Protein AF-A0A2R5GPE1-F1 (afdb_monomer_lite)

Foldseek 3Di:
DVVVVVVVVVVVVVVVVVVVVVVVVVVVVVVVVVVVVVVVVVVVVVVVVVVVVVVVVVVVVVVVVVVVVVVVVVVVVVVVVVVVVVVVVVVVVVVVVVVVVVVVVVVVVVVVVVVVVVVVVVVVVVVVVVVVVVVVVVVVVVVVVVVVVVVVVVVVVVVVVVVVVVVVVVVVVVVVVVVVVVVVVVVVVVVVVVVVVVVVVVVVVVVVVVVVVVVVVVVVVVVVVVVVVVVVVVVVVVVVVVVVVVVPDDPVVVVVVVVVVVVVVVVVVVVVVVVVVVVVVVVVVVVVVVVVVVVVVVVVVVVVVVVVVVVVVVVVVVVVVVVVVVVLVVVLVVLVVVLVVLVVVLVVLVVVLVVLVVVLVVLVVVDVVPPDPCVVVSVVVNVVSVVVNVVSVVVNVVSVVVSVVSVVVSVVSVVVVVVVVVVVVVVVVVVVVVVVVVVVVVVVVVVVVVVVVVVPPDDDDDDDDDDDDDPDPPVVVVVVVVVVVVVVVVVVVVVVVVVVVVVVVVVVVVVVVVVVVVVVVVVVVVVVVVVVVVVVVVVVVVVVVVVVVVVVVVVVVVVVVVVVVVVVVVVVVVVVVVVVVVVVVVVVVVVVVVVVVVVVVVVVVVVVVPPPPPDDPPPPVVVVVVVVVVVVVVVVVVVVVVVVVVVVVVVVVVVVVVVVVVVVVVVVVVVVVVVVVVVVVVVVVVVVVVVVVVVVVVVVVVVVVVVPPDDDDDDDDDDDDDDDDDDDD

Organism: NCBI:txid2315210

Structure (mmCIF, N/CA/C/O backbone):
data_AF-A0A2R5GPE1-F1
#
_entry.id   AF-A0A2R5GPE1-F1
#
loop_
_atom_site.group_PDB
_atom_site.id
_atom_site.type_symbol
_atom_site.label_atom_id
_atom_site.label_alt_id
_atom_site.label_comp_id
_atom_site.label_asym_id
_atom_site.label_entity_id
_atom_site.label_seq_id
_atom_site.pdbx_PDB_ins_code
_atom_site.Cartn_x
_atom_site.Cartn_y
_atom_site.Cartn_z
_atom_site.occupancy
_atom_site.B_iso_or_equiv
_atom_site.auth_seq_id
_atom_site.auth_comp_id
_atom_site.auth_asym_id
_atom_site.auth_atom_id
_atom_site.pdbx_PDB_model_num
ATOM 1 N N . MET A 1 1 ? 130.017 19.251 -173.851 1.00 53.69 1 MET A N 1
ATOM 2 C CA . MET A 1 1 ? 128.898 19.754 -173.020 1.00 53.69 1 MET A CA 1
ATOM 3 C C . MET A 1 1 ? 128.298 18.685 -172.096 1.00 53.69 1 MET A C 1
ATOM 5 O O . MET A 1 1 ? 127.721 19.077 -171.095 1.00 53.69 1 MET A O 1
ATOM 9 N N . GLU A 1 2 ? 128.480 17.377 -172.325 1.00 57.09 2 GLU A N 1
ATOM 10 C CA . GLU A 1 2 ? 127.893 16.317 -171.469 1.00 57.09 2 GLU A CA 1
ATOM 11 C C . GLU A 1 2 ? 128.505 16.193 -170.057 1.00 57.09 2 GLU A C 1
ATOM 13 O O . GLU A 1 2 ? 127.782 15.939 -169.098 1.00 57.09 2 GLU A O 1
ATOM 18 N N . ALA A 1 3 ? 129.798 16.481 -169.872 1.00 58.62 3 ALA A N 1
ATOM 19 C CA . ALA A 1 3 ? 130.460 16.330 -168.566 1.00 58.62 3 ALA A CA 1
ATOM 20 C C . ALA A 1 3 ? 129.953 17.291 -167.464 1.00 58.62 3 ALA A C 1
ATOM 22 O O . ALA A 1 3 ? 130.133 17.026 -166.280 1.00 58.62 3 ALA A O 1
ATOM 23 N N . ARG A 1 4 ? 129.291 18.400 -167.824 1.00 56.88 4 ARG A N 1
ATOM 24 C CA . ARG A 1 4 ? 128.842 19.421 -166.856 1.00 56.88 4 ARG A CA 1
ATOM 25 C C . ARG A 1 4 ? 127.438 19.152 -166.293 1.00 56.88 4 ARG A C 1
ATOM 27 O O . ARG A 1 4 ? 127.072 19.732 -165.277 1.00 56.88 4 ARG A O 1
ATOM 34 N N . VAL A 1 5 ? 126.670 18.256 -166.920 1.00 59.31 5 VAL A N 1
ATOM 35 C CA . VAL A 1 5 ? 125.329 17.856 -166.454 1.00 59.31 5 VAL A CA 1
ATOM 36 C C . VAL A 1 5 ? 125.414 16.740 -165.403 1.00 59.31 5 VAL A C 1
ATOM 38 O O . VAL A 1 5 ? 124.638 16.742 -164.450 1.00 59.31 5 VAL A O 1
ATOM 41 N N . GLN A 1 6 ? 126.401 15.840 -165.497 1.00 60.03 6 GLN A N 1
ATOM 42 C CA . GLN A 1 6 ? 126.576 14.760 -164.514 1.00 60.03 6 GLN A CA 1
ATOM 43 C C . GLN A 1 6 ? 127.031 15.249 -163.127 1.00 60.03 6 GLN A C 1
ATOM 45 O O . GLN A 1 6 ? 126.619 14.675 -162.121 1.00 60.03 6 GLN A O 1
ATOM 50 N N . GLU A 1 7 ? 127.797 16.340 -163.028 1.00 60.00 7 GLU A N 1
ATOM 51 C CA . GLU A 1 7 ? 128.238 16.861 -161.722 1.00 60.00 7 GLU A CA 1
ATOM 52 C C . GLU A 1 7 ? 127.094 17.517 -160.919 1.00 60.00 7 GLU A C 1
ATOM 54 O O . GLU A 1 7 ? 127.060 17.445 -159.688 1.00 60.00 7 GLU A O 1
ATOM 59 N N . LEU A 1 8 ? 126.119 18.127 -161.604 1.00 58.78 8 LEU A N 1
ATOM 60 C CA . LEU A 1 8 ? 124.981 18.783 -160.950 1.00 58.78 8 LEU A CA 1
ATOM 61 C C . LEU A 1 8 ? 123.961 17.778 -160.390 1.00 58.78 8 LEU A C 1
ATOM 63 O O . LEU A 1 8 ? 123.361 18.042 -159.349 1.00 58.78 8 LEU A O 1
ATOM 67 N N . LEU A 1 9 ? 123.820 16.600 -161.007 1.00 60.22 9 LEU A N 1
ATOM 68 C CA . LEU A 1 9 ? 122.935 15.538 -160.509 1.00 60.22 9 LEU A CA 1
ATOM 69 C C . LEU A 1 9 ? 123.482 14.847 -159.246 1.00 60.22 9 LEU A C 1
ATOM 71 O O . LEU A 1 9 ? 122.712 14.541 -158.336 1.00 60.22 9 LEU A O 1
ATOM 75 N N . GLY A 1 10 ? 124.804 14.676 -159.126 1.00 61.84 10 GLY A N 1
ATOM 76 C CA . GLY A 1 10 ? 125.419 14.071 -157.936 1.00 61.84 10 GLY A CA 1
ATOM 77 C C . GLY A 1 10 ? 125.237 14.904 -156.659 1.00 61.84 10 GLY A C 1
ATOM 78 O O . GLY A 1 10 ? 124.945 14.361 -155.595 1.00 61.84 10 GLY A O 1
ATOM 79 N N . LYS A 1 11 ? 125.332 16.237 -156.764 1.00 61.62 11 LYS A N 1
ATOM 80 C CA . LYS A 1 11 ? 125.175 17.147 -155.612 1.00 61.62 11 LYS A CA 1
ATOM 81 C C . LYS A 1 11 ? 123.715 17.317 -155.172 1.00 61.62 11 LYS A C 1
ATOM 83 O O . LYS A 1 11 ? 123.471 17.618 -154.007 1.00 61.62 11 LYS A O 1
ATOM 88 N N . SER A 1 12 ? 122.751 17.097 -156.071 1.00 58.97 12 SER A N 1
ATOM 89 C CA . SER A 1 12 ? 121.320 17.140 -155.740 1.00 58.97 12 SER A CA 1
ATOM 90 C C . SER A 1 12 ? 120.880 15.910 -154.943 1.00 58.97 12 SER A C 1
ATOM 92 O O . SER A 1 12 ? 120.156 16.047 -153.961 1.00 58.97 12 SER A O 1
ATOM 94 N N . ASN A 1 13 ? 121.345 14.714 -155.315 1.00 63.06 13 ASN A N 1
ATOM 95 C CA . ASN A 1 13 ? 120.911 13.482 -154.650 1.00 63.06 13 ASN A CA 1
ATOM 96 C C . ASN A 1 13 ? 121.451 13.342 -153.220 1.00 63.06 13 ASN A C 1
ATOM 98 O O . ASN A 1 13 ? 120.724 12.865 -152.354 1.00 63.06 13 ASN A O 1
ATOM 102 N N . ALA A 1 14 ? 122.673 13.807 -152.938 1.00 62.84 14 ALA A N 1
ATOM 103 C CA . ALA A 1 14 ? 123.227 13.767 -151.581 1.00 62.84 14 ALA A CA 1
ATOM 104 C C . ALA A 1 14 ? 122.411 14.614 -150.582 1.00 62.84 14 ALA A C 1
ATOM 106 O O . ALA A 1 14 ? 122.116 14.149 -149.486 1.00 62.84 14 ALA A O 1
ATOM 107 N N . ARG A 1 15 ? 121.954 15.810 -150.989 1.00 63.25 15 ARG A N 1
ATOM 108 C CA . ARG A 1 15 ? 121.121 16.682 -150.136 1.00 63.25 15 ARG A CA 1
ATOM 109 C C . ARG A 1 15 ? 119.735 16.103 -149.849 1.00 63.25 15 ARG A C 1
ATOM 111 O O . ARG A 1 15 ? 119.179 16.359 -148.787 1.00 63.25 15 ARG A O 1
ATOM 118 N N . ILE A 1 16 ? 119.166 15.342 -150.787 1.00 68.56 16 ILE A N 1
ATOM 119 C CA . ILE A 1 16 ? 117.850 14.712 -150.599 1.00 68.56 16 ILE A CA 1
ATOM 120 C C . ILE A 1 16 ? 117.939 13.582 -149.568 1.00 68.56 16 ILE A C 1
ATOM 122 O O . ILE A 1 16 ? 117.052 13.459 -148.731 1.00 68.56 16 ILE A O 1
ATOM 126 N N . VAL A 1 17 ? 119.010 12.782 -149.591 1.00 70.56 17 VAL A N 1
ATOM 127 C CA . VAL A 1 17 ? 119.199 11.690 -148.620 1.00 70.56 17 VAL A CA 1
ATOM 128 C C . VAL A 1 17 ? 119.425 12.233 -147.209 1.00 70.56 17 VAL A C 1
ATOM 130 O O . VAL A 1 17 ? 118.802 11.738 -146.276 1.00 70.56 17 VAL A O 1
ATOM 133 N N . GLU A 1 18 ? 120.243 13.276 -147.064 1.00 70.88 18 GLU A N 1
ATOM 134 C CA . GLU A 1 18 ? 120.507 13.923 -145.771 1.00 70.88 18 GLU A CA 1
ATOM 135 C C . GLU A 1 18 ? 119.214 14.523 -145.181 1.00 70.88 18 GLU A C 1
ATOM 137 O O . GLU A 1 18 ? 118.851 14.232 -144.046 1.00 70.88 18 GLU A O 1
ATOM 142 N N . SER A 1 19 ? 118.409 15.211 -146.004 1.00 72.19 19 SER A N 1
ATOM 143 C CA . SER A 1 19 ? 117.093 15.721 -145.589 1.00 72.19 19 SER A CA 1
ATOM 144 C C . SER A 1 19 ? 116.094 14.624 -145.205 1.00 72.19 19 SER A C 1
ATOM 146 O O . SER A 1 19 ? 115.220 14.875 -144.375 1.00 72.19 19 SER A O 1
ATOM 148 N N . LEU A 1 20 ? 116.153 13.445 -145.830 1.00 74.44 20 LEU A N 1
ATOM 149 C CA . LEU A 1 20 ? 115.268 12.327 -145.490 1.00 74.44 20 LEU A CA 1
ATOM 150 C C . LEU A 1 20 ? 115.712 11.621 -144.204 1.00 74.44 20 LEU A C 1
ATOM 152 O O . LEU A 1 20 ? 114.857 11.151 -143.459 1.00 74.44 20 LEU A O 1
ATOM 156 N N . GLN A 1 21 ? 117.016 11.566 -143.923 1.00 72.88 21 GLN A N 1
ATOM 157 C CA . GLN A 1 21 ? 117.537 11.041 -142.659 1.00 72.88 21 GLN A CA 1
ATOM 158 C C . GLN A 1 21 ? 117.172 11.948 -141.481 1.00 72.88 21 GLN A C 1
ATOM 160 O O . GLN A 1 21 ? 116.688 11.438 -140.472 1.00 72.88 21 GLN A O 1
ATOM 165 N N . ASP A 1 22 ? 117.290 13.268 -141.642 1.00 73.94 22 ASP A N 1
ATOM 166 C CA . ASP A 1 22 ? 116.854 14.226 -140.619 1.00 73.94 22 ASP A CA 1
ATOM 167 C C . ASP A 1 22 ? 115.342 14.115 -140.355 1.00 73.94 22 ASP A C 1
ATOM 169 O O . ASP A 1 22 ? 114.906 14.078 -139.206 1.00 73.94 22 ASP A O 1
ATOM 173 N N . GLN A 1 23 ? 114.526 13.965 -141.408 1.00 75.25 23 GLN A N 1
ATOM 174 C CA . GLN A 1 23 ? 113.079 13.757 -141.256 1.00 75.25 23 GLN A CA 1
ATOM 175 C C . GLN A 1 23 ? 112.724 12.429 -140.577 1.00 75.25 23 GLN A C 1
ATOM 177 O O . GLN A 1 23 ? 111.735 12.375 -139.843 1.00 75.25 23 GLN A O 1
ATOM 182 N N . LEU A 1 24 ? 113.496 11.364 -140.817 1.00 76.44 24 LEU A N 1
ATOM 183 C CA . LEU A 1 24 ? 113.293 10.077 -140.155 1.00 76.44 24 LEU A CA 1
ATOM 184 C C . LEU A 1 24 ? 113.609 10.187 -138.660 1.00 76.44 24 LEU A C 1
ATOM 186 O O . LEU A 1 24 ? 112.814 9.743 -137.836 1.00 76.44 24 LEU A O 1
ATOM 190 N N . HIS A 1 25 ? 114.718 10.841 -138.314 1.00 75.56 25 HIS A N 1
ATOM 191 C CA . HIS A 1 25 ? 115.135 11.009 -136.926 1.00 75.56 25 HIS A CA 1
ATOM 192 C C . HIS A 1 25 ? 114.155 11.890 -136.131 1.00 75.56 25 HIS A C 1
ATOM 194 O O . HIS A 1 25 ? 113.766 11.545 -135.015 1.00 75.56 25 HIS A O 1
ATOM 200 N N . ASP A 1 26 ? 113.648 12.966 -136.742 1.00 76.31 26 ASP A N 1
ATOM 201 C CA . ASP A 1 26 ? 112.580 13.799 -136.169 1.00 76.31 26 ASP A CA 1
ATOM 202 C C . ASP A 1 26 ? 111.243 13.051 -136.014 1.00 76.31 26 ASP A C 1
ATOM 204 O O . ASP A 1 26 ? 110.424 13.397 -135.155 1.00 76.31 26 ASP A O 1
ATOM 208 N N . ALA A 1 27 ? 110.962 12.064 -136.871 1.00 77.06 27 ALA A N 1
ATOM 209 C CA . ALA A 1 27 ? 109.768 11.231 -136.755 1.00 77.06 27 ALA A CA 1
ATOM 210 C C . ALA A 1 27 ? 109.919 10.189 -135.636 1.00 77.06 27 ALA A C 1
ATOM 212 O O . ALA A 1 27 ? 108.978 9.991 -134.870 1.00 77.06 27 ALA A O 1
ATOM 213 N N . GLU A 1 28 ? 111.097 9.576 -135.499 1.00 78.25 28 GLU A N 1
ATOM 214 C CA . GLU A 1 28 ? 111.427 8.653 -134.406 1.00 78.25 28 GLU A CA 1
ATOM 215 C C . GLU A 1 28 ? 111.360 9.356 -133.042 1.00 78.25 28 GLU A C 1
ATOM 217 O O . GLU A 1 28 ? 110.677 8.867 -132.142 1.00 78.25 28 GLU A O 1
ATOM 222 N N . GLY A 1 29 ? 111.936 10.558 -132.914 1.00 79.62 29 GLY A N 1
ATOM 223 C CA . GLY A 1 29 ? 111.845 11.359 -131.686 1.00 79.62 29 GLY A CA 1
ATOM 224 C C . GLY A 1 29 ? 110.401 11.702 -131.293 1.00 79.62 29 GLY A C 1
ATOM 225 O O . GLY A 1 29 ? 110.031 11.605 -130.122 1.00 79.62 29 GLY A O 1
ATOM 226 N N . ARG A 1 30 ? 109.544 12.014 -132.276 1.00 79.94 30 ARG A N 1
ATOM 227 C CA . ARG A 1 30 ? 108.107 12.254 -132.045 1.00 79.94 30 ARG A CA 1
ATOM 228 C C . ARG A 1 30 ? 107.343 10.991 -131.646 1.00 79.94 30 ARG A C 1
ATOM 230 O O . ARG A 1 30 ? 106.389 11.080 -130.872 1.00 79.94 30 ARG A O 1
ATOM 237 N N . ILE A 1 31 ? 107.730 9.826 -132.163 1.00 78.44 31 ILE A N 1
ATOM 238 C CA . ILE A 1 31 ? 107.133 8.541 -131.774 1.00 78.44 31 ILE A CA 1
ATOM 239 C C . ILE A 1 31 ? 107.522 8.189 -130.334 1.00 78.44 31 ILE A C 1
ATOM 241 O O . ILE A 1 31 ? 106.651 7.779 -129.566 1.00 78.44 31 ILE A O 1
ATOM 245 N N . ASP A 1 32 ? 108.774 8.414 -129.941 1.00 80.31 32 ASP A N 1
ATOM 246 C CA . ASP A 1 32 ? 109.239 8.167 -128.573 1.00 80.31 32 ASP A CA 1
ATOM 247 C C . ASP A 1 32 ? 108.570 9.104 -127.555 1.00 80.31 32 ASP A C 1
ATOM 249 O O . ASP A 1 32 ? 108.162 8.660 -126.478 1.00 80.31 32 ASP A O 1
ATOM 253 N N . GLU A 1 33 ? 108.373 10.383 -127.893 1.00 79.50 33 GLU A N 1
ATOM 254 C CA . GLU A 1 33 ? 107.589 11.312 -127.066 1.00 79.50 33 GLU A CA 1
ATOM 255 C C . GLU A 1 33 ? 106.118 10.896 -126.958 1.00 79.50 33 GLU A C 1
ATOM 257 O O . GLU A 1 33 ? 105.548 10.914 -125.864 1.00 79.50 33 GLU A O 1
ATOM 262 N N . ALA A 1 34 ? 105.499 10.456 -128.058 1.00 80.88 34 ALA A N 1
ATOM 263 C CA . ALA A 1 34 ? 104.129 9.949 -128.035 1.00 80.88 34 ALA A CA 1
ATOM 264 C C . ALA A 1 34 ? 104.003 8.657 -127.204 1.00 80.88 34 ALA A C 1
ATOM 266 O O . ALA A 1 34 ? 103.009 8.471 -126.496 1.00 80.88 34 ALA A O 1
ATOM 267 N N . ALA A 1 35 ? 105.008 7.777 -127.246 1.00 80.69 35 ALA A N 1
ATOM 268 C CA . ALA A 1 35 ? 105.058 6.561 -126.441 1.00 80.69 35 ALA A CA 1
ATOM 269 C C . ALA A 1 35 ? 105.200 6.878 -124.945 1.00 80.69 35 ALA A C 1
ATOM 271 O O . ALA A 1 35 ? 104.415 6.362 -124.147 1.00 80.69 35 ALA A O 1
ATOM 272 N N . ARG A 1 36 ? 106.112 7.789 -124.570 1.00 82.38 36 ARG A N 1
ATOM 273 C CA . ARG A 1 36 ? 106.251 8.262 -123.180 1.00 82.38 36 ARG A CA 1
ATOM 274 C C . ARG A 1 36 ? 104.976 8.933 -122.679 1.00 82.38 36 ARG A C 1
ATOM 276 O O . ARG A 1 36 ? 104.504 8.606 -121.596 1.00 82.38 36 ARG A O 1
ATOM 283 N N . SER A 1 37 ? 104.356 9.792 -123.490 1.00 82.38 37 SER A N 1
ATOM 284 C CA . SER A 1 37 ? 103.089 10.447 -123.140 1.00 82.38 37 SER A CA 1
ATOM 285 C C . SER A 1 37 ? 101.953 9.437 -122.920 1.00 82.38 37 SER A C 1
ATOM 287 O O . SER A 1 37 ? 101.161 9.571 -121.984 1.00 82.38 37 SER A O 1
ATOM 289 N N . LYS A 1 38 ? 101.888 8.374 -123.732 1.00 85.50 38 LYS A N 1
ATOM 290 C CA . LYS A 1 38 ? 100.919 7.284 -123.552 1.00 85.50 38 LYS A CA 1
ATOM 291 C C . LYS A 1 38 ? 101.166 6.503 -122.259 1.00 85.50 38 LYS A C 1
ATOM 293 O O . LYS A 1 38 ? 100.205 6.113 -121.597 1.00 85.50 38 LYS A O 1
ATOM 298 N N . GLU A 1 39 ? 102.424 6.266 -121.907 1.00 84.25 39 GLU A N 1
ATOM 299 C CA . GLU A 1 39 ? 102.803 5.553 -120.687 1.00 84.25 39 GLU A CA 1
ATOM 300 C C . GLU A 1 39 ? 102.489 6.383 -119.430 1.00 84.25 39 GLU A C 1
ATOM 302 O O . GLU A 1 39 ? 101.836 5.885 -118.511 1.00 84.25 39 GLU A O 1
ATOM 307 N N . GLU A 1 40 ? 102.807 7.681 -119.434 1.00 85.25 40 GLU A N 1
ATOM 308 C CA . GLU A 1 40 ? 102.404 8.631 -118.385 1.00 85.25 40 GLU A CA 1
ATOM 309 C C . GLU A 1 40 ? 100.877 8.702 -118.231 1.00 85.25 40 GLU A C 1
ATOM 311 O O . GLU A 1 40 ? 100.345 8.672 -117.114 1.00 85.25 40 GLU A O 1
ATOM 316 N N . MET A 1 41 ? 100.145 8.726 -119.350 1.00 84.81 41 MET A N 1
ATOM 317 C CA . MET A 1 41 ? 98.683 8.709 -119.340 1.00 84.81 41 MET A CA 1
ATOM 318 C C . MET A 1 41 ? 98.131 7.395 -118.771 1.00 84.81 41 MET A C 1
ATOM 320 O O . MET A 1 41 ? 97.171 7.428 -118.002 1.00 84.81 41 MET A O 1
ATOM 324 N N . ALA A 1 42 ? 98.736 6.247 -119.086 1.00 84.56 42 ALA A N 1
ATOM 325 C CA . ALA A 1 42 ? 98.330 4.952 -118.540 1.00 84.56 42 ALA A CA 1
ATOM 326 C C . ALA A 1 42 ? 98.548 4.872 -117.018 1.00 84.56 42 ALA A C 1
ATOM 328 O O . ALA A 1 42 ? 97.665 4.397 -116.300 1.00 84.56 42 ALA A O 1
ATOM 329 N N . VAL A 1 43 ? 99.671 5.395 -116.511 1.00 87.50 43 VAL A N 1
ATOM 330 C CA . VAL A 1 43 ? 99.949 5.479 -115.066 1.00 87.50 43 VAL A CA 1
ATOM 331 C C . VAL A 1 43 ? 98.935 6.387 -114.362 1.00 87.50 43 VAL A C 1
ATOM 333 O O . VAL A 1 43 ? 98.371 6.001 -113.335 1.00 87.50 43 VAL A O 1
ATOM 336 N N . SER A 1 44 ? 98.638 7.557 -114.936 1.00 85.75 44 SER A N 1
ATOM 337 C CA . SER A 1 44 ? 97.625 8.481 -114.406 1.00 85.75 44 SER A CA 1
ATOM 338 C C . SER A 1 44 ? 96.218 7.865 -114.411 1.00 85.75 44 SER A C 1
ATOM 340 O O . SER A 1 44 ? 95.501 7.916 -113.408 1.00 85.75 44 SER A O 1
ATOM 342 N N . MET A 1 45 ? 95.840 7.185 -115.497 1.00 86.25 45 MET A N 1
ATOM 343 C CA . MET A 1 45 ? 94.564 6.471 -115.600 1.00 86.25 45 MET A CA 1
ATOM 344 C C . MET A 1 45 ? 94.447 5.335 -114.582 1.00 86.25 45 MET A C 1
ATOM 346 O O . MET A 1 45 ? 93.388 5.166 -113.979 1.00 86.25 45 MET A O 1
ATOM 350 N N . HIS A 1 46 ? 95.525 4.588 -114.335 1.00 86.19 46 HIS A N 1
ATOM 351 C CA . HIS A 1 46 ? 95.545 3.552 -113.306 1.00 86.19 46 HIS A CA 1
ATOM 352 C C . HIS A 1 46 ? 95.396 4.148 -111.894 1.00 86.19 46 HIS A C 1
ATOM 354 O O . HIS A 1 46 ? 94.633 3.624 -111.080 1.00 86.19 46 HIS A O 1
ATOM 360 N N . ALA A 1 47 ? 96.046 5.281 -111.605 1.00 88.44 47 ALA A N 1
ATOM 361 C CA . ALA A 1 47 ? 95.873 5.996 -110.337 1.00 88.44 47 ALA A CA 1
ATOM 362 C C . ALA A 1 47 ? 94.428 6.498 -110.143 1.00 88.44 47 ALA A C 1
ATOM 364 O O . ALA A 1 47 ? 93.857 6.347 -109.060 1.00 88.44 47 ALA A O 1
ATOM 365 N N . LEU A 1 48 ? 93.796 7.023 -111.199 1.00 85.56 48 LEU A N 1
ATOM 366 C CA . LEU A 1 48 ? 92.383 7.414 -111.178 1.00 85.56 48 LEU A CA 1
ATOM 367 C C . LEU A 1 48 ? 91.450 6.215 -110.970 1.00 85.56 48 LEU A C 1
ATOM 369 O O . LEU A 1 48 ? 90.501 6.318 -110.195 1.00 85.56 48 LEU A O 1
ATOM 373 N N . GLN A 1 49 ? 91.727 5.067 -111.595 1.00 86.12 49 GLN A N 1
ATOM 374 C CA . GLN A 1 49 ? 90.962 3.835 -111.374 1.00 86.12 49 GLN A CA 1
ATOM 375 C C . GLN A 1 49 ? 91.086 3.333 -109.931 1.00 86.12 49 GLN A C 1
ATOM 377 O O . GLN A 1 49 ? 90.078 2.955 -109.332 1.00 86.12 49 GLN A O 1
ATOM 382 N N . GLN A 1 50 ? 92.280 3.381 -109.334 1.00 89.38 50 GLN A N 1
ATOM 383 C CA . GLN A 1 50 ? 92.448 3.030 -107.921 1.00 89.38 50 GLN A CA 1
ATOM 384 C C . GLN A 1 50 ? 91.719 4.000 -106.986 1.00 89.38 50 GLN A C 1
ATOM 386 O O . GLN A 1 50 ? 91.085 3.557 -106.028 1.00 89.38 50 GLN A O 1
ATOM 391 N N . ASN A 1 51 ? 91.743 5.304 -107.274 1.00 89.19 51 ASN A N 1
ATOM 392 C CA . ASN A 1 51 ? 90.979 6.289 -106.506 1.00 89.19 51 ASN A CA 1
ATOM 393 C C . ASN A 1 51 ? 89.466 6.079 -106.646 1.00 89.19 51 ASN A C 1
ATOM 395 O O . ASN A 1 51 ? 88.750 6.149 -105.651 1.00 89.19 51 ASN A O 1
ATOM 399 N N . ALA A 1 52 ? 88.976 5.755 -107.845 1.00 86.88 52 ALA A N 1
ATOM 400 C CA . ALA A 1 52 ? 87.570 5.429 -108.067 1.00 86.88 52 ALA A CA 1
ATOM 401 C C . ALA A 1 52 ? 87.140 4.171 -107.294 1.00 86.88 52 ALA A C 1
ATOM 403 O O . ALA A 1 52 ? 86.047 4.142 -106.730 1.00 86.88 52 ALA A O 1
ATOM 404 N N . LEU A 1 53 ? 88.001 3.148 -107.219 1.00 88.19 53 LEU A N 1
ATOM 405 C CA . LEU A 1 53 ? 87.751 1.958 -106.403 1.00 88.19 53 LEU A CA 1
ATOM 406 C C . LEU A 1 53 ? 87.731 2.284 -104.906 1.00 88.19 53 LEU A C 1
ATOM 408 O O . LEU A 1 53 ? 86.803 1.855 -104.229 1.00 88.19 53 LEU A O 1
ATOM 412 N N . ARG A 1 54 ? 88.685 3.081 -104.401 1.00 90.88 54 ARG A N 1
ATOM 413 C CA . ARG A 1 54 ? 88.699 3.525 -102.993 1.00 90.88 54 ARG A CA 1
ATOM 414 C C . ARG A 1 54 ? 87.436 4.297 -102.626 1.00 90.88 54 ARG A C 1
ATOM 416 O O . ARG A 1 54 ? 86.753 3.910 -101.690 1.00 90.88 54 ARG A O 1
ATOM 423 N N . LEU A 1 55 ? 87.068 5.301 -103.423 1.00 90.19 55 LEU A N 1
ATOM 424 C CA . LEU A 1 55 ? 85.844 6.079 -103.205 1.00 90.19 55 LEU A CA 1
ATOM 425 C C . LEU A 1 55 ? 84.586 5.208 -103.243 1.00 90.19 55 LEU A C 1
ATOM 427 O O . LEU A 1 55 ? 83.631 5.469 -102.517 1.00 90.19 55 LEU A O 1
ATOM 431 N N . ARG A 1 56 ? 84.569 4.165 -104.079 1.00 89.38 56 ARG A N 1
ATOM 432 C CA . ARG A 1 56 ? 83.456 3.215 -104.119 1.00 89.38 56 ARG A CA 1
ATOM 433 C C . ARG A 1 56 ? 83.389 2.379 -102.843 1.00 89.38 56 ARG A C 1
ATOM 435 O O . ARG A 1 56 ? 82.291 2.210 -102.322 1.00 89.38 56 ARG A O 1
ATOM 442 N N . THR A 1 57 ? 84.523 1.900 -102.335 1.00 89.81 57 THR A N 1
ATOM 443 C CA . THR A 1 57 ? 84.592 1.202 -101.044 1.00 89.81 57 THR A CA 1
ATOM 444 C C . THR A 1 57 ? 84.115 2.111 -99.911 1.00 89.81 57 THR A C 1
ATOM 446 O O . THR A 1 57 ? 83.182 1.741 -99.198 1.00 89.81 57 THR A O 1
ATOM 449 N N . ASP A 1 58 ? 84.638 3.337 -99.827 1.00 89.94 58 ASP A N 1
ATOM 450 C CA . ASP A 1 58 ? 84.251 4.326 -98.812 1.00 89.94 58 ASP A CA 1
ATOM 451 C C . ASP A 1 58 ? 82.749 4.651 -98.881 1.00 89.94 58 ASP A C 1
ATOM 453 O O . ASP A 1 58 ? 82.070 4.738 -97.856 1.00 89.94 58 ASP A O 1
ATOM 457 N N . LEU A 1 59 ? 82.187 4.769 -100.092 1.00 90.94 59 LEU A N 1
ATOM 458 C CA . LEU A 1 59 ? 80.753 4.982 -100.290 1.00 90.94 59 LEU A CA 1
ATOM 459 C C . LEU A 1 59 ? 79.928 3.789 -99.793 1.00 90.94 59 LEU A C 1
ATOM 461 O O . LEU A 1 59 ? 78.908 3.991 -99.134 1.00 90.94 59 LEU A O 1
ATOM 465 N N . THR A 1 60 ? 80.350 2.554 -100.083 1.00 90.56 60 THR A N 1
ATOM 466 C CA . THR A 1 60 ? 79.645 1.364 -99.584 1.00 90.56 60 THR A CA 1
ATOM 467 C C . THR A 1 60 ? 79.722 1.236 -98.064 1.00 90.56 60 THR A C 1
ATOM 469 O O . THR A 1 60 ? 78.726 0.885 -97.431 1.00 90.56 60 THR A O 1
ATOM 472 N N . GLU A 1 61 ? 80.855 1.591 -97.453 1.00 90.69 61 GLU A N 1
ATOM 473 C CA . GLU A 1 61 ? 81.000 1.629 -95.996 1.00 90.69 61 GLU A CA 1
ATOM 474 C C . GLU A 1 61 ? 80.122 2.718 -95.371 1.00 90.69 61 GLU A C 1
ATOM 476 O O . GLU A 1 61 ? 79.443 2.472 -94.371 1.00 90.69 61 GLU A O 1
ATOM 481 N N . ALA A 1 62 ? 80.063 3.905 -95.980 1.00 88.44 62 ALA A N 1
ATOM 482 C CA . ALA A 1 62 ? 79.179 4.981 -95.548 1.00 88.44 62 ALA A CA 1
ATOM 483 C C . ALA A 1 62 ? 77.700 4.568 -95.633 1.00 88.44 62 ALA A C 1
ATOM 485 O O . ALA A 1 62 ? 76.958 4.766 -94.672 1.00 88.44 62 ALA A O 1
ATOM 486 N N . GLN A 1 63 ? 77.278 3.924 -96.725 1.00 90.62 63 GLN A N 1
ATOM 487 C CA . GLN A 1 63 ? 75.917 3.395 -96.877 1.00 90.62 63 GLN A CA 1
ATOM 488 C C . GLN A 1 63 ? 75.592 2.329 -95.823 1.00 90.62 63 GLN A C 1
ATOM 490 O O . GLN A 1 63 ? 74.517 2.363 -95.223 1.00 90.62 63 GLN A O 1
ATOM 495 N N . HIS A 1 64 ? 76.527 1.419 -95.540 1.00 90.00 64 HIS A N 1
ATOM 496 C CA . HIS A 1 64 ? 76.352 0.420 -94.486 1.00 90.00 64 HIS A CA 1
ATOM 497 C C . HIS A 1 64 ? 76.254 1.068 -93.094 1.00 90.00 64 HIS A C 1
ATOM 499 O O . HIS A 1 64 ? 75.442 0.657 -92.263 1.00 90.00 64 HIS A O 1
ATOM 505 N N . ASN A 1 65 ? 77.046 2.110 -92.827 1.00 90.69 65 ASN A N 1
ATOM 506 C CA . ASN A 1 65 ? 76.977 2.865 -91.578 1.00 90.69 65 ASN A CA 1
ATOM 507 C C . ASN A 1 65 ? 75.654 3.624 -91.426 1.00 90.69 65 ASN A C 1
ATOM 509 O O . ASN A 1 65 ? 75.088 3.603 -90.333 1.00 90.69 65 ASN A O 1
ATOM 513 N N . VAL A 1 66 ? 75.134 4.227 -92.500 1.00 90.06 66 VAL A N 1
ATOM 514 C CA . VAL A 1 66 ? 73.807 4.863 -92.511 1.00 90.06 66 VAL A CA 1
ATOM 515 C C . VAL A 1 66 ? 72.724 3.833 -92.200 1.00 90.06 66 VAL A C 1
ATOM 517 O O . VAL A 1 66 ? 71.986 4.020 -91.238 1.00 90.06 66 VAL A O 1
ATOM 520 N N . ALA A 1 67 ? 72.698 2.697 -92.902 1.00 87.19 67 ALA A N 1
ATOM 521 C CA . ALA A 1 67 ? 71.717 1.639 -92.652 1.00 87.19 67 ALA A CA 1
ATOM 522 C C . ALA A 1 67 ? 71.792 1.094 -91.210 1.00 87.19 67 ALA A C 1
ATOM 524 O O . ALA A 1 67 ? 70.771 0.804 -90.581 1.00 87.19 67 ALA A O 1
ATOM 525 N N . ARG A 1 68 ? 73.002 0.982 -90.643 1.00 91.75 68 ARG A N 1
ATOM 526 C CA . ARG A 1 68 ? 73.194 0.587 -89.240 1.00 91.75 68 ARG A CA 1
ATOM 527 C C . ARG A 1 68 ? 72.635 1.630 -88.270 1.00 91.75 68 ARG A C 1
ATOM 529 O O . ARG A 1 68 ? 71.996 1.246 -87.293 1.00 91.75 68 ARG A O 1
ATOM 536 N N . LEU A 1 69 ? 72.880 2.917 -88.516 1.00 87.81 69 LEU A N 1
ATOM 537 C CA . LEU A 1 69 ? 72.382 4.010 -87.677 1.00 87.81 69 LEU A CA 1
ATOM 538 C C . LEU A 1 69 ? 70.861 4.155 -87.774 1.00 87.81 69 LEU A C 1
ATOM 540 O O . LEU A 1 69 ? 70.217 4.353 -86.751 1.00 87.81 69 LEU A O 1
ATOM 544 N N . GLU A 1 70 ? 70.275 3.985 -88.958 1.00 88.50 70 GLU A N 1
ATOM 545 C CA . GLU A 1 70 ? 68.820 3.958 -89.142 1.00 88.50 70 GLU A CA 1
ATOM 546 C C . GLU A 1 70 ? 68.187 2.801 -88.370 1.00 88.50 70 GLU A C 1
ATOM 548 O O . GLU A 1 70 ? 67.217 3.002 -87.639 1.00 88.50 70 GLU A O 1
ATOM 553 N N . LYS A 1 71 ? 68.779 1.601 -88.449 1.00 89.44 71 LYS A N 1
ATOM 554 C CA . LYS A 1 71 ? 68.331 0.448 -87.662 1.00 89.44 71 LYS A CA 1
ATOM 555 C C . LYS A 1 71 ? 68.413 0.724 -86.157 1.00 89.44 71 LYS A C 1
ATOM 557 O O . LYS A 1 71 ? 67.451 0.458 -85.442 1.00 89.44 71 LYS A O 1
ATOM 562 N N . GLN A 1 72 ? 69.525 1.283 -85.677 1.00 87.19 72 GLN A N 1
ATOM 563 C CA . GLN A 1 72 ? 69.671 1.665 -84.268 1.00 87.19 72 GLN A CA 1
ATOM 564 C C . GLN A 1 72 ? 68.648 2.731 -83.859 1.00 87.19 72 GLN A C 1
ATOM 566 O O . GLN A 1 72 ? 68.036 2.594 -82.805 1.00 87.19 72 GLN A O 1
ATOM 571 N N . GLY A 1 73 ? 68.410 3.735 -84.708 1.00 86.94 73 GLY A N 1
ATOM 572 C CA . GLY A 1 73 ? 67.413 4.783 -84.494 1.00 86.94 73 GLY A CA 1
ATOM 573 C C . GLY A 1 73 ? 65.984 4.239 -84.413 1.00 86.94 73 GLY A C 1
ATOM 574 O O . GLY A 1 73 ? 65.218 4.634 -83.533 1.00 86.94 73 GLY A O 1
ATOM 575 N N . MET A 1 74 ? 65.629 3.279 -85.273 1.00 86.94 74 MET A N 1
ATOM 576 C CA . MET A 1 74 ? 64.332 2.596 -85.220 1.00 86.94 74 MET A CA 1
ATOM 577 C C . MET A 1 74 ? 64.187 1.727 -83.964 1.00 86.94 74 MET A C 1
ATOM 579 O O . MET A 1 74 ? 63.135 1.742 -83.326 1.00 86.94 74 MET A O 1
ATOM 583 N N . GLU A 1 75 ? 65.235 1.001 -83.566 1.00 87.81 75 GLU A N 1
ATOM 584 C CA . GLU A 1 75 ? 65.230 0.208 -82.330 1.00 87.81 75 GLU A CA 1
ATOM 585 C C . GLU A 1 75 ? 65.095 1.093 -81.081 1.00 87.81 75 GLU A C 1
ATOM 587 O O . GLU A 1 75 ? 64.359 0.740 -80.157 1.00 87.81 75 GLU A O 1
ATOM 592 N N . THR A 1 76 ? 65.753 2.258 -81.040 1.00 87.88 76 THR A N 1
ATOM 593 C CA . THR A 1 76 ? 65.590 3.222 -79.942 1.00 87.88 76 THR A CA 1
ATOM 594 C C . THR A 1 76 ? 64.200 3.843 -79.932 1.00 87.88 76 THR A C 1
ATOM 596 O O . THR A 1 76 ? 63.588 3.890 -78.870 1.00 87.88 76 THR A O 1
ATOM 599 N N . ALA A 1 77 ? 63.657 4.224 -81.093 1.00 83.25 77 ALA A N 1
ATOM 600 C CA . ALA A 1 77 ? 62.304 4.771 -81.194 1.00 83.25 77 ALA A CA 1
ATOM 601 C C . ALA A 1 77 ? 61.244 3.755 -80.736 1.00 83.25 77 ALA A C 1
ATOM 603 O O . ALA A 1 77 ? 60.353 4.090 -79.959 1.00 83.25 77 ALA A O 1
ATOM 604 N N . SER A 1 78 ? 61.384 2.484 -81.129 1.00 85.69 78 SER A N 1
ATOM 605 C CA . SER A 1 78 ? 60.498 1.404 -80.678 1.00 85.69 78 SER A CA 1
ATOM 606 C C . SER A 1 78 ? 60.592 1.163 -79.164 1.00 85.69 78 SER A C 1
ATOM 608 O O . SER A 1 78 ? 59.575 0.954 -78.496 1.00 85.69 78 SER A O 1
ATOM 610 N N . ARG A 1 79 ? 61.800 1.239 -78.583 1.00 87.94 79 ARG A N 1
ATOM 611 C CA . ARG A 1 79 ? 61.991 1.153 -77.125 1.00 87.94 79 ARG A CA 1
ATOM 612 C C . ARG A 1 79 ? 61.373 2.342 -76.397 1.00 87.94 79 ARG A C 1
ATOM 614 O O . ARG A 1 79 ? 60.731 2.131 -75.374 1.00 87.94 79 ARG A O 1
ATOM 621 N N . GLU A 1 80 ? 61.538 3.559 -76.908 1.00 87.81 80 GLU A N 1
ATOM 622 C CA . GLU A 1 80 ? 60.927 4.766 -76.341 1.00 87.81 80 GLU A CA 1
ATOM 623 C C . GLU A 1 80 ? 59.399 4.724 -76.404 1.00 87.81 80 GLU A C 1
ATOM 625 O O . GLU A 1 80 ? 58.728 5.065 -75.432 1.00 87.81 80 GLU A O 1
ATOM 630 N N . GLU A 1 81 ? 58.823 4.239 -77.502 1.00 87.38 81 GLU A N 1
ATOM 631 C CA . GLU A 1 81 ? 57.376 4.059 -77.606 1.00 87.38 81 GLU A CA 1
ATOM 632 C C . GLU A 1 81 ? 56.870 3.021 -76.589 1.00 87.38 81 GLU A C 1
ATOM 634 O O . GLU A 1 81 ? 55.884 3.257 -75.883 1.00 87.38 81 GLU A O 1
ATOM 639 N N . SER A 1 82 ? 57.585 1.901 -76.433 1.00 88.56 82 SER A N 1
ATOM 640 C CA . SER A 1 82 ? 57.258 0.890 -75.423 1.00 88.56 82 SER A CA 1
ATOM 641 C C . SER A 1 82 ? 57.380 1.427 -73.994 1.00 88.56 82 SER A C 1
ATOM 643 O O . SER A 1 82 ? 56.528 1.109 -73.161 1.00 88.56 82 SER A O 1
ATOM 645 N N . THR A 1 83 ? 58.403 2.224 -73.674 1.00 87.88 83 THR A N 1
ATOM 646 C CA . THR A 1 83 ? 58.552 2.809 -72.332 1.00 87.88 83 THR A CA 1
ATOM 647 C C . THR A 1 83 ? 57.506 3.886 -72.073 1.00 87.88 83 THR A C 1
ATOM 649 O O . THR A 1 83 ? 56.945 3.915 -70.978 1.00 87.88 83 THR A O 1
ATOM 652 N N . GLN A 1 84 ? 57.154 4.707 -73.068 1.00 87.88 84 GLN A N 1
ATOM 653 C CA . GLN A 1 84 ? 56.051 5.664 -72.959 1.00 87.88 84 GLN A CA 1
ATOM 654 C C . GLN A 1 84 ? 54.709 4.965 -72.739 1.00 87.88 84 GLN A C 1
ATOM 656 O O . GLN A 1 84 ? 53.916 5.411 -71.906 1.00 87.88 84 GLN A O 1
ATOM 661 N N . LYS A 1 85 ? 54.450 3.856 -73.441 1.00 90.25 85 LYS A N 1
ATOM 662 C CA . LYS A 1 85 ? 53.249 3.044 -73.223 1.00 90.25 85 LYS A CA 1
ATOM 663 C C . LYS A 1 85 ? 53.210 2.496 -71.795 1.00 90.25 85 LYS A C 1
ATOM 665 O O . LYS A 1 85 ? 52.222 2.712 -71.096 1.00 90.25 85 LYS A O 1
ATOM 670 N N . ASN A 1 86 ? 54.302 1.888 -71.333 1.00 89.12 86 ASN A N 1
ATOM 671 C CA . ASN A 1 86 ? 54.409 1.365 -69.969 1.00 89.12 86 ASN A CA 1
ATOM 672 C C . ASN A 1 86 ? 54.245 2.469 -68.914 1.00 89.12 86 ASN A C 1
ATOM 674 O O . ASN A 1 86 ? 53.609 2.247 -67.887 1.00 89.12 86 ASN A O 1
ATOM 678 N N . LEU A 1 87 ? 54.767 3.672 -69.170 1.00 89.69 87 LEU A N 1
ATOM 679 C CA . LEU A 1 87 ? 54.600 4.823 -68.286 1.00 89.69 87 LEU A CA 1
ATOM 680 C C . LEU A 1 87 ? 53.136 5.277 -68.218 1.00 89.69 87 LEU A C 1
ATOM 682 O O . LEU A 1 87 ? 52.636 5.537 -67.127 1.00 89.69 87 LEU A O 1
ATOM 686 N N . ARG A 1 88 ? 52.424 5.342 -69.352 1.00 90.38 88 ARG A N 1
ATOM 687 C CA . ARG A 1 88 ? 50.986 5.673 -69.371 1.00 90.38 88 ARG A CA 1
ATOM 688 C C . ARG A 1 88 ? 50.159 4.630 -68.621 1.00 90.38 88 ARG A C 1
ATOM 690 O O . ARG A 1 88 ? 49.293 5.004 -67.834 1.00 90.38 88 ARG A O 1
ATOM 697 N N . GLU A 1 89 ? 50.448 3.344 -68.817 1.00 90.94 89 GLU A N 1
ATOM 698 C CA . GLU A 1 89 ? 49.788 2.253 -68.089 1.00 90.94 89 GLU A CA 1
ATOM 699 C C . GLU A 1 89 ? 50.079 2.317 -66.584 1.00 90.94 89 GLU A C 1
ATOM 701 O O . GLU A 1 89 ? 49.159 2.188 -65.775 1.00 90.94 89 GLU A O 1
ATOM 706 N N . ALA A 1 90 ? 51.330 2.581 -66.196 1.00 88.19 90 ALA A N 1
ATOM 707 C CA . ALA A 1 90 ? 51.711 2.765 -64.800 1.00 88.19 90 ALA A CA 1
ATOM 708 C C . ALA A 1 90 ? 50.979 3.960 -64.174 1.00 88.19 90 ALA A C 1
ATOM 710 O O . ALA A 1 90 ? 50.384 3.806 -63.116 1.00 88.19 90 ALA A O 1
ATOM 711 N N . LEU A 1 91 ? 50.935 5.115 -64.849 1.00 89.75 91 LEU A N 1
ATOM 712 C CA . LEU A 1 91 ? 50.209 6.297 -64.373 1.00 89.75 91 LEU A CA 1
ATOM 713 C C . LEU A 1 91 ? 48.701 6.045 -64.234 1.00 89.75 91 LEU A C 1
ATOM 715 O O . LEU A 1 91 ? 48.096 6.522 -63.275 1.00 89.75 91 LEU A O 1
ATOM 719 N N . SER A 1 92 ? 48.093 5.292 -65.158 1.00 90.31 92 SER A N 1
ATOM 720 C CA . SER A 1 92 ? 46.683 4.892 -65.046 1.00 90.31 92 SER A CA 1
ATOM 721 C C . SER A 1 92 ? 46.453 4.024 -63.810 1.00 90.31 92 SER A C 1
ATOM 723 O O . SER A 1 92 ? 45.568 4.317 -63.010 1.00 90.31 92 SER A O 1
ATOM 725 N N . ARG A 1 93 ? 47.303 3.011 -63.597 1.00 89.69 93 ARG A N 1
ATOM 726 C CA . ARG A 1 93 ? 47.230 2.140 -62.414 1.00 89.69 93 ARG A CA 1
ATOM 727 C C . ARG A 1 93 ? 47.451 2.911 -61.117 1.00 89.69 93 ARG A C 1
ATOM 729 O O . ARG A 1 93 ? 46.754 2.649 -60.145 1.00 89.69 93 ARG A O 1
ATOM 736 N N . THR A 1 94 ? 48.372 3.873 -61.084 1.00 91.56 94 THR A N 1
ATOM 737 C CA . THR A 1 94 ? 48.588 4.706 -59.893 1.00 91.56 94 THR A CA 1
ATOM 738 C C . THR A 1 94 ? 47.341 5.521 -59.563 1.00 91.56 94 THR A C 1
ATOM 740 O O . THR A 1 94 ? 46.922 5.527 -58.412 1.00 91.56 94 THR A O 1
ATOM 743 N N . LYS A 1 95 ? 46.683 6.122 -60.564 1.00 90.81 95 LYS A N 1
ATOM 744 C CA . LYS A 1 95 ? 45.417 6.848 -60.360 1.00 90.81 95 LYS A CA 1
ATOM 745 C C . LYS A 1 95 ? 44.289 5.938 -59.867 1.00 90.81 95 LYS A C 1
ATOM 747 O O . LYS A 1 95 ? 43.532 6.325 -58.980 1.00 90.81 95 LYS A O 1
ATOM 752 N N . GLU A 1 96 ? 44.179 4.727 -60.411 1.00 91.38 96 GLU A N 1
ATOM 753 C CA . GLU A 1 96 ? 43.214 3.727 -59.936 1.00 91.38 96 GLU A CA 1
ATOM 754 C C . GLU A 1 96 ? 43.491 3.320 -58.483 1.00 91.38 96 GLU A C 1
ATOM 756 O O . GLU A 1 96 ? 42.570 3.257 -57.670 1.00 91.38 96 GLU A O 1
ATOM 761 N N . LEU A 1 97 ? 44.758 3.093 -58.124 1.00 89.69 97 LEU A N 1
ATOM 762 C CA . LEU A 1 97 ? 45.160 2.767 -56.756 1.00 89.69 97 LEU A CA 1
ATOM 763 C C . LEU A 1 97 ? 44.911 3.926 -55.786 1.00 89.69 97 LEU A C 1
ATOM 765 O O . LEU A 1 97 ? 44.427 3.684 -54.684 1.00 89.69 97 LEU A O 1
ATOM 769 N N . GLU A 1 98 ? 45.180 5.169 -56.188 1.00 90.31 98 GLU A N 1
ATOM 770 C CA . GLU A 1 98 ? 44.860 6.364 -55.399 1.00 90.31 98 GLU A CA 1
ATOM 771 C C . GLU A 1 98 ? 43.351 6.486 -55.158 1.00 90.31 98 GLU A C 1
ATOM 773 O O . GLU A 1 98 ? 42.928 6.704 -54.021 1.00 90.31 98 GLU A O 1
ATOM 778 N N . SER A 1 99 ? 42.532 6.267 -56.191 1.00 90.12 99 SER A N 1
ATOM 779 C CA . SER A 1 99 ? 41.070 6.247 -56.066 1.00 90.12 99 SER A CA 1
ATOM 780 C C . SER A 1 99 ? 40.596 5.141 -55.118 1.00 90.12 99 SER A C 1
ATOM 782 O O . SER A 1 99 ? 39.798 5.396 -54.215 1.00 90.12 99 SER A O 1
ATOM 784 N N . ASN A 1 100 ? 41.120 3.922 -55.272 1.00 90.75 100 ASN A N 1
ATOM 785 C CA . ASN A 1 100 ? 40.784 2.786 -54.412 1.00 90.75 100 ASN A CA 1
ATOM 786 C C . ASN A 1 100 ? 41.208 3.025 -52.955 1.00 90.75 100 ASN A C 1
ATOM 788 O O . ASN A 1 100 ? 40.485 2.652 -52.032 1.00 90.75 100 ASN A O 1
ATOM 792 N N . LEU A 1 101 ? 42.358 3.668 -52.729 1.00 90.38 101 LEU A N 1
ATOM 793 C CA . LEU A 1 101 ? 42.833 4.032 -51.395 1.00 90.38 101 LEU A CA 1
ATOM 794 C C . LEU A 1 101 ? 41.927 5.089 -50.757 1.00 90.38 101 LEU A C 1
ATOM 796 O O . LEU A 1 101 ? 41.603 4.978 -49.574 1.00 90.38 101 LEU A O 1
ATOM 800 N N . LEU A 1 102 ? 41.475 6.078 -51.531 1.00 91.69 102 LEU A N 1
ATOM 801 C CA . LEU A 1 102 ? 40.543 7.101 -51.059 1.00 91.69 102 LEU A CA 1
ATOM 802 C C . LEU A 1 102 ? 39.184 6.490 -50.681 1.00 91.69 102 LEU A C 1
ATOM 804 O O . LEU A 1 102 ? 38.632 6.806 -49.626 1.00 91.69 102 LEU A O 1
ATOM 808 N N . GLU A 1 103 ? 38.676 5.561 -51.495 1.00 90.06 103 GLU A N 1
ATOM 809 C CA . GLU A 1 103 ? 37.442 4.825 -51.208 1.00 90.06 103 GLU A CA 1
ATOM 810 C C . GLU A 1 103 ? 37.588 3.931 -49.966 1.00 90.06 103 GLU A C 1
ATOM 812 O O . GLU A 1 103 ? 36.713 3.915 -49.097 1.00 90.06 103 GLU A O 1
ATOM 817 N N . ALA A 1 104 ? 38.707 3.211 -49.842 1.00 90.31 104 ALA A N 1
ATOM 818 C CA . ALA A 1 104 ? 39.000 2.385 -48.674 1.00 90.31 104 ALA A CA 1
ATOM 819 C C . ALA A 1 104 ? 39.100 3.226 -47.394 1.00 90.31 104 ALA A C 1
ATOM 821 O O . ALA A 1 104 ? 38.560 2.829 -46.361 1.00 90.31 104 ALA A O 1
ATOM 822 N N . LYS A 1 105 ? 39.728 4.406 -47.470 1.00 90.31 105 LYS A N 1
ATOM 823 C CA . LYS A 1 105 ? 39.818 5.351 -46.353 1.00 90.31 105 LYS A CA 1
ATOM 824 C C . LYS A 1 105 ? 38.439 5.877 -45.953 1.00 90.31 105 LYS A C 1
ATOM 826 O O . LYS A 1 105 ? 38.080 5.777 -44.789 1.00 90.31 105 LYS A O 1
ATOM 831 N N . SER A 1 106 ? 37.619 6.301 -46.917 1.00 89.44 106 SER A N 1
ATOM 832 C CA . SER A 1 106 ? 36.237 6.727 -46.652 1.00 89.44 106 SER A CA 1
ATOM 833 C C . SER A 1 106 ? 35.396 5.619 -46.000 1.00 89.44 106 SER A C 1
ATOM 835 O O . SER A 1 106 ? 34.652 5.878 -45.055 1.00 89.44 106 SER A O 1
ATOM 837 N N . LYS A 1 107 ? 35.548 4.364 -46.444 1.00 91.12 107 LYS A N 1
ATOM 838 C CA . LYS A 1 107 ?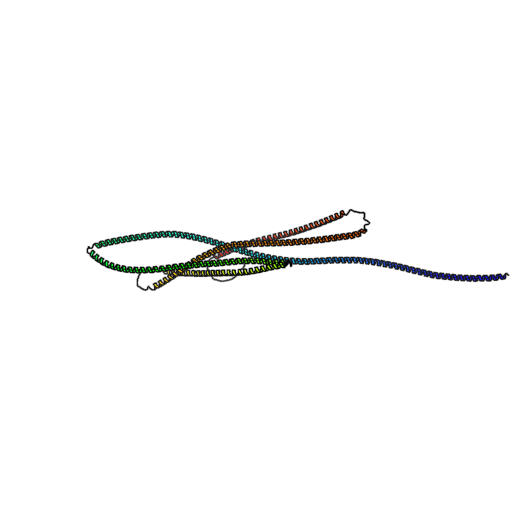 34.894 3.202 -45.818 1.00 91.12 107 LYS A CA 1
ATOM 839 C C . LYS A 1 107 ? 35.393 2.945 -44.393 1.00 91.12 107 LYS A C 1
ATOM 841 O O . LYS A 1 107 ? 34.597 2.538 -43.548 1.00 91.12 107 LYS A O 1
ATOM 846 N N . ALA A 1 108 ? 36.684 3.140 -44.126 1.00 89.12 108 ALA A N 1
ATOM 847 C CA . ALA A 1 108 ? 37.254 2.997 -42.789 1.00 89.12 108 ALA A CA 1
ATOM 848 C C . ALA A 1 108 ? 36.733 4.086 -41.840 1.00 89.12 108 ALA A C 1
ATOM 850 O O . ALA A 1 108 ? 36.299 3.757 -40.737 1.00 89.12 108 ALA A O 1
ATOM 851 N N . ASP A 1 109 ? 36.687 5.338 -42.299 1.00 89.31 109 ASP A N 1
ATOM 852 C CA . ASP A 1 109 ? 36.159 6.472 -41.536 1.00 89.31 109 ASP A CA 1
ATOM 853 C C . ASP A 1 109 ? 34.667 6.265 -41.214 1.00 89.31 109 ASP A C 1
ATOM 855 O O . ASP A 1 109 ? 34.265 6.358 -40.055 1.00 89.31 109 ASP A O 1
ATOM 859 N N . ALA A 1 110 ? 33.858 5.838 -42.193 1.00 89.38 110 ALA A N 1
ATOM 860 C CA . ALA A 1 110 ? 32.441 5.527 -41.977 1.00 89.38 110 ALA A CA 1
ATOM 861 C C . ALA A 1 110 ? 32.224 4.391 -40.957 1.00 89.38 110 ALA A C 1
ATOM 863 O O . ALA A 1 110 ? 31.334 4.470 -40.110 1.00 89.38 110 ALA A O 1
ATOM 864 N N . LYS A 1 111 ? 33.053 3.337 -40.995 1.00 90.19 111 LYS A N 1
ATOM 865 C CA . LYS A 1 111 ? 33.007 2.257 -39.994 1.00 90.19 111 LYS A CA 1
ATOM 866 C C . LYS A 1 111 ? 33.463 2.720 -38.613 1.00 90.19 111 LYS A C 1
ATOM 868 O O . LYS A 1 111 ? 32.974 2.206 -37.609 1.00 90.19 111 LYS A O 1
ATOM 873 N N . HIS A 1 112 ? 34.411 3.650 -38.547 1.00 89.94 112 HIS A N 1
ATOM 874 C CA . HIS A 1 112 ? 34.855 4.227 -37.286 1.00 89.94 112 HIS A CA 1
ATOM 875 C C . HIS A 1 112 ? 33.741 5.060 -36.641 1.00 89.94 112 HIS A C 1
ATOM 877 O O . HIS A 1 112 ? 33.453 4.867 -35.461 1.00 89.94 112 HIS A O 1
ATOM 883 N N . GLU A 1 113 ? 33.047 5.895 -37.419 1.00 90.38 113 GLU A N 1
ATOM 884 C CA . GLU A 1 113 ? 31.868 6.639 -36.958 1.00 90.38 113 GLU A CA 1
ATOM 885 C C . GLU A 1 113 ? 30.742 5.703 -36.493 1.00 90.38 113 GLU A C 1
ATOM 887 O O . GLU A 1 113 ? 30.178 5.900 -35.416 1.00 90.38 113 GLU A O 1
ATOM 892 N N . GLU A 1 114 ? 30.455 4.638 -37.249 1.00 90.50 114 GLU A N 1
ATOM 893 C CA . GLU A 1 114 ? 29.490 3.608 -36.842 1.00 90.50 114 GLU A CA 1
ATOM 894 C C . GLU A 1 114 ? 29.892 2.948 -35.513 1.00 90.50 114 GLU A C 1
ATOM 896 O O . GLU A 1 114 ? 29.049 2.741 -34.639 1.00 90.50 114 GLU A O 1
ATOM 901 N N . ASN A 1 115 ? 31.184 2.666 -35.318 1.00 90.25 115 ASN A N 1
ATOM 902 C CA . ASN A 1 115 ? 31.687 2.096 -34.072 1.00 90.25 115 ASN A CA 1
ATOM 903 C C . ASN A 1 115 ? 31.521 3.061 -32.889 1.00 90.25 115 ASN A C 1
ATOM 905 O O . ASN A 1 115 ? 31.069 2.637 -31.828 1.00 90.25 115 ASN A O 1
ATOM 909 N N . ILE A 1 116 ? 31.821 4.351 -33.072 1.00 91.12 116 ILE A N 1
ATOM 910 C CA . ILE A 1 116 ? 31.611 5.383 -32.044 1.00 91.12 116 ILE A CA 1
ATOM 911 C C . ILE A 1 116 ? 30.128 5.453 -31.657 1.00 91.12 116 ILE A C 1
ATOM 913 O O . ILE A 1 116 ? 29.798 5.435 -30.469 1.00 91.12 116 ILE A O 1
ATOM 917 N N . LEU A 1 117 ? 29.225 5.458 -32.643 1.00 89.19 117 LEU A N 1
ATOM 918 C CA . LEU A 1 117 ? 27.782 5.452 -32.398 1.00 89.19 117 LEU A CA 1
ATOM 919 C C . LEU A 1 117 ? 27.341 4.194 -31.636 1.00 89.19 117 LEU A C 1
ATOM 921 O O . LEU A 1 117 ? 26.578 4.294 -30.676 1.00 89.19 117 LEU A O 1
ATOM 925 N N . LEU A 1 118 ? 27.850 3.016 -32.005 1.00 90.19 118 LEU A N 1
ATOM 926 C CA . LEU A 1 118 ? 27.571 1.764 -31.293 1.00 90.19 118 LEU A CA 1
ATOM 927 C C . LEU A 1 118 ? 28.092 1.785 -29.852 1.00 90.19 118 LEU A C 1
ATOM 929 O O . LEU A 1 118 ? 27.398 1.318 -28.948 1.00 90.19 118 LEU A O 1
ATOM 933 N N . GLN A 1 119 ? 29.280 2.341 -29.606 1.00 89.62 119 GLN A N 1
ATOM 934 C CA . GLN A 1 119 ? 29.814 2.499 -28.251 1.00 89.62 119 GLN A CA 1
ATOM 935 C C . GLN A 1 119 ? 28.935 3.424 -27.406 1.00 89.62 119 GLN A C 1
ATOM 937 O O . GLN A 1 119 ? 28.664 3.110 -26.244 1.00 89.62 119 GLN A O 1
ATOM 942 N N . GLN A 1 120 ? 28.440 4.517 -27.990 1.00 90.19 120 GLN A N 1
ATOM 943 C CA . GLN A 1 120 ? 27.534 5.441 -27.313 1.00 90.19 120 GLN A CA 1
ATOM 944 C C . GLN A 1 120 ? 26.190 4.777 -26.982 1.00 90.19 120 GLN A C 1
ATOM 946 O O . GLN A 1 120 ? 25.757 4.823 -25.832 1.00 90.19 120 GLN A O 1
ATOM 951 N N . VAL A 1 121 ? 25.588 4.056 -27.936 1.00 90.25 121 VAL A N 1
ATOM 952 C CA . VAL A 1 121 ? 24.357 3.280 -27.703 1.00 90.25 121 VAL A CA 1
ATOM 953 C C . VAL A 1 121 ? 24.565 2.229 -26.608 1.00 90.25 121 VAL A C 1
ATOM 955 O O . VAL A 1 121 ? 23.733 2.100 -25.714 1.00 90.25 121 VAL A O 1
ATOM 958 N N . CYS A 1 122 ? 25.689 1.509 -26.615 1.00 90.62 122 CYS A N 1
ATOM 959 C CA . CYS A 1 122 ? 26.025 0.553 -25.558 1.00 90.62 122 CYS A CA 1
ATOM 960 C C . CYS A 1 122 ? 26.177 1.223 -24.181 1.00 90.62 122 CYS A C 1
ATOM 962 O O . CYS A 1 122 ? 25.770 0.645 -23.172 1.00 90.62 122 CYS A O 1
ATOM 964 N N . ALA A 1 123 ? 26.759 2.424 -24.114 1.00 89.50 123 ALA A N 1
ATOM 965 C CA . ALA A 1 123 ? 26.894 3.175 -22.868 1.00 89.50 123 ALA A CA 1
ATOM 966 C C . ALA A 1 123 ? 25.531 3.635 -22.330 1.00 89.50 123 ALA A C 1
ATOM 968 O O . ALA A 1 123 ? 25.270 3.503 -21.131 1.00 89.50 123 ALA A O 1
ATOM 969 N N . ASP A 1 124 ? 24.647 4.110 -23.205 1.00 89.75 124 ASP A N 1
ATOM 970 C CA . ASP A 1 124 ? 23.298 4.535 -22.833 1.00 89.75 124 ASP A CA 1
ATOM 971 C C . ASP A 1 124 ? 22.427 3.345 -22.412 1.00 89.75 124 ASP A C 1
ATOM 973 O O . ASP A 1 124 ? 21.743 3.418 -21.392 1.00 89.75 124 ASP A O 1
ATOM 977 N N . LEU A 1 125 ? 22.534 2.201 -23.099 1.00 87.25 125 LEU A N 1
ATOM 978 C CA . LEU A 1 125 ? 21.874 0.956 -22.691 1.00 87.25 125 LEU A CA 1
ATOM 979 C C . LEU A 1 125 ? 22.369 0.460 -21.327 1.00 87.25 125 LEU A C 1
ATOM 981 O O . LEU A 1 125 ? 21.558 0.050 -20.502 1.00 87.25 125 LEU A O 1
ATOM 985 N N . LYS A 1 126 ? 23.677 0.539 -21.043 1.00 90.88 126 LYS A N 1
ATOM 986 C CA . LYS A 1 126 ? 24.217 0.202 -19.712 1.00 90.88 126 LYS A CA 1
ATOM 987 C C . LYS A 1 126 ? 23.675 1.124 -18.620 1.00 90.88 126 LYS A C 1
ATOM 989 O O . LYS A 1 126 ? 23.376 0.653 -17.525 1.00 90.88 126 LYS A O 1
ATOM 994 N N . LYS A 1 127 ? 23.534 2.425 -18.898 1.00 89.50 127 LYS A N 1
ATOM 995 C CA . LYS A 1 127 ? 22.908 3.371 -17.960 1.00 89.50 127 LYS A CA 1
ATOM 996 C C . LYS A 1 127 ? 21.436 3.028 -17.731 1.00 89.50 127 LYS A C 1
ATOM 998 O O . LYS A 1 127 ? 21.027 2.964 -16.577 1.00 89.50 127 LYS A O 1
ATOM 1003 N N . ALA A 1 128 ? 20.685 2.753 -18.799 1.00 87.88 128 ALA A N 1
ATOM 1004 C CA . ALA A 1 128 ? 19.275 2.371 -18.728 1.00 87.88 128 ALA A CA 1
ATOM 1005 C C . ALA A 1 128 ? 19.063 1.068 -17.936 1.00 87.88 128 ALA A C 1
ATOM 1007 O O . ALA A 1 128 ? 18.171 0.991 -17.091 1.00 87.88 128 ALA A O 1
ATOM 1008 N N . LEU A 1 129 ? 19.926 0.068 -18.145 1.00 90.94 129 LEU A N 1
ATOM 1009 C CA . LEU A 1 129 ? 19.910 -1.180 -17.382 1.00 90.94 129 LEU A CA 1
ATOM 1010 C C . LEU A 1 129 ? 20.126 -0.910 -15.887 1.00 90.94 129 LEU A C 1
ATOM 1012 O O . LEU A 1 129 ? 19.350 -1.371 -15.061 1.00 90.94 129 LEU A O 1
ATOM 1016 N N . LYS A 1 130 ? 21.121 -0.086 -15.538 1.00 92.69 130 LYS A N 1
ATOM 1017 C CA . LYS A 1 130 ? 21.399 0.268 -14.140 1.00 92.69 130 LYS A CA 1
ATOM 1018 C C . LYS A 1 130 ? 20.242 1.032 -13.490 1.00 92.69 130 LYS A C 1
ATOM 1020 O O . LYS A 1 130 ? 19.947 0.819 -12.318 1.00 92.69 130 LYS A O 1
ATOM 1025 N N . THR A 1 131 ? 19.576 1.924 -14.226 1.00 87.38 131 THR A N 1
ATOM 1026 C CA . THR A 1 131 ? 18.375 2.604 -13.715 1.00 87.38 131 THR A CA 1
ATOM 1027 C C . THR A 1 131 ? 17.212 1.636 -13.509 1.00 87.38 131 THR A C 1
ATOM 1029 O O . THR A 1 131 ? 16.507 1.767 -12.512 1.00 87.38 131 THR A O 1
ATOM 1032 N N . GLN A 1 132 ? 17.052 0.638 -14.386 1.00 87.88 132 GLN A N 1
ATOM 1033 C CA . GLN A 1 132 ? 16.046 -0.411 -14.225 1.00 87.88 132 GLN A CA 1
ATOM 1034 C C . GLN A 1 132 ? 16.337 -1.277 -12.994 1.00 87.88 132 GLN A C 1
ATOM 1036 O O . GLN A 1 132 ? 15.448 -1.477 -12.178 1.00 87.88 132 GLN A O 1
ATOM 1041 N N . GLU A 1 133 ? 17.584 -1.713 -12.796 1.00 90.56 133 GLU A N 1
ATOM 1042 C CA . GLU A 1 133 ? 17.992 -2.493 -11.617 1.00 90.56 133 GLU A CA 1
ATOM 1043 C C . GLU A 1 133 ? 17.713 -1.744 -10.302 1.00 90.56 133 GLU A C 1
ATOM 1045 O O . GLU A 1 133 ? 17.263 -2.337 -9.319 1.00 90.56 133 GLU A O 1
ATOM 1050 N N . LEU A 1 134 ? 17.941 -0.425 -10.274 1.00 86.94 134 LEU A N 1
ATOM 1051 C CA . LEU A 1 134 ? 17.617 0.411 -9.116 1.00 86.94 134 LEU A CA 1
ATOM 1052 C C . LEU A 1 134 ? 16.103 0.523 -8.886 1.00 86.94 134 LEU A C 1
ATOM 1054 O O . LEU A 1 134 ? 15.661 0.450 -7.737 1.00 86.94 134 LEU A O 1
ATOM 1058 N N . ALA A 1 135 ? 15.309 0.666 -9.950 1.00 86.12 135 ALA A N 1
ATOM 1059 C CA . ALA A 1 135 ? 13.849 0.678 -9.862 1.00 86.12 135 ALA A CA 1
ATOM 1060 C C . ALA A 1 135 ? 13.296 -0.678 -9.382 1.00 86.12 135 ALA A C 1
ATOM 1062 O O . ALA A 1 135 ? 12.448 -0.722 -8.489 1.00 86.12 135 ALA A O 1
ATOM 1063 N N . ASP A 1 136 ? 13.831 -1.787 -9.890 1.00 86.06 136 ASP A N 1
ATOM 1064 C CA . ASP A 1 136 ? 13.474 -3.144 -9.468 1.00 86.06 136 ASP A CA 1
ATOM 1065 C C . ASP A 1 136 ? 13.853 -3.382 -7.993 1.00 86.06 136 ASP A C 1
ATOM 1067 O O . ASP A 1 136 ? 13.080 -3.948 -7.221 1.00 86.06 136 ASP A O 1
ATOM 1071 N N . SER A 1 137 ? 15.005 -2.876 -7.542 1.00 89.44 137 SER A N 1
ATOM 1072 C CA . SER A 1 137 ? 15.381 -2.919 -6.123 1.00 89.44 137 SER A CA 1
ATOM 1073 C C . SER A 1 137 ? 14.427 -2.098 -5.245 1.00 89.44 137 SER A C 1
ATOM 1075 O O . SER A 1 137 ? 14.040 -2.550 -4.165 1.00 89.44 137 SER A O 1
ATOM 1077 N N . ALA A 1 138 ? 14.034 -0.898 -5.681 1.00 87.19 138 ALA A N 1
ATOM 1078 C CA . ALA A 1 138 ? 13.108 -0.044 -4.936 1.00 87.19 138 ALA A CA 1
ATOM 1079 C C . ALA A 1 138 ? 11.708 -0.673 -4.835 1.00 87.19 138 ALA A C 1
ATOM 1081 O O . ALA A 1 138 ? 11.111 -0.695 -3.756 1.00 87.19 138 ALA A O 1
ATOM 1082 N N . THR A 1 139 ? 11.207 -1.258 -5.927 1.00 88.25 139 THR A N 1
ATOM 1083 C CA . THR A 1 139 ? 9.923 -1.976 -5.928 1.00 88.25 139 THR A CA 1
ATOM 1084 C C . THR A 1 139 ? 9.968 -3.212 -5.032 1.00 88.25 139 THR A C 1
ATOM 1086 O O . THR A 1 139 ? 9.046 -3.415 -4.245 1.00 88.25 139 THR A O 1
ATOM 1089 N N . GLN A 1 140 ? 11.058 -3.988 -5.037 1.00 89.44 140 GLN A N 1
ATOM 1090 C CA . GLN A 1 140 ? 11.224 -5.117 -4.113 1.00 89.44 140 GLN A CA 1
ATOM 1091 C C . GLN A 1 140 ? 11.239 -4.686 -2.640 1.00 89.44 140 GLN A C 1
ATOM 1093 O O . GLN A 1 140 ? 10.647 -5.363 -1.798 1.00 89.44 140 GLN A O 1
ATOM 1098 N N . GLN A 1 141 ? 11.889 -3.568 -2.304 1.00 90.00 141 GLN A N 1
ATOM 1099 C CA . GLN A 1 141 ? 11.851 -3.023 -0.943 1.00 90.00 141 GLN A CA 1
ATOM 1100 C C . GLN A 1 141 ? 10.436 -2.588 -0.547 1.00 90.00 141 GLN A C 1
ATOM 1102 O O . GLN A 1 141 ? 9.997 -2.885 0.565 1.00 90.00 141 GLN A O 1
ATOM 1107 N N . HIS A 1 142 ? 9.701 -1.952 -1.462 1.00 87.50 142 HIS A N 1
ATOM 1108 C CA . HIS A 1 142 ? 8.316 -1.556 -1.223 1.00 87.50 142 HIS A CA 1
ATOM 1109 C C . HIS A 1 142 ? 7.387 -2.767 -1.034 1.00 87.50 142 HIS A C 1
ATOM 1111 O O . HIS A 1 142 ? 6.584 -2.779 -0.105 1.00 87.50 142 HIS A O 1
ATOM 1117 N N . ILE A 1 143 ? 7.556 -3.830 -1.829 1.00 91.62 143 ILE A N 1
ATOM 1118 C CA . ILE A 1 143 ? 6.819 -5.093 -1.660 1.00 91.62 143 ILE A CA 1
ATOM 1119 C C . ILE A 1 143 ? 7.085 -5.692 -0.274 1.00 91.62 143 ILE A C 1
ATOM 1121 O O . ILE A 1 143 ? 6.140 -6.017 0.440 1.00 91.62 143 ILE A O 1
ATOM 1125 N N . ARG A 1 144 ? 8.351 -5.774 0.159 1.00 91.06 144 ARG A N 1
ATOM 1126 C CA . ARG A 1 144 ? 8.698 -6.287 1.499 1.00 91.06 144 ARG A CA 1
ATOM 1127 C C . ARG A 1 144 ? 8.078 -5.452 2.621 1.00 91.06 144 ARG A C 1
ATOM 1129 O O . ARG A 1 144 ? 7.658 -6.003 3.638 1.00 91.06 144 ARG A O 1
ATOM 1136 N N . PHE A 1 145 ? 8.015 -4.132 2.444 1.00 92.00 145 PHE A N 1
ATOM 1137 C CA . PHE A 1 145 ? 7.347 -3.237 3.386 1.00 92.00 145 PHE A CA 1
ATOM 1138 C C . PHE A 1 145 ? 5.841 -3.531 3.470 1.00 92.00 145 PHE A C 1
ATOM 1140 O O . PHE A 1 145 ? 5.330 -3.741 4.571 1.00 92.00 145 PHE A O 1
ATOM 1147 N N . LEU A 1 146 ? 5.153 -3.639 2.328 1.00 88.62 146 LEU A N 1
ATOM 1148 C CA . LEU A 1 146 ? 3.725 -3.975 2.274 1.00 88.62 146 LEU A CA 1
ATOM 1149 C C . LEU A 1 146 ? 3.432 -5.362 2.866 1.00 88.62 146 LEU A C 1
ATOM 1151 O O . LEU A 1 146 ? 2.470 -5.527 3.613 1.00 88.62 146 LEU A O 1
ATOM 1155 N N . GLU A 1 147 ? 4.280 -6.360 2.608 1.00 90.81 147 GLU A N 1
ATOM 1156 C CA . GLU A 1 147 ? 4.153 -7.692 3.212 1.00 90.81 147 GLU A CA 1
ATOM 1157 C C . GLU A 1 147 ? 4.292 -7.658 4.742 1.00 90.81 147 GLU A C 1
ATOM 1159 O O . GLU A 1 147 ? 3.582 -8.381 5.448 1.00 90.81 147 GLU A O 1
ATOM 1164 N N . SER A 1 148 ? 5.196 -6.825 5.267 1.00 91.12 148 SER A N 1
ATOM 1165 C CA . SER A 1 148 ? 5.356 -6.609 6.709 1.00 91.12 148 SER A CA 1
ATOM 1166 C C . SER A 1 148 ? 4.115 -5.948 7.315 1.00 91.12 148 SER A C 1
ATOM 1168 O O . SER A 1 148 ? 3.583 -6.434 8.316 1.00 91.12 148 SER A O 1
ATOM 1170 N N . GLN A 1 149 ? 3.600 -4.899 6.667 1.00 89.62 149 GLN A N 1
ATOM 1171 C CA . GLN A 1 149 ? 2.388 -4.203 7.094 1.00 89.62 149 GLN A CA 1
ATOM 1172 C C . GLN A 1 149 ? 1.174 -5.143 7.100 1.00 89.62 149 GLN A C 1
ATOM 1174 O O . GLN A 1 149 ? 0.471 -5.238 8.103 1.00 89.62 149 GLN A O 1
ATOM 1179 N N . MET A 1 150 ? 0.993 -5.944 6.046 1.00 89.94 150 MET A N 1
ATOM 1180 C CA . MET A 1 150 ? -0.083 -6.936 5.964 1.00 89.94 150 MET A CA 1
ATOM 1181 C C . MET A 1 150 ? 0.013 -7.990 7.083 1.00 89.94 150 MET A C 1
ATOM 1183 O O . MET A 1 150 ? -1.003 -8.420 7.635 1.00 89.94 150 MET A O 1
ATOM 1187 N N . LYS A 1 151 ? 1.227 -8.423 7.457 1.00 91.44 151 LYS A N 1
ATOM 1188 C CA . LYS A 1 151 ? 1.421 -9.335 8.600 1.00 91.44 151 LYS A CA 1
ATOM 1189 C C . LYS A 1 151 ? 1.014 -8.680 9.922 1.00 91.44 151 LYS A C 1
ATOM 1191 O O . LYS A 1 151 ? 0.368 -9.348 10.731 1.00 91.44 151 LYS A O 1
ATOM 1196 N N . GLN A 1 152 ? 1.352 -7.408 10.130 1.00 88.25 152 GLN A N 1
ATOM 1197 C CA . GLN A 1 152 ? 0.952 -6.656 11.324 1.00 88.25 152 GLN A CA 1
ATOM 1198 C C . GLN A 1 152 ? -0.565 -6.460 11.393 1.00 88.25 152 GLN A C 1
ATOM 1200 O O . GLN A 1 152 ? -1.168 -6.744 12.425 1.00 88.25 152 GLN A O 1
ATOM 1205 N N . GLU A 1 153 ? -1.208 -6.081 10.289 1.00 87.44 153 GLU A N 1
ATOM 1206 C CA . GLU A 1 153 ? -2.668 -5.946 10.219 1.00 87.44 153 GLU A CA 1
ATOM 1207 C C . GLU A 1 153 ? -3.375 -7.277 10.497 1.00 87.44 153 GLU A C 1
ATOM 1209 O O . GLU A 1 153 ? -4.350 -7.332 11.245 1.00 87.44 153 GLU A O 1
ATOM 1214 N N . LYS A 1 154 ? -2.840 -8.390 9.983 1.00 88.88 154 LYS A N 1
ATOM 1215 C CA . LYS A 1 154 ? -3.375 -9.727 10.270 1.00 88.88 154 LYS A CA 1
ATOM 1216 C C . LYS A 1 154 ? -3.262 -10.098 11.752 1.00 88.88 154 LYS A C 1
ATOM 1218 O O . LYS A 1 154 ? -4.158 -10.767 12.269 1.00 88.88 154 LYS A O 1
ATOM 1223 N N . LEU A 1 155 ? -2.184 -9.699 12.432 1.00 90.00 155 LEU A N 1
ATOM 1224 C CA . LEU A 1 155 ? -2.045 -9.874 13.882 1.00 90.00 155 LEU A CA 1
ATOM 1225 C C . LEU A 1 155 ? -3.055 -9.002 14.636 1.00 90.00 155 LEU A C 1
ATOM 1227 O O . LEU A 1 155 ? -3.788 -9.529 15.470 1.00 90.00 155 LEU A O 1
ATOM 1231 N N . ALA A 1 156 ? -3.191 -7.729 14.262 1.00 88.44 156 ALA A N 1
ATOM 1232 C CA . ALA A 1 156 ? -4.176 -6.823 14.850 1.00 88.44 156 ALA A CA 1
ATOM 1233 C C . ALA A 1 156 ? -5.618 -7.343 14.684 1.00 88.44 156 ALA A C 1
ATOM 1235 O O . ALA A 1 156 ? -6.398 -7.328 15.636 1.00 88.44 156 ALA A O 1
ATOM 1236 N N . CYS A 1 157 ? -5.973 -7.897 13.518 1.00 90.12 157 CYS A N 1
ATOM 1237 C CA . CYS A 1 157 ? -7.272 -8.540 13.305 1.00 90.12 157 CYS A CA 1
ATOM 1238 C C . CYS A 1 157 ? -7.480 -9.765 14.206 1.00 90.12 157 CYS A C 1
ATOM 1240 O O . CYS A 1 157 ? -8.580 -9.957 14.731 1.00 90.12 157 CYS A O 1
ATOM 1242 N N . LYS A 1 158 ? -6.450 -10.600 14.408 1.00 88.88 158 LYS A N 1
ATOM 1243 C CA . LYS A 1 158 ? -6.534 -11.751 15.324 1.00 88.88 158 LYS A CA 1
ATOM 1244 C C . LYS A 1 158 ? -6.748 -11.299 16.767 1.00 88.88 158 LYS A C 1
ATOM 1246 O O . LYS A 1 158 ? -7.620 -11.845 17.438 1.00 88.88 158 LYS A O 1
ATOM 1251 N N . GLU A 1 159 ? -6.016 -10.285 17.221 1.00 89.19 159 GLU A N 1
ATOM 1252 C CA . GLU A 1 159 ? -6.181 -9.709 18.559 1.00 89.19 159 GLU A CA 1
ATOM 1253 C C . GLU A 1 159 ? -7.571 -9.097 18.752 1.00 89.19 159 GLU A C 1
ATOM 1255 O O . GLU A 1 159 ? -8.229 -9.365 19.757 1.00 89.19 159 GLU A O 1
ATOM 1260 N N . ALA A 1 160 ? -8.061 -8.327 17.776 1.00 87.38 160 ALA A N 1
ATOM 1261 C CA . ALA A 1 160 ? -9.405 -7.756 17.812 1.00 87.38 160 ALA A CA 1
ATOM 1262 C C . ALA A 1 160 ? -10.485 -8.850 17.869 1.00 87.38 160 ALA A C 1
ATOM 1264 O O . ALA A 1 160 ? -11.436 -8.745 18.644 1.00 87.38 160 ALA A O 1
ATOM 1265 N N . THR A 1 161 ? -10.308 -9.934 17.108 1.00 90.31 161 THR A N 1
ATOM 1266 C CA . THR A 1 161 ? -11.219 -11.089 17.126 1.00 90.31 161 THR A CA 1
ATOM 1267 C C . THR A 1 161 ? -11.205 -11.790 18.486 1.00 90.31 161 THR A C 1
ATOM 1269 O O . THR A 1 161 ? -12.269 -12.103 19.019 1.00 90.31 161 THR A O 1
ATOM 1272 N N . ALA A 1 162 ? -10.026 -11.988 19.084 1.00 89.75 162 ALA A N 1
ATOM 1273 C CA . ALA A 1 162 ? -9.895 -12.576 20.416 1.00 89.75 162 ALA A CA 1
ATOM 1274 C C . ALA A 1 162 ? -10.555 -11.700 21.495 1.00 89.75 162 ALA A C 1
ATOM 1276 O O . ALA A 1 162 ? -11.326 -12.201 22.312 1.00 89.75 162 ALA A O 1
ATOM 1277 N N . ARG A 1 163 ? -10.340 -10.376 21.455 1.00 90.25 163 ARG A N 1
ATOM 1278 C CA . ARG A 1 163 ? -10.996 -9.418 22.365 1.00 90.25 163 ARG A CA 1
ATOM 1279 C C . ARG A 1 163 ? -12.517 -9.443 22.221 1.00 90.25 163 ARG A C 1
ATOM 1281 O O . ARG A 1 163 ? -13.222 -9.459 23.227 1.00 90.25 163 ARG A O 1
ATOM 1288 N N . LEU A 1 164 ? -13.027 -9.491 20.989 1.00 88.94 164 LEU A N 1
ATOM 1289 C CA . LEU A 1 164 ? -14.463 -9.597 20.731 1.00 88.94 164 LEU A CA 1
ATOM 1290 C C . LEU A 1 164 ? -15.041 -10.903 21.288 1.00 88.94 164 LEU A C 1
ATOM 1292 O O . LEU A 1 164 ? -16.112 -10.886 21.892 1.00 88.94 164 LEU A O 1
ATOM 1296 N N . GLN A 1 165 ? -14.341 -12.025 21.111 1.00 91.44 165 GLN A N 1
ATOM 1297 C CA . GLN A 1 165 ? -14.788 -13.317 21.627 1.00 91.44 165 GLN A CA 1
ATOM 1298 C C . GLN A 1 165 ? -14.803 -13.340 23.161 1.00 91.44 165 GLN A C 1
ATOM 1300 O O . GLN A 1 165 ? -15.782 -13.794 23.754 1.00 91.44 165 GLN A O 1
ATOM 1305 N N . ASN A 1 166 ? -13.779 -12.778 23.806 1.00 92.31 166 ASN A N 1
ATOM 1306 C CA . ASN A 1 166 ? -13.739 -12.638 25.262 1.00 92.31 166 ASN A CA 1
ATOM 1307 C C . ASN A 1 166 ? -14.884 -11.756 25.773 1.00 92.31 166 ASN A C 1
ATOM 1309 O O . ASN A 1 166 ? -15.593 -12.153 26.693 1.00 92.31 166 ASN A O 1
ATOM 1313 N N . SER A 1 167 ? -15.142 -10.622 25.115 1.00 88.69 167 SER A N 1
ATOM 1314 C CA . SER A 1 167 ? -16.261 -9.739 25.462 1.00 88.69 167 SER A CA 1
ATOM 1315 C C . SER A 1 167 ? -17.623 -10.425 25.291 1.00 88.69 167 SER A C 1
ATOM 1317 O O . SER A 1 167 ? -18.501 -10.275 26.143 1.00 88.69 167 SER A O 1
ATOM 1319 N N . LYS A 1 168 ? -17.810 -11.239 24.240 1.00 89.19 168 LYS A N 1
ATOM 1320 C CA . LYS A 1 168 ? -19.025 -12.057 24.064 1.00 89.19 168 LYS A CA 1
ATOM 1321 C C . LYS A 1 168 ? -19.196 -13.079 25.188 1.00 89.19 168 LYS A C 1
ATOM 1323 O O . LYS A 1 168 ? -20.300 -13.221 25.709 1.00 89.19 168 LYS A O 1
ATOM 1328 N N . ASN A 1 169 ? -18.118 -13.757 25.581 1.00 91.62 169 ASN A N 1
ATOM 1329 C CA . ASN A 1 169 ? -18.142 -14.725 26.676 1.00 91.62 169 ASN A CA 1
ATOM 1330 C C . ASN A 1 169 ? -18.459 -14.056 28.024 1.00 91.62 169 ASN A C 1
ATOM 1332 O O . ASN A 1 169 ? -19.268 -14.580 28.786 1.00 91.62 169 ASN A O 1
ATOM 1336 N N . GLU A 1 170 ? -17.877 -12.889 28.312 1.00 89.12 170 GLU A N 1
ATOM 1337 C CA . GLU A 1 170 ? -18.209 -12.105 29.511 1.00 89.12 170 GLU A CA 1
ATOM 1338 C C . GLU A 1 170 ? -19.664 -11.641 29.508 1.00 89.12 170 GLU A C 1
ATOM 1340 O O . GLU A 1 170 ? -20.354 -11.793 30.512 1.00 89.12 170 GLU A O 1
ATOM 1345 N N . THR A 1 171 ? -20.153 -11.133 28.374 1.00 88.19 171 THR A N 1
ATOM 1346 C CA . THR A 1 171 ? -21.549 -10.694 28.240 1.00 88.19 171 THR A CA 1
ATOM 1347 C C . THR A 1 171 ? -22.507 -11.853 28.505 1.00 88.19 171 THR A C 1
ATOM 1349 O O . THR A 1 171 ? -23.477 -11.691 29.239 1.00 88.19 171 THR A O 1
ATOM 1352 N N . ARG A 1 172 ? -22.196 -13.048 27.986 1.00 91.31 172 ARG A N 1
ATOM 1353 C CA . ARG A 1 172 ? -22.970 -14.261 28.262 1.00 91.31 172 ARG A CA 1
ATOM 1354 C C . ARG A 1 172 ? -22.957 -14.628 29.750 1.00 91.31 172 ARG A C 1
ATOM 1356 O O . ARG A 1 172 ? -24.021 -14.853 30.310 1.00 91.31 172 ARG A O 1
ATOM 1363 N N . LYS A 1 173 ? -21.791 -14.623 30.408 1.00 91.88 173 LYS A N 1
ATOM 1364 C CA . LYS A 1 173 ? -21.685 -14.890 31.857 1.00 91.88 173 LYS A CA 1
ATOM 1365 C C . LYS A 1 173 ? -22.473 -13.878 32.693 1.00 91.88 173 LYS A C 1
ATOM 1367 O O . LYS A 1 173 ? -23.086 -14.243 33.691 1.00 91.88 173 LYS A O 1
ATOM 1372 N N . LEU A 1 174 ? -22.450 -12.601 32.308 1.00 88.88 174 LEU A N 1
ATOM 1373 C CA . LEU A 1 174 ? -23.234 -11.555 32.968 1.00 88.88 174 LEU A CA 1
ATOM 1374 C C . LEU A 1 174 ? -24.736 -11.768 32.771 1.00 88.88 174 LEU A C 1
ATOM 1376 O O . LEU A 1 174 ? -25.497 -11.550 33.708 1.00 88.88 174 LEU A O 1
ATOM 1380 N N . GLN A 1 175 ? -25.152 -12.224 31.591 1.00 87.31 175 GLN A N 1
ATOM 1381 C CA . GLN A 1 175 ? -26.547 -12.539 31.316 1.00 87.31 175 GLN A CA 1
ATOM 1382 C C . GLN A 1 175 ? -27.029 -13.759 32.114 1.00 87.31 175 GLN A C 1
ATOM 1384 O O . GLN A 1 175 ? -28.076 -13.684 32.744 1.00 87.31 175 GLN A O 1
ATOM 1389 N N . GLU A 1 176 ? -26.226 -14.822 32.196 1.00 91.06 176 GLU A N 1
ATOM 1390 C CA . GLU A 1 176 ? -26.518 -15.992 33.041 1.00 91.06 176 GLU A CA 1
ATOM 1391 C C . GLU A 1 176 ? -26.637 -15.599 34.531 1.00 91.06 176 GLU A C 1
ATOM 1393 O O . GLU A 1 176 ? -27.544 -16.053 35.227 1.00 91.06 176 GLU A O 1
ATOM 1398 N N . ARG A 1 177 ? -25.779 -14.688 35.025 1.00 90.12 177 ARG A N 1
ATOM 1399 C CA . ARG A 1 177 ? -25.884 -14.137 36.393 1.00 90.12 177 ARG A CA 1
ATOM 1400 C C . ARG A 1 177 ? -27.138 -13.292 36.603 1.00 90.12 177 ARG A C 1
ATOM 1402 O O . ARG A 1 177 ? -27.752 -13.385 37.661 1.00 90.12 177 ARG A O 1
ATOM 1409 N N . LEU A 1 178 ? -27.506 -12.471 35.620 1.00 90.50 178 LEU A N 1
ATOM 1410 C CA . LEU A 1 178 ? -28.716 -11.654 35.682 1.00 90.50 178 LEU A CA 1
ATOM 1411 C C . LEU A 1 178 ? -29.962 -12.542 35.758 1.00 90.50 178 LEU A C 1
ATOM 1413 O O . LEU A 1 178 ? -30.799 -12.336 36.629 1.00 90.50 178 LEU A O 1
ATOM 1417 N N . GLU A 1 179 ? -30.051 -13.559 34.900 1.00 91.31 179 GLU A N 1
ATOM 1418 C CA . GLU A 1 179 ? -31.168 -14.511 34.885 1.00 91.31 179 GLU A CA 1
ATOM 1419 C C . GLU A 1 179 ? -31.278 -15.279 36.214 1.00 91.31 179 GLU A C 1
ATOM 1421 O O . GLU A 1 179 ? -32.379 -15.437 36.749 1.00 91.31 179 GLU A O 1
ATOM 1426 N N . ALA A 1 180 ? -30.146 -15.688 36.800 1.00 92.25 180 ALA A N 1
ATOM 1427 C CA . ALA A 1 180 ? -30.117 -16.310 38.124 1.00 92.25 180 ALA A CA 1
ATOM 1428 C C . ALA A 1 180 ? -30.631 -15.360 39.221 1.00 92.25 180 ALA A C 1
ATOM 1430 O O . ALA A 1 180 ? -31.495 -15.740 40.014 1.00 92.25 180 ALA A O 1
ATOM 1431 N N . GLN A 1 181 ? -30.173 -14.106 39.231 1.00 90.81 181 GLN A N 1
ATOM 1432 C CA . GLN A 1 181 ? -30.588 -13.114 40.224 1.00 90.81 181 GLN A CA 1
ATOM 1433 C C . GLN A 1 181 ? -32.067 -12.721 40.072 1.00 90.81 181 GLN A C 1
ATOM 1435 O O . GLN A 1 181 ? -32.773 -12.540 41.067 1.00 90.81 181 GLN A O 1
ATOM 1440 N N . GLU A 1 182 ? -32.579 -12.632 38.842 1.00 91.44 182 GLU A N 1
ATOM 1441 C CA . GLU A 1 182 ? -34.009 -12.439 38.584 1.00 91.44 182 GLU A CA 1
ATOM 1442 C C . GLU A 1 182 ? -34.843 -13.605 39.127 1.00 91.44 182 GLU A C 1
ATOM 1444 O O . GLU A 1 182 ? -35.905 -13.386 39.718 1.00 91.44 182 GLU A O 1
ATOM 1449 N N . HIS A 1 183 ? -34.373 -14.842 38.954 1.00 92.38 183 HIS A N 1
ATOM 1450 C CA . HIS A 1 183 ? -35.042 -16.026 39.484 1.00 92.38 183 HIS A CA 1
ATOM 1451 C C . HIS A 1 183 ? -35.040 -16.050 41.021 1.00 92.38 183 HIS A C 1
ATOM 1453 O O . HIS A 1 183 ? -36.093 -16.250 41.630 1.00 92.38 183 HIS A O 1
ATOM 1459 N N . GLU A 1 184 ? -33.900 -15.777 41.660 1.00 90.06 184 GLU A N 1
ATOM 1460 C CA . GLU A 1 184 ? -33.797 -15.657 43.122 1.00 90.06 184 GLU A CA 1
ATOM 1461 C C . GLU A 1 184 ? -34.721 -14.566 43.674 1.00 90.06 184 GLU A C 1
ATOM 1463 O O . GLU A 1 184 ? -35.424 -14.781 44.663 1.00 90.06 184 GLU A O 1
ATOM 1468 N N . THR A 1 185 ? -34.791 -13.417 42.997 1.00 89.81 185 THR A N 1
ATOM 1469 C CA . THR A 1 185 ? -35.663 -12.305 43.400 1.00 89.81 185 THR A CA 1
ATOM 1470 C C . THR A 1 185 ? -37.137 -12.689 43.289 1.00 89.81 185 THR A C 1
ATOM 1472 O O . THR A 1 185 ? -37.916 -12.404 44.199 1.00 89.81 185 THR A O 1
ATOM 1475 N N . LYS A 1 186 ? -37.529 -13.399 42.220 1.00 92.38 186 LYS A N 1
ATOM 1476 C CA . LYS A 1 186 ? -38.890 -13.939 42.080 1.00 92.38 186 LYS A CA 1
ATOM 1477 C C . LYS A 1 186 ? -39.221 -14.909 43.214 1.00 92.38 186 LYS A C 1
ATOM 1479 O O . LYS A 1 186 ? -40.290 -14.793 43.809 1.00 92.38 186 LYS A O 1
ATOM 1484 N N . LEU A 1 187 ? -38.310 -15.820 43.565 1.00 93.44 187 LEU A N 1
ATOM 1485 C CA . LEU A 1 187 ? -38.505 -16.730 44.698 1.00 93.44 187 LEU A CA 1
ATOM 1486 C C . LEU A 1 187 ? -38.661 -15.966 46.019 1.00 93.44 187 LEU A C 1
ATOM 1488 O O . LEU A 1 187 ? -39.623 -16.209 46.750 1.00 93.44 187 LEU A O 1
ATOM 1492 N N . ALA A 1 188 ? -37.784 -14.999 46.298 1.00 90.00 188 ALA A N 1
ATOM 1493 C CA . ALA A 1 188 ? -37.876 -14.160 47.491 1.00 90.00 188 ALA A CA 1
ATOM 1494 C C . ALA A 1 188 ? -39.212 -13.401 47.553 1.00 90.00 188 ALA A C 1
ATOM 1496 O O . ALA A 1 188 ? -39.857 -13.375 48.600 1.00 90.00 188 ALA A O 1
ATOM 1497 N N . GLN A 1 189 ? -39.678 -12.860 46.425 1.00 90.19 189 GLN A N 1
ATOM 1498 C CA . GLN A 1 189 ? -40.965 -12.175 46.338 1.00 90.19 189 GLN A CA 1
ATOM 1499 C C . GLN A 1 189 ? -42.138 -13.118 46.636 1.00 90.19 189 GLN A C 1
ATOM 1501 O O . GLN A 1 189 ? -42.989 -12.780 47.457 1.00 90.19 189 GLN A O 1
ATOM 1506 N N . THR A 1 190 ? -42.144 -14.335 46.078 1.00 93.75 190 THR A N 1
ATOM 1507 C CA . THR A 1 190 ? -43.179 -15.330 46.419 1.00 93.75 190 THR A CA 1
ATOM 1508 C C . THR A 1 190 ? -43.153 -15.718 47.900 1.00 93.75 190 THR A C 1
ATOM 1510 O O . THR A 1 190 ? -44.201 -15.981 48.491 1.00 93.75 190 THR A O 1
ATOM 1513 N N . HIS A 1 191 ? -41.975 -15.738 48.533 1.00 92.19 191 HIS A N 1
ATOM 1514 C CA . HIS A 1 191 ? -41.858 -16.020 49.961 1.00 92.19 191 HIS A CA 1
ATOM 1515 C C . HIS A 1 191 ? -42.390 -14.862 50.814 1.00 92.19 191 HIS A C 1
ATOM 1517 O O . HIS A 1 191 ? -43.160 -15.097 51.743 1.00 92.19 191 HIS A O 1
ATOM 1523 N N . ILE A 1 192 ? -42.069 -13.615 50.454 1.00 91.81 192 ILE A N 1
ATOM 1524 C CA . ILE A 1 192 ? -42.613 -12.413 51.101 1.00 91.81 192 ILE A CA 1
ATOM 1525 C C . ILE A 1 192 ? -44.142 -12.390 51.000 1.00 91.81 192 ILE A C 1
ATOM 1527 O O . ILE A 1 192 ? -44.815 -12.112 51.990 1.00 91.81 192 ILE A O 1
ATOM 1531 N N . GLU A 1 193 ? -44.706 -12.723 49.838 1.00 92.06 193 GLU A N 1
ATOM 1532 C CA . GLU A 1 193 ? -46.158 -12.792 49.646 1.00 92.06 193 GLU A CA 1
ATOM 1533 C C . GLU A 1 193 ? -46.813 -13.855 50.542 1.00 92.06 193 GLU A C 1
ATOM 1535 O O . GLU A 1 193 ? -47.855 -13.586 51.144 1.00 92.06 193 GLU A O 1
ATOM 1540 N N . LYS A 1 194 ? -46.186 -15.029 50.705 1.00 92.94 194 LYS A N 1
ATOM 1541 C CA . LYS A 1 194 ? -46.648 -16.062 51.651 1.00 92.94 194 LYS A CA 1
ATOM 1542 C C . LYS A 1 194 ? -46.603 -15.573 53.099 1.00 92.94 194 LYS A C 1
ATOM 1544 O O . LYS A 1 194 ? -47.609 -15.666 53.798 1.00 92.94 194 LYS A O 1
ATOM 1549 N N . VAL A 1 195 ? -45.488 -14.982 53.530 1.00 92.50 195 VAL A N 1
ATOM 1550 C CA . VAL A 1 195 ? -45.342 -14.431 54.891 1.00 92.50 195 VAL A CA 1
ATOM 1551 C C . VAL A 1 195 ? -46.359 -13.314 55.146 1.00 92.50 195 VAL A C 1
ATOM 1553 O O . VAL A 1 195 ? -46.946 -13.234 56.224 1.00 92.50 195 VAL A O 1
ATOM 1556 N N . ALA A 1 196 ? -46.638 -12.473 54.148 1.00 91.75 196 ALA A N 1
ATOM 1557 C CA . ALA A 1 196 ? -47.668 -11.444 54.247 1.00 91.75 196 ALA A CA 1
ATOM 1558 C C . ALA A 1 196 ? -49.077 -12.045 54.427 1.00 91.75 196 ALA A C 1
ATOM 1560 O O . ALA A 1 196 ? -49.873 -11.529 55.218 1.00 91.75 196 ALA A O 1
ATOM 1561 N N . GLN A 1 197 ? -49.390 -13.151 53.741 1.00 91.19 197 GLN A N 1
ATOM 1562 C CA . GLN A 1 197 ? -50.645 -13.883 53.942 1.00 91.19 197 GLN A CA 1
ATOM 1563 C C . GLN A 1 197 ? -50.725 -14.513 55.340 1.00 91.19 197 GLN A C 1
ATOM 1565 O O . GLN A 1 197 ? -51.755 -14.385 56.003 1.00 91.19 197 GLN A O 1
ATOM 1570 N N . GLU A 1 198 ? -49.645 -15.126 55.827 1.00 90.69 198 GLU A N 1
ATOM 1571 C CA . GLU A 1 198 ? -49.574 -15.692 57.181 1.00 90.69 198 GLU A CA 1
ATOM 1572 C C . GLU A 1 198 ? -49.755 -14.619 58.260 1.00 90.69 198 GLU A C 1
ATOM 1574 O O . GLU A 1 198 ? -50.554 -14.793 59.180 1.00 90.69 198 GLU A O 1
ATOM 1579 N N . LEU A 1 199 ? -49.107 -13.458 58.114 1.00 90.06 199 LEU A N 1
ATOM 1580 C CA . LEU A 1 199 ? -49.308 -12.308 59.000 1.00 90.06 199 LEU A CA 1
ATOM 1581 C C . LEU A 1 199 ? -50.765 -11.826 58.997 1.00 90.06 199 LEU A C 1
ATOM 1583 O O . LEU A 1 199 ? -51.311 -11.474 60.047 1.00 90.06 199 LEU A O 1
ATOM 1587 N N . LYS A 1 200 ? -51.432 -11.840 57.837 1.00 93.19 200 LYS A N 1
ATOM 1588 C CA . LYS A 1 200 ? -52.861 -11.514 57.740 1.00 93.19 200 LYS A CA 1
ATOM 1589 C C . LYS A 1 200 ? -53.726 -12.520 58.509 1.00 93.19 200 LYS A C 1
ATOM 1591 O O . LYS A 1 200 ? -54.632 -12.107 59.228 1.00 93.19 200 LYS A O 1
ATOM 1596 N N . ILE A 1 201 ? -53.425 -13.815 58.426 1.00 92.06 201 ILE A N 1
ATOM 1597 C CA . ILE A 1 201 ? -54.118 -14.856 59.204 1.00 92.06 201 ILE A CA 1
ATOM 1598 C C . ILE A 1 201 ? -53.859 -14.675 60.709 1.00 92.06 201 ILE A C 1
ATOM 1600 O O . ILE A 1 201 ? -54.798 -14.691 61.505 1.00 92.06 201 ILE A O 1
ATOM 1604 N N . LEU A 1 202 ? -52.607 -14.440 61.110 1.00 89.88 202 LEU A N 1
ATOM 1605 C CA . LEU A 1 202 ? -52.225 -14.239 62.510 1.00 89.88 202 LEU A CA 1
ATOM 1606 C C . LEU A 1 202 ? -52.861 -12.982 63.111 1.00 89.88 202 LEU A C 1
ATOM 1608 O O . LEU A 1 202 ? -53.338 -13.020 64.243 1.00 89.88 202 LEU A O 1
ATOM 1612 N N . SER A 1 203 ? -52.915 -11.879 62.362 1.00 90.50 203 SER A N 1
ATOM 1613 C CA . SER A 1 203 ? -53.593 -10.653 62.804 1.00 90.50 203 SER A CA 1
ATOM 1614 C C . SER A 1 203 ? -55.101 -10.856 62.988 1.00 90.50 203 SER A C 1
ATOM 1616 O O . SER A 1 203 ? -55.653 -10.387 63.985 1.00 90.50 203 SER A O 1
ATOM 1618 N N . ALA A 1 204 ? -55.753 -11.616 62.101 1.00 89.44 204 ALA A N 1
ATOM 1619 C CA . ALA A 1 204 ? -57.153 -11.999 62.268 1.00 89.44 204 ALA A CA 1
ATOM 1620 C C . ALA A 1 204 ? -57.351 -12.882 63.514 1.00 89.44 204 ALA A C 1
ATOM 1622 O O . ALA A 1 204 ? -58.242 -12.618 64.320 1.00 89.44 204 ALA A O 1
ATOM 1623 N N . SER A 1 205 ? -56.479 -13.873 63.728 1.00 90.88 205 SER A N 1
ATOM 1624 C CA . SER A 1 205 ? -56.501 -14.733 64.920 1.00 90.88 205 SER A CA 1
ATOM 1625 C C . SER A 1 205 ? -56.302 -13.935 66.215 1.00 90.88 205 SER A C 1
ATOM 1627 O O . SER A 1 205 ? -57.074 -14.079 67.163 1.00 90.88 205 SER A O 1
ATOM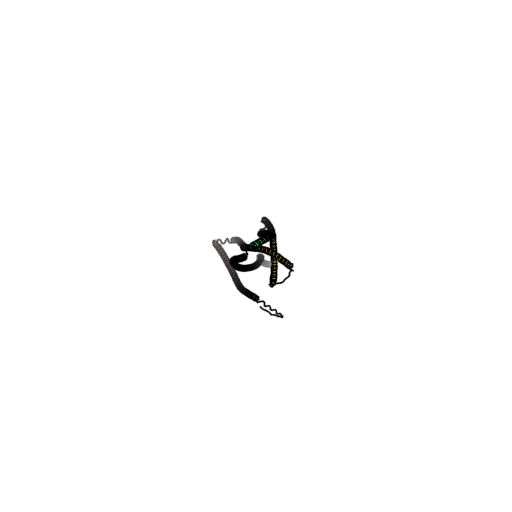 1629 N N . LYS A 1 206 ? -55.339 -13.001 66.235 1.00 92.12 206 LYS A N 1
ATOM 1630 C CA . LYS A 1 206 ? -55.115 -12.083 67.361 1.00 92.12 206 LYS A CA 1
ATOM 1631 C C . LYS A 1 206 ? -56.379 -11.293 67.701 1.00 92.12 206 LYS A C 1
ATOM 1633 O O . LYS A 1 206 ? -56.717 -11.192 68.876 1.00 92.12 206 LYS A O 1
ATOM 1638 N N . ALA A 1 207 ? -57.075 -10.750 66.700 1.00 89.25 207 ALA A N 1
ATOM 1639 C CA . ALA A 1 207 ? -58.313 -10.004 66.921 1.00 89.25 207 ALA A CA 1
ATOM 1640 C C . ALA A 1 207 ? -59.413 -10.884 67.546 1.00 89.25 207 ALA A C 1
ATOM 1642 O O . ALA A 1 207 ? -60.086 -10.446 68.480 1.00 89.25 207 ALA A O 1
ATOM 1643 N N . VAL A 1 208 ? -59.552 -12.137 67.093 1.00 92.12 208 VAL A N 1
ATOM 1644 C CA . VAL A 1 208 ? -60.504 -13.110 67.662 1.00 92.12 208 VAL A CA 1
ATOM 1645 C C . VAL A 1 208 ? -60.161 -13.441 69.115 1.00 92.12 208 VAL A C 1
ATOM 1647 O O . VAL A 1 208 ? -61.035 -13.367 69.979 1.00 92.12 208 VAL A O 1
ATOM 1650 N N . ILE A 1 209 ? -58.895 -13.751 69.409 1.00 91.25 209 ILE A N 1
ATOM 1651 C CA . ILE A 1 209 ? -58.435 -14.055 70.772 1.00 91.25 209 ILE A CA 1
ATOM 1652 C C . ILE A 1 209 ? -58.643 -12.847 71.690 1.00 91.25 209 ILE A C 1
ATOM 1654 O O . ILE A 1 209 ? -59.113 -12.996 72.815 1.00 91.25 209 ILE A O 1
ATOM 1658 N N . GLN A 1 210 ? -58.345 -11.638 71.213 1.00 91.62 210 GLN A N 1
ATOM 1659 C CA . GLN A 1 210 ? -58.532 -10.416 71.990 1.00 91.62 210 GLN A CA 1
ATOM 1660 C C . GLN A 1 210 ? -60.015 -10.165 72.306 1.00 91.62 210 GLN A C 1
ATOM 1662 O O . GLN A 1 210 ? -60.337 -9.799 73.436 1.00 91.62 210 GLN A O 1
ATOM 1667 N N . ALA A 1 211 ? -60.920 -10.425 71.357 1.00 91.25 211 ALA A N 1
ATOM 1668 C CA . ALA A 1 211 ? -62.362 -10.348 71.588 1.00 91.25 211 ALA A CA 1
ATOM 1669 C C . ALA A 1 211 ? -62.846 -11.404 72.601 1.00 91.25 211 ALA A C 1
ATOM 1671 O O . ALA A 1 211 ? -63.617 -11.082 73.506 1.00 91.25 211 ALA A O 1
ATOM 1672 N N . GLN A 1 212 ? -62.361 -12.648 72.504 1.00 90.31 212 GLN A N 1
ATOM 1673 C CA . GLN A 1 212 ? -62.665 -13.709 73.475 1.00 90.31 212 GLN A CA 1
ATOM 1674 C C . GLN A 1 212 ? -62.150 -13.371 74.880 1.00 90.31 212 GLN A C 1
ATOM 1676 O O . GLN A 1 212 ? -62.856 -13.579 75.869 1.00 90.31 212 GLN A O 1
ATOM 1681 N N . TRP A 1 213 ? -60.939 -12.822 74.980 1.00 94.19 213 TRP A N 1
ATOM 1682 C CA . TRP A 1 213 ? -60.348 -12.391 76.244 1.00 94.19 213 TRP A CA 1
ATOM 1683 C C . TRP A 1 213 ? -61.145 -11.249 76.885 1.00 94.19 213 TRP A C 1
ATOM 1685 O O . TRP A 1 213 ? -61.478 -11.331 78.065 1.00 94.19 213 TRP A O 1
ATOM 1695 N N . GLN A 1 214 ? -61.540 -10.234 76.110 1.00 93.12 214 GLN A N 1
ATOM 1696 C CA . GLN A 1 214 ? -62.406 -9.149 76.591 1.00 93.12 214 GLN A CA 1
ATOM 1697 C C . GLN A 1 214 ? -63.775 -9.661 77.062 1.00 93.12 214 GLN A C 1
ATOM 1699 O O . GLN A 1 214 ? -64.250 -9.250 78.120 1.00 93.12 214 GLN A O 1
ATOM 1704 N N . ALA A 1 215 ? -64.394 -10.589 76.325 1.00 89.81 215 ALA A N 1
ATOM 1705 C CA . ALA A 1 215 ? -65.650 -11.215 76.737 1.00 89.81 215 ALA A CA 1
ATOM 1706 C C . ALA A 1 215 ? -65.495 -12.014 78.045 1.00 89.81 215 ALA A C 1
ATOM 1708 O O . ALA A 1 215 ? -66.363 -11.952 78.915 1.00 89.81 215 ALA A O 1
ATOM 1709 N N . SER A 1 216 ? -64.369 -12.715 78.207 1.00 90.50 216 SER A N 1
ATOM 1710 C CA . SER A 1 216 ? -64.050 -13.476 79.422 1.00 90.50 216 SER A CA 1
ATOM 1711 C C . SER A 1 216 ? -63.825 -12.560 80.628 1.00 90.50 216 SER A C 1
ATOM 1713 O O . SER A 1 216 ? -64.360 -12.832 81.700 1.00 90.50 216 SER A O 1
ATOM 1715 N N . LEU A 1 217 ? -63.110 -11.442 80.449 1.00 92.00 217 LEU A N 1
ATOM 1716 C CA . LEU A 1 217 ? -62.931 -10.420 81.486 1.00 92.00 217 LEU A CA 1
ATOM 1717 C C . LEU A 1 217 ? -64.261 -9.795 81.918 1.00 92.00 217 LEU A C 1
ATOM 1719 O O . LEU A 1 217 ? -64.509 -9.650 83.110 1.00 92.00 217 LEU A O 1
ATOM 1723 N N . LEU A 1 218 ? -65.143 -9.471 80.967 1.00 93.25 218 LEU A N 1
ATOM 1724 C CA . LEU A 1 218 ? -66.484 -8.961 81.271 1.00 93.25 218 LEU A CA 1
ATOM 1725 C C . LEU A 1 218 ? -67.328 -9.986 82.041 1.00 93.25 218 LEU A C 1
ATOM 1727 O O . LEU A 1 218 ? -68.042 -9.620 82.972 1.00 93.25 218 LEU A O 1
ATOM 1731 N N . ALA A 1 219 ? -67.251 -11.266 81.669 1.00 90.38 219 ALA A N 1
ATOM 1732 C CA . ALA A 1 219 ? -67.945 -12.335 82.380 1.00 90.38 219 ALA A CA 1
ATOM 1733 C C . ALA A 1 219 ? -67.402 -12.530 83.806 1.00 90.38 219 ALA A C 1
ATOM 1735 O O . ALA A 1 219 ? -68.194 -12.745 84.722 1.00 90.38 219 ALA A O 1
ATOM 1736 N N . MET A 1 220 ? -66.081 -12.423 84.000 1.00 86.50 220 MET A N 1
ATOM 1737 C CA . MET A 1 220 ? -65.456 -12.430 85.327 1.00 86.50 220 MET A CA 1
ATOM 1738 C C . MET A 1 220 ? -65.914 -11.240 86.169 1.00 86.50 220 MET A C 1
ATOM 1740 O O . MET A 1 220 ? -66.427 -11.464 87.255 1.00 86.50 220 MET A O 1
ATOM 1744 N N . SER A 1 221 ? -65.853 -10.015 85.636 1.00 90.75 221 SER A N 1
ATOM 1745 C CA . SER A 1 221 ? -66.319 -8.807 86.338 1.00 90.75 221 SER A CA 1
ATOM 1746 C C . SER A 1 221 ? -67.766 -8.948 86.811 1.00 90.75 221 SER A C 1
ATOM 1748 O O . SER A 1 221 ? -68.067 -8.677 87.965 1.00 90.75 221 SER A O 1
ATOM 1750 N N . LYS A 1 222 ? -68.665 -9.451 85.953 1.00 88.19 222 LYS A N 1
ATOM 1751 C CA . LYS A 1 222 ? -70.061 -9.712 86.342 1.00 88.19 222 LYS A CA 1
ATOM 1752 C C . LYS A 1 222 ? -70.183 -10.780 87.427 1.00 88.19 222 LYS A C 1
ATOM 1754 O O . LYS A 1 222 ? -71.063 -10.689 88.273 1.00 88.19 222 LYS A O 1
ATOM 1759 N N . ARG A 1 223 ? -69.343 -11.818 87.390 1.00 85.88 223 ARG A N 1
ATOM 1760 C CA . ARG A 1 223 ? -69.298 -12.844 88.440 1.00 85.88 223 ARG A CA 1
ATOM 1761 C C . ARG A 1 223 ? -68.850 -12.251 89.769 1.00 85.88 223 ARG A C 1
ATOM 1763 O O . ARG A 1 223 ? -69.475 -12.555 90.777 1.00 85.88 223 ARG A O 1
ATOM 1770 N N . ASP A 1 224 ? -67.823 -11.412 89.745 1.00 89.12 224 ASP A N 1
ATOM 1771 C CA . ASP A 1 224 ? -67.295 -10.737 90.927 1.00 89.12 224 ASP A CA 1
ATOM 1772 C C . ASP A 1 224 ? -68.330 -9.759 91.500 1.00 89.12 224 ASP A C 1
ATOM 1774 O O . ASP A 1 224 ? -68.552 -9.752 92.706 1.00 89.12 224 ASP A O 1
ATOM 1778 N N . GLU A 1 225 ? -69.048 -9.015 90.651 1.00 88.25 225 GLU A N 1
ATOM 1779 C CA . GLU A 1 225 ? -70.180 -8.165 91.056 1.00 88.25 225 GLU A CA 1
ATOM 1780 C C . GLU A 1 225 ? -71.304 -8.978 91.716 1.00 88.25 225 GLU A C 1
ATOM 1782 O O . GLU A 1 225 ? -71.795 -8.602 92.778 1.00 88.25 225 GLU A O 1
ATOM 1787 N N . ILE A 1 226 ? -71.694 -10.115 91.129 1.00 88.56 226 ILE A N 1
ATOM 1788 C CA . ILE A 1 226 ? -72.720 -11.003 91.702 1.00 88.56 226 ILE A CA 1
ATOM 1789 C C . ILE A 1 226 ? -72.250 -11.596 93.036 1.00 88.56 226 ILE A C 1
ATOM 1791 O O . ILE A 1 226 ? -73.049 -11.699 93.967 1.00 88.56 226 ILE A O 1
ATOM 1795 N N . LEU A 1 227 ? -70.977 -11.990 93.143 1.00 86.50 227 LEU A N 1
ATOM 1796 C CA . LEU A 1 227 ? -70.390 -12.494 94.387 1.00 86.50 227 LEU A CA 1
ATOM 1797 C C . LEU A 1 227 ? -70.380 -11.411 95.466 1.00 86.50 227 LEU A C 1
ATOM 1799 O O . LEU A 1 227 ? -70.856 -11.674 96.564 1.00 86.50 227 LEU A O 1
ATOM 1803 N N . GLN A 1 228 ? -69.945 -10.192 95.140 1.00 86.00 228 GLN A N 1
ATOM 1804 C CA . GLN A 1 228 ? -69.999 -9.052 96.058 1.00 86.00 228 GLN A CA 1
ATOM 1805 C C . GLN A 1 228 ? -71.434 -8.725 96.480 1.00 86.00 228 GLN A C 1
ATOM 1807 O O . GLN A 1 228 ? -71.684 -8.437 97.648 1.00 86.00 228 GLN A O 1
ATOM 1812 N N . GLU A 1 229 ? -72.405 -8.784 95.564 1.00 86.31 229 GLU A N 1
ATOM 1813 C CA . GLU A 1 229 ? -73.814 -8.567 95.904 1.00 86.31 229 GLU A CA 1
ATOM 1814 C C . GLU A 1 229 ? -74.355 -9.682 96.815 1.00 86.31 229 GLU A C 1
ATOM 1816 O O . GLU A 1 229 ? -75.128 -9.411 97.736 1.00 86.31 229 GLU A O 1
ATOM 1821 N N . ALA A 1 230 ? -73.943 -10.932 96.593 1.00 82.38 230 ALA A N 1
ATOM 1822 C CA . ALA A 1 230 ? -74.301 -12.062 97.443 1.00 82.38 230 ALA A CA 1
ATOM 1823 C C . ALA A 1 230 ? -73.666 -11.958 98.840 1.00 82.38 230 ALA A C 1
ATOM 1825 O O . ALA A 1 230 ? -74.362 -12.175 99.832 1.00 82.38 230 ALA A O 1
ATOM 1826 N N . GLU A 1 231 ? -72.389 -11.577 98.928 1.00 83.75 231 GLU A N 1
ATOM 1827 C CA . GLU A 1 231 ? -71.689 -11.291 100.187 1.00 83.75 231 GLU A CA 1
ATOM 1828 C C . GLU A 1 231 ? -72.369 -10.147 100.936 1.00 83.75 231 GLU A C 1
ATOM 1830 O O . GLU A 1 231 ? -72.716 -10.300 102.101 1.00 83.75 231 GLU A O 1
ATOM 1835 N N . LYS A 1 232 ? -72.697 -9.051 100.246 1.00 81.44 232 LYS A N 1
ATOM 1836 C CA . LYS A 1 232 ? -73.430 -7.929 100.837 1.00 81.44 232 LYS A CA 1
ATOM 1837 C C . LYS A 1 232 ? -74.798 -8.351 101.373 1.00 81.44 232 LYS A C 1
ATOM 1839 O O . LYS A 1 232 ? -75.167 -7.962 102.475 1.00 81.44 232 LYS A O 1
ATOM 1844 N N . LYS A 1 233 ? -75.556 -9.168 100.632 1.00 82.31 233 LYS A N 1
ATOM 1845 C CA . LYS A 1 233 ? -76.850 -9.702 101.098 1.00 82.31 233 LYS A CA 1
ATOM 1846 C C . LYS A 1 233 ? -76.694 -10.623 102.306 1.00 82.31 233 LYS A C 1
ATOM 1848 O O . LYS A 1 233 ? -77.557 -10.603 103.182 1.00 82.31 233 LYS A O 1
ATOM 1853 N N . ARG A 1 234 ? -75.620 -11.418 102.362 1.00 82.69 234 ARG A N 1
ATOM 1854 C CA . ARG A 1 234 ? -75.279 -12.232 103.536 1.00 82.69 234 ARG A CA 1
ATOM 1855 C C . ARG A 1 234 ? -74.986 -11.334 104.735 1.00 82.69 234 ARG A C 1
ATOM 1857 O O . ARG A 1 234 ? -75.606 -11.522 105.773 1.00 82.69 234 ARG A O 1
ATOM 1864 N N . ASP A 1 235 ? -74.120 -10.342 104.571 1.00 77.81 235 ASP A N 1
ATOM 1865 C CA . ASP A 1 235 ? -73.726 -9.424 105.641 1.00 77.81 235 ASP A CA 1
ATOM 1866 C C . ASP A 1 235 ? -74.927 -8.597 106.140 1.00 77.81 235 ASP A C 1
ATOM 1868 O O . ASP A 1 235 ? -75.105 -8.413 107.340 1.00 77.81 235 ASP A O 1
ATOM 1872 N N . GLU A 1 236 ? -75.820 -8.161 105.244 1.00 79.31 236 GLU A N 1
ATOM 1873 C CA . GLU A 1 236 ? -77.081 -7.499 105.607 1.00 79.31 236 GLU A CA 1
ATOM 1874 C C . GLU A 1 236 ? -78.042 -8.433 106.365 1.00 79.31 236 GLU A C 1
ATOM 1876 O O . GLU A 1 236 ? -78.745 -7.987 107.274 1.00 79.31 236 GLU A O 1
ATOM 1881 N N . ALA A 1 237 ? -78.093 -9.722 106.017 1.00 72.88 237 ALA A N 1
ATOM 1882 C CA . ALA A 1 237 ? -78.907 -10.712 106.721 1.00 72.88 237 ALA A CA 1
ATOM 1883 C C . ALA A 1 237 ? -78.331 -11.056 108.106 1.00 72.88 237 ALA A C 1
ATOM 1885 O O . ALA A 1 237 ? -79.089 -11.137 109.075 1.00 72.88 237 ALA A O 1
ATOM 1886 N N . GLU A 1 238 ? -77.008 -11.194 108.218 1.00 74.62 238 GLU A N 1
ATOM 1887 C CA . GLU A 1 238 ? -76.300 -11.373 109.490 1.00 74.62 238 GLU A CA 1
ATOM 1888 C C . GLU A 1 238 ? -76.487 -10.150 110.398 1.00 74.62 238 GLU A C 1
ATOM 1890 O O . GLU A 1 238 ? -76.870 -10.302 111.558 1.00 74.62 238 GLU A O 1
ATOM 1895 N N . ALA A 1 239 ? -76.348 -8.934 109.860 1.00 70.00 239 ALA A N 1
ATOM 1896 C CA . ALA A 1 239 ? -76.576 -7.695 110.603 1.00 70.00 239 ALA A CA 1
ATOM 1897 C C . ALA A 1 239 ? -78.033 -7.544 111.075 1.00 70.00 239 ALA A C 1
ATOM 1899 O O . ALA A 1 239 ? -78.274 -7.072 112.189 1.00 70.00 239 ALA A O 1
ATOM 1900 N N . ARG A 1 240 ? -79.022 -7.963 110.269 1.00 69.19 240 ARG A N 1
ATOM 1901 C CA . ARG A 1 240 ? -80.438 -7.978 110.685 1.00 69.19 240 ARG A CA 1
ATOM 1902 C C . ARG A 1 240 ? -80.670 -8.943 111.842 1.00 69.19 240 ARG A C 1
ATOM 1904 O O . ARG A 1 240 ? -81.241 -8.517 112.843 1.00 69.19 240 ARG A O 1
ATOM 1911 N N . LEU A 1 241 ? -80.165 -10.175 111.746 1.00 67.44 241 LEU A N 1
ATOM 1912 C CA . LEU A 1 241 ? -80.246 -11.176 112.817 1.00 67.44 241 LEU A CA 1
ATOM 1913 C C . LEU A 1 241 ? -79.563 -10.698 114.104 1.00 67.44 241 LEU A C 1
ATOM 1915 O O . LEU A 1 241 ? -80.115 -10.851 115.193 1.00 67.44 241 LEU A O 1
ATOM 1919 N N . GLU A 1 242 ? -78.391 -10.072 113.996 1.00 65.81 242 GLU A N 1
ATOM 1920 C CA . GLU A 1 242 ? -77.667 -9.535 115.148 1.00 65.81 242 GLU A CA 1
ATOM 1921 C C . GLU A 1 242 ? -78.389 -8.327 115.778 1.00 65.81 242 GLU A C 1
ATOM 1923 O O . GLU A 1 242 ? -78.404 -8.181 117.004 1.00 65.81 242 GLU A O 1
ATOM 1928 N N . SER A 1 243 ? -79.047 -7.487 114.966 1.00 56.94 243 SER A N 1
ATOM 1929 C CA . SER A 1 243 ? -79.887 -6.378 115.447 1.00 56.94 243 SER A CA 1
ATOM 1930 C C . SER A 1 243 ? -81.167 -6.869 116.131 1.00 56.94 243 SER A C 1
ATOM 1932 O O . SER A 1 243 ? -81.542 -6.340 117.178 1.00 56.94 243 SER A O 1
ATOM 1934 N N . GLU A 1 244 ? -81.794 -7.928 115.607 1.00 59.75 244 GLU A N 1
ATOM 1935 C CA . GLU A 1 244 ? -82.974 -8.553 116.205 1.00 59.75 244 GLU A CA 1
ATOM 1936 C C . GLU A 1 244 ? -82.609 -9.210 117.544 1.00 59.75 244 GLU A C 1
ATOM 1938 O O . GLU A 1 244 ? -83.289 -8.965 118.540 1.00 59.75 244 GLU A O 1
ATOM 1943 N N . LEU A 1 245 ? -81.469 -9.909 117.622 1.00 57.97 245 LEU A N 1
ATOM 1944 C CA . LEU A 1 245 ? -80.916 -10.468 118.864 1.00 57.97 245 LEU A CA 1
ATOM 1945 C C . LEU A 1 245 ? -80.543 -9.403 119.911 1.00 57.97 245 LEU A C 1
ATOM 1947 O O . LEU A 1 245 ? -80.756 -9.620 121.104 1.00 57.97 245 LEU A O 1
ATOM 1951 N N . LYS A 1 246 ? -80.024 -8.238 119.500 1.00 52.84 246 LYS A N 1
ATOM 1952 C CA . LYS A 1 246 ? -79.688 -7.123 120.412 1.00 52.84 246 LYS A CA 1
ATOM 1953 C C . LYS A 1 246 ? -80.914 -6.308 120.853 1.00 52.84 246 LYS A C 1
ATOM 1955 O O . LYS A 1 246 ? -80.852 -5.625 121.874 1.00 52.84 246 LYS A O 1
ATOM 1960 N N . SER A 1 247 ? -82.034 -6.403 120.133 1.00 47.22 247 SER A N 1
ATOM 1961 C CA . SER A 1 247 ? -83.281 -5.669 120.420 1.00 47.22 247 SER A CA 1
ATOM 1962 C C . SER A 1 247 ? -84.184 -6.304 121.494 1.00 47.22 247 SER A C 1
ATOM 1964 O O . SER A 1 247 ? -85.193 -5.715 121.871 1.00 47.22 247 SER A O 1
ATOM 1966 N N . VAL A 1 248 ? -83.795 -7.452 122.068 1.00 51.94 248 VAL A N 1
ATOM 1967 C CA . VAL A 1 248 ? -84.538 -8.156 123.143 1.00 51.94 248 VAL A CA 1
ATOM 1968 C C . VAL A 1 248 ? -84.292 -7.552 124.549 1.00 51.94 248 VAL A C 1
ATOM 1970 O O . VAL A 1 248 ? -84.781 -8.050 125.562 1.00 51.94 248 VAL A O 1
ATOM 1973 N N . GLY A 1 249 ? -83.573 -6.430 124.646 1.00 52.66 249 GLY A N 1
ATOM 1974 C CA . GLY A 1 249 ? -83.374 -5.679 125.890 1.00 52.66 249 GLY A CA 1
ATOM 1975 C C . GLY A 1 249 ? -84.457 -4.622 126.141 1.00 52.66 249 GLY A C 1
ATOM 1976 O O . GLY A 1 249 ? -84.852 -3.895 125.235 1.00 52.66 249 GLY A O 1
ATOM 1977 N N . SER A 1 250 ? -84.905 -4.510 127.397 1.00 47.75 250 SER A N 1
ATOM 1978 C CA . SER A 1 250 ? -85.863 -3.506 127.892 1.00 47.75 250 SER A CA 1
ATOM 1979 C C . SER A 1 250 ? -85.638 -2.105 127.295 1.00 47.75 250 SER A C 1
ATOM 1981 O O . SER A 1 250 ? -84.527 -1.570 127.341 1.00 47.75 250 SER A O 1
ATOM 1983 N N . THR A 1 251 ? -86.717 -1.483 126.800 1.00 55.69 251 THR A N 1
ATOM 1984 C CA . THR A 1 251 ? -86.775 -0.152 126.154 1.00 55.69 251 THR A CA 1
ATOM 1985 C C . THR A 1 251 ? -86.144 0.989 126.962 1.00 55.69 251 THR A C 1
ATOM 1987 O O . THR A 1 251 ? -85.909 2.071 126.432 1.00 55.69 251 THR A O 1
ATOM 1990 N N . THR A 1 252 ? -85.846 0.774 128.243 1.00 54.28 252 THR A N 1
ATOM 1991 C CA . THR A 1 252 ? -85.183 1.752 129.112 1.00 54.28 252 THR A CA 1
ATOM 1992 C C . THR A 1 252 ? -83.652 1.685 129.046 1.00 54.28 252 THR A C 1
ATOM 1994 O O . THR A 1 252 ? -83.006 2.686 129.336 1.00 54.28 252 THR A O 1
ATOM 1997 N N . GLN A 1 253 ? -83.047 0.559 128.642 1.00 54.88 253 GLN A N 1
ATOM 1998 C CA . GLN A 1 253 ? -81.589 0.446 128.444 1.00 54.88 253 GLN A CA 1
ATOM 1999 C C . GLN A 1 253 ? -81.137 0.966 127.070 1.00 54.88 253 GLN A C 1
ATOM 2001 O O . GLN A 1 253 ? -80.042 1.520 126.951 1.00 54.88 253 GLN A O 1
ATOM 2006 N N . THR A 1 254 ? -81.988 0.864 126.046 1.00 57.28 254 THR A N 1
ATOM 2007 C CA . THR A 1 254 ? -81.687 1.325 124.680 1.00 57.28 254 THR A CA 1
ATOM 2008 C C . THR A 1 254 ? -81.566 2.847 124.582 1.00 57.28 254 THR A C 1
ATOM 2010 O O . THR A 1 254 ? -80.682 3.344 123.892 1.00 57.28 254 THR A O 1
ATOM 2013 N N . VAL A 1 255 ? -82.360 3.617 125.334 1.00 60.22 255 VAL A N 1
ATOM 2014 C CA . VAL A 1 255 ? -82.284 5.094 125.328 1.00 60.22 255 VAL A CA 1
ATOM 2015 C C . VAL A 1 255 ? -80.996 5.615 125.983 1.00 60.22 255 VAL A C 1
ATOM 2017 O O . VAL A 1 255 ? -80.416 6.600 125.523 1.00 60.22 255 VAL A O 1
ATOM 2020 N N . THR A 1 256 ? -80.505 4.953 127.033 1.00 59.97 256 THR A N 1
ATOM 2021 C CA . THR A 1 256 ? -79.255 5.330 127.715 1.00 59.97 256 THR A CA 1
ATOM 2022 C C . THR A 1 256 ? -78.027 4.972 126.879 1.00 59.97 256 THR A C 1
ATOM 2024 O O . THR A 1 256 ? -77.090 5.765 126.808 1.00 59.97 256 THR A O 1
ATOM 2027 N N . ALA A 1 257 ? -78.058 3.827 126.188 1.00 59.72 257 ALA A N 1
ATOM 2028 C CA . ALA A 1 257 ? -77.019 3.428 125.239 1.00 59.72 257 ALA A CA 1
ATOM 2029 C C . ALA A 1 257 ? -76.975 4.348 124.005 1.00 59.72 257 ALA A C 1
ATOM 2031 O O . ALA A 1 257 ? -75.891 4.760 123.599 1.00 59.72 257 ALA A O 1
ATOM 2032 N N . LEU A 1 258 ? -78.133 4.761 123.472 1.00 62.47 258 LEU A N 1
ATOM 2033 C CA . LEU A 1 258 ? -78.208 5.715 122.357 1.00 62.47 258 LEU A CA 1
ATOM 2034 C C . LEU A 1 258 ? -77.669 7.104 122.740 1.00 62.47 258 LEU A C 1
ATOM 2036 O O . LEU A 1 258 ? -76.981 7.728 121.940 1.00 62.47 258 LEU A O 1
ATOM 2040 N N . ARG A 1 259 ? -77.893 7.584 123.974 1.00 66.44 259 ARG A N 1
ATOM 2041 C CA . ARG A 1 259 ? -77.286 8.846 124.452 1.00 66.44 259 ARG A CA 1
ATOM 2042 C C . ARG A 1 259 ? -75.767 8.757 124.617 1.00 66.44 259 ARG A C 1
ATOM 2044 O O . ARG A 1 259 ? -75.079 9.738 124.353 1.00 66.44 259 ARG A O 1
ATOM 2051 N N . ALA A 1 260 ? -75.245 7.604 125.035 1.00 62.34 260 ALA A N 1
ATOM 2052 C CA . ALA A 1 260 ? -73.803 7.372 125.094 1.00 62.34 260 ALA A CA 1
ATOM 2053 C C . ALA A 1 260 ? -73.186 7.286 123.685 1.00 62.34 260 ALA A C 1
ATOM 2055 O O . ALA A 1 260 ? -72.141 7.886 123.455 1.00 62.34 260 ALA A O 1
ATOM 2056 N N . GLN A 1 261 ? -73.872 6.631 122.739 1.00 61.19 261 GLN A N 1
ATOM 2057 C CA . GLN A 1 261 ? -73.449 6.533 121.338 1.00 61.19 261 GLN A CA 1
ATOM 2058 C C . GLN A 1 261 ? -73.438 7.881 120.615 1.00 61.19 261 GLN A C 1
ATOM 2060 O O . GLN A 1 261 ? -72.500 8.150 119.875 1.00 61.19 261 GLN A O 1
ATOM 2065 N N . VAL A 1 262 ? -74.431 8.747 120.844 1.00 70.56 262 VAL A N 1
ATOM 2066 C CA . VAL A 1 262 ? -74.434 10.101 120.259 1.00 70.56 262 VAL A CA 1
ATOM 2067 C C . VAL A 1 262 ? -73.222 10.899 120.745 1.00 70.56 262 VAL A C 1
ATOM 2069 O O . VAL A 1 262 ? -72.569 11.554 119.942 1.00 70.56 262 VAL A O 1
ATOM 2072 N N . LYS A 1 263 ? -72.846 10.765 122.022 1.00 71.38 263 LYS A N 1
ATOM 2073 C CA . LYS A 1 263 ? -71.679 11.459 122.577 1.00 71.38 263 LYS A CA 1
ATOM 2074 C C . LYS A 1 263 ? -70.348 10.950 122.003 1.00 71.38 263 LYS A C 1
ATOM 2076 O O . LYS A 1 263 ? -69.471 11.754 121.709 1.00 71.38 263 LYS A O 1
ATOM 2081 N N . THR A 1 264 ? -70.195 9.639 121.801 1.00 68.38 264 THR A N 1
ATOM 2082 C CA . THR A 1 264 ? -69.000 9.090 121.133 1.00 68.38 264 THR A CA 1
ATOM 2083 C C . THR A 1 264 ? -68.957 9.439 119.648 1.00 68.38 264 THR A C 1
ATOM 2085 O O . THR A 1 264 ? -67.885 9.737 119.137 1.00 68.38 264 THR A O 1
ATOM 2088 N N . LEU A 1 265 ? -70.104 9.484 118.962 1.00 70.31 265 LEU A N 1
ATOM 2089 C CA . LEU A 1 265 ? -70.167 9.897 117.558 1.00 70.31 265 LEU A CA 1
ATOM 2090 C C . LEU A 1 265 ? -69.833 11.386 117.376 1.00 70.31 265 LEU A C 1
ATOM 2092 O O . LEU A 1 265 ? -69.223 11.740 116.374 1.00 70.31 265 LEU A O 1
ATOM 2096 N N . GLU A 1 266 ? -70.160 12.255 118.338 1.00 74.62 266 GLU A N 1
ATOM 2097 C CA . GLU A 1 266 ? -69.734 13.665 118.332 1.00 74.62 266 GLU A CA 1
ATOM 2098 C C . GLU A 1 266 ? -68.207 13.813 118.498 1.00 74.62 266 GLU A C 1
ATOM 2100 O O . GLU A 1 266 ? -67.586 14.632 117.817 1.00 74.62 266 GLU A O 1
ATOM 2105 N N . GLU A 1 267 ? -67.579 12.990 119.346 1.00 72.06 267 GLU A N 1
ATOM 2106 C CA . GLU A 1 267 ? -66.117 12.955 119.514 1.00 72.06 267 GLU A CA 1
ATOM 2107 C C . GLU A 1 267 ? -65.402 12.355 118.282 1.00 72.06 267 GLU A C 1
ATOM 2109 O O . GLU A 1 267 ? -64.350 12.854 117.870 1.00 72.06 267 GLU A O 1
ATOM 2114 N N . GLU A 1 268 ? -65.986 11.338 117.641 1.00 68.19 268 GLU A N 1
ATOM 2115 C CA . GLU A 1 268 ? -65.476 10.740 116.398 1.00 68.19 268 GLU A CA 1
ATOM 2116 C C . GLU A 1 268 ? -65.636 11.670 115.187 1.00 68.19 268 GLU A C 1
ATOM 2118 O O . GLU A 1 268 ? -64.730 11.741 114.352 1.00 68.19 268 GLU A O 1
ATOM 2123 N N . LEU A 1 269 ? -66.724 12.447 115.111 1.00 70.00 269 LEU A N 1
ATOM 2124 C CA . LEU A 1 269 ? -66.920 13.456 114.066 1.00 70.00 269 LEU A CA 1
ATOM 2125 C C . LEU A 1 269 ? -65.848 14.554 114.156 1.00 70.00 269 LEU A C 1
ATOM 2127 O O . LEU A 1 269 ? -65.247 14.917 113.145 1.00 70.00 269 LEU A O 1
ATOM 2131 N N . ALA A 1 270 ? -65.523 15.006 115.372 1.00 71.00 270 ALA A N 1
ATOM 2132 C CA . ALA A 1 270 ? -64.442 15.966 115.603 1.00 71.00 270 ALA A CA 1
ATOM 2133 C C . ALA A 1 270 ? -63.054 15.399 115.231 1.00 71.00 270 ALA A C 1
ATOM 2135 O O . ALA A 1 270 ? -62.172 16.135 114.776 1.00 71.00 270 ALA A O 1
ATOM 2136 N N . LEU A 1 271 ? -62.841 14.087 115.390 1.00 70.12 271 LEU A N 1
ATOM 2137 C CA . LEU A 1 271 ? -61.611 13.411 114.965 1.00 70.12 271 LEU A CA 1
ATOM 2138 C C . LEU A 1 271 ? -61.534 13.266 113.432 1.00 70.12 271 LEU A C 1
ATOM 2140 O O . LEU A 1 271 ? -60.465 13.464 112.848 1.00 70.12 271 LEU A O 1
ATOM 2144 N N . ALA A 1 272 ? -62.664 12.971 112.782 1.00 65.06 272 ALA A N 1
ATOM 2145 C CA . ALA A 1 272 ? -62.786 12.855 111.331 1.00 65.06 272 ALA A CA 1
ATOM 2146 C C . ALA A 1 272 ? -62.575 14.205 110.627 1.00 65.06 272 ALA A C 1
ATOM 2148 O O . ALA A 1 272 ? -61.833 14.274 109.648 1.00 65.06 272 ALA A O 1
ATOM 2149 N N . GLU A 1 273 ? -63.112 15.302 111.166 1.00 72.62 273 GLU A N 1
ATOM 2150 C CA . GLU A 1 273 ? -62.843 16.661 110.668 1.00 72.62 273 GLU A CA 1
ATOM 2151 C C . GLU A 1 273 ? -61.346 17.010 110.745 1.00 72.62 273 GLU A C 1
ATOM 2153 O O . GLU A 1 273 ? -60.786 17.625 109.832 1.00 72.62 273 GLU A O 1
ATOM 2158 N N . LYS A 1 274 ? -60.652 16.525 111.784 1.00 69.75 274 LYS A N 1
ATOM 2159 C CA . LYS A 1 274 ? -59.199 16.684 111.947 1.00 69.75 274 LYS A CA 1
ATOM 2160 C C . LYS A 1 274 ? -58.386 15.842 110.950 1.00 69.75 274 LYS A C 1
ATOM 2162 O O . LYS A 1 274 ? -57.311 16.270 110.528 1.00 69.75 274 LYS A O 1
ATOM 2167 N N . GLN A 1 275 ? -58.882 14.669 110.550 1.00 64.06 275 GLN A N 1
ATOM 2168 C CA . GLN A 1 275 ? -58.266 13.826 109.512 1.00 64.06 275 GLN A CA 1
ATOM 2169 C C . GLN A 1 275 ? -58.534 14.340 108.091 1.00 64.06 275 GLN A C 1
ATOM 2171 O O . GLN A 1 275 ? -57.637 14.288 107.252 1.00 64.06 275 GLN A O 1
ATOM 2176 N N . ILE A 1 276 ? -59.716 14.898 107.822 1.00 68.06 276 ILE A N 1
ATOM 2177 C CA . ILE A 1 276 ? -60.040 15.529 106.533 1.00 68.06 276 ILE A CA 1
ATOM 2178 C C . ILE A 1 276 ? -59.134 16.746 106.295 1.00 68.06 276 ILE A C 1
ATOM 2180 O O . ILE A 1 276 ? -58.619 16.919 105.190 1.00 68.06 276 ILE A O 1
ATOM 2184 N N . ALA A 1 277 ? -58.852 17.535 107.339 1.00 66.75 277 ALA A N 1
ATOM 2185 C CA . ALA A 1 277 ? -57.887 18.632 107.259 1.00 66.75 277 ALA A CA 1
ATOM 2186 C C . ALA A 1 277 ? -56.462 18.144 106.915 1.00 66.75 277 ALA A C 1
ATOM 2188 O O . ALA A 1 277 ? -55.800 18.746 106.072 1.00 66.75 277 ALA A O 1
ATOM 2189 N N . SER A 1 278 ? -56.003 17.019 107.484 1.00 68.44 278 SER A N 1
ATOM 2190 C CA . SER A 1 278 ? -54.664 16.481 107.180 1.00 68.44 278 SER A CA 1
ATOM 2191 C C . SER A 1 278 ? -54.568 15.818 105.796 1.00 68.44 278 SER A C 1
ATOM 2193 O O . SER A 1 278 ? -53.526 15.894 105.141 1.00 68.44 278 SER A O 1
ATOM 2195 N N . GLN A 1 279 ? -55.656 15.221 105.297 1.00 64.00 279 GLN A N 1
ATOM 2196 C CA . GLN A 1 279 ? -55.720 14.665 103.941 1.00 64.00 279 GLN A CA 1
ATOM 2197 C C . GLN A 1 279 ? -55.801 15.755 102.862 1.00 64.00 279 GLN A C 1
ATOM 2199 O O . GLN A 1 279 ? -55.198 15.599 101.798 1.00 64.00 279 GLN A O 1
ATOM 2204 N N . ALA A 1 280 ? -56.465 16.883 103.138 1.00 66.69 280 ALA A N 1
ATOM 2205 C CA . ALA A 1 280 ? -56.479 18.039 102.241 1.00 66.69 280 ALA A CA 1
ATOM 2206 C C . ALA A 1 280 ? -55.066 18.627 102.031 1.00 66.69 280 ALA A C 1
ATOM 2208 O O . ALA A 1 280 ? -54.693 18.957 100.900 1.00 66.69 280 ALA A O 1
ATOM 2209 N N . ASP A 1 281 ? -54.239 18.661 103.081 1.00 63.16 281 ASP A N 1
ATOM 2210 C CA . ASP A 1 281 ? -52.831 19.073 102.991 1.00 63.16 281 ASP A CA 1
ATOM 2211 C C . ASP A 1 281 ? -51.974 18.076 102.185 1.00 63.16 281 ASP A C 1
ATOM 2213 O O . ASP A 1 281 ? -51.098 18.482 101.412 1.00 63.16 281 ASP A O 1
ATOM 2217 N N . HIS A 1 282 ? -52.262 16.773 102.283 1.00 66.81 282 HIS A N 1
ATOM 2218 C CA . HIS A 1 282 ? -51.563 15.733 101.519 1.00 66.81 282 HIS A CA 1
ATOM 2219 C C . HIS A 1 282 ? -51.911 15.759 100.017 1.00 66.81 282 HIS A C 1
ATOM 2221 O O . HIS A 1 282 ? -51.032 15.645 99.158 1.00 66.81 282 HIS A O 1
ATOM 2227 N N . ILE A 1 283 ? -53.179 16.002 99.674 1.00 67.50 283 ILE A N 1
ATOM 2228 C CA . ILE A 1 283 ? -53.630 16.161 98.280 1.00 67.50 283 ILE A CA 1
ATOM 2229 C C . ILE A 1 283 ? -53.040 17.442 97.659 1.00 67.50 283 ILE A C 1
ATOM 2231 O O . ILE A 1 283 ? -52.596 17.437 96.507 1.00 67.50 283 ILE A O 1
ATOM 2235 N N . SER A 1 284 ? -52.930 18.524 98.438 1.00 66.19 284 SER A N 1
ATOM 2236 C CA . SER A 1 284 ? -52.256 19.766 98.027 1.00 66.19 284 SER A CA 1
ATOM 2237 C C . SER A 1 284 ? -50.761 19.555 97.728 1.00 66.19 284 SER A C 1
ATOM 2239 O O . SER A 1 284 ? -50.224 20.144 96.780 1.00 66.19 284 SER A O 1
ATOM 2241 N N . SER A 1 285 ? -50.074 18.667 98.462 1.00 61.72 285 SER A N 1
ATOM 2242 C CA . SER A 1 285 ? -48.670 18.331 98.182 1.00 61.72 285 SER A CA 1
ATOM 2243 C C . SER A 1 285 ? -48.505 17.470 96.922 1.00 61.72 285 SER A C 1
ATOM 2245 O O . SER A 1 285 ? -47.591 17.723 96.133 1.00 61.72 285 SER A O 1
ATOM 2247 N N . GLN A 1 286 ? -49.404 16.511 96.672 1.00 61.56 286 GLN A N 1
ATOM 2248 C CA . GLN A 1 286 ? -49.390 15.689 95.450 1.00 61.56 286 GLN A CA 1
ATOM 2249 C C . GLN A 1 286 ? -49.713 16.508 94.190 1.00 61.56 286 GLN A C 1
ATOM 2251 O O . GLN A 1 286 ? -49.050 16.353 93.161 1.00 61.56 286 GLN A O 1
ATOM 2256 N N . SER A 1 287 ? -50.650 17.459 94.275 1.00 58.94 287 SER A N 1
ATOM 2257 C CA . SER A 1 287 ? -50.965 18.354 93.155 1.00 58.94 287 SER A CA 1
ATOM 2258 C C . SER A 1 287 ? -49.769 19.230 92.751 1.00 58.94 287 SER A C 1
ATOM 2260 O O . SER A 1 287 ? -49.583 19.475 91.562 1.00 58.94 287 SER A O 1
ATOM 2262 N N . LYS A 1 288 ? -48.908 19.652 93.692 1.00 58.84 288 LYS A N 1
ATOM 2263 C CA . LYS A 1 288 ? -47.664 20.396 93.390 1.00 58.84 288 LYS A CA 1
ATOM 2264 C C . LYS A 1 288 ? -46.594 19.525 92.713 1.00 58.84 288 LYS A C 1
ATOM 2266 O O . LYS A 1 288 ? -45.797 20.035 91.925 1.00 58.84 288 LYS A O 1
ATOM 2271 N N . GLN A 1 289 ? -46.591 18.218 92.973 1.00 55.88 289 GLN A N 1
ATOM 2272 C CA . GLN A 1 289 ? -45.662 17.253 92.375 1.00 55.88 289 GLN A CA 1
ATOM 2273 C C . GLN A 1 289 ? -46.048 16.895 90.926 1.00 55.88 289 GLN A C 1
ATOM 2275 O O . GLN A 1 289 ? -45.177 16.719 90.072 1.00 55.88 289 GLN A O 1
ATOM 2280 N N . ILE A 1 290 ? -47.346 16.893 90.611 1.00 57.03 290 ILE A N 1
ATOM 2281 C CA . ILE A 1 290 ? -47.854 16.708 89.243 1.00 57.03 290 ILE A CA 1
ATOM 2282 C C . ILE A 1 290 ? -47.527 17.932 88.368 1.00 57.03 290 ILE A C 1
ATOM 2284 O O . ILE A 1 290 ? -47.042 17.769 87.254 1.00 57.03 290 ILE A O 1
ATOM 2288 N N . THR A 1 291 ? -47.647 19.162 88.880 1.00 55.94 291 THR A N 1
ATOM 2289 C CA . THR A 1 291 ? -47.305 20.383 88.116 1.00 55.94 291 THR A CA 1
ATOM 2290 C C . THR A 1 291 ? -45.802 20.497 87.790 1.00 55.94 291 THR A C 1
ATOM 2292 O O . THR A 1 291 ? -45.416 21.096 86.780 1.00 55.94 291 THR A O 1
ATOM 2295 N N . SER A 1 292 ? -44.920 19.885 88.595 1.00 53.03 292 SER A N 1
ATOM 2296 C CA . SER A 1 292 ? -43.471 19.871 88.324 1.00 53.03 292 SER A CA 1
ATOM 2297 C C . SER A 1 292 ? -43.075 18.875 87.219 1.00 53.03 292 SER A C 1
ATOM 2299 O O . SER A 1 292 ? -42.128 19.132 86.472 1.00 53.03 292 SER A O 1
ATOM 2301 N N . THR A 1 293 ? -43.840 17.792 87.033 1.00 54.91 293 THR A N 1
ATOM 2302 C CA . THR A 1 293 ? -43.584 16.761 86.009 1.00 54.91 293 THR A CA 1
ATOM 2303 C C . THR A 1 293 ? -44.139 17.141 84.632 1.00 54.91 293 THR A C 1
ATOM 2305 O O . THR A 1 293 ? -43.483 16.898 83.619 1.00 54.91 293 THR A O 1
ATOM 2308 N N . THR A 1 294 ? -45.256 17.871 84.548 1.00 51.62 294 THR A N 1
ATOM 2309 C CA . THR A 1 294 ? -45.746 18.438 83.270 1.00 51.62 294 THR A CA 1
ATOM 2310 C C . THR A 1 294 ? -44.806 19.505 82.693 1.00 51.62 294 THR A C 1
ATOM 2312 O O . THR A 1 294 ? -44.717 19.678 81.475 1.00 51.62 294 THR A O 1
ATOM 2315 N N . SER A 1 295 ? -44.039 20.181 83.553 1.00 51.50 295 SER A N 1
ATOM 2316 C CA . SER A 1 295 ? -43.034 21.180 83.167 1.00 51.50 295 SER A CA 1
ATOM 2317 C C . SER A 1 295 ? -41.771 20.566 82.533 1.00 51.50 295 SER A C 1
ATOM 2319 O O . SER A 1 295 ? -41.099 21.234 81.741 1.00 51.50 295 SER A O 1
ATOM 2321 N N . SER A 1 296 ? -41.440 19.301 82.835 1.00 51.28 296 SER A N 1
ATOM 2322 C CA . SER A 1 296 ? -40.285 18.603 82.240 1.00 51.28 296 SER A CA 1
ATOM 2323 C C . SER A 1 296 ? -40.598 18.065 80.835 1.00 51.28 296 SER A C 1
ATOM 2325 O O . SER A 1 296 ? -39.779 18.216 79.927 1.00 51.28 296 SER A O 1
ATOM 2327 N N . LEU A 1 297 ? -41.826 17.588 80.605 1.00 52.06 297 LEU A N 1
ATOM 2328 C CA . LEU A 1 297 ? -42.320 17.129 79.296 1.00 52.06 297 LEU A CA 1
ATOM 2329 C C . LEU A 1 297 ? -42.399 18.251 78.238 1.00 52.06 297 LEU A C 1
ATOM 2331 O O . LEU A 1 297 ? -42.169 18.018 77.048 1.00 52.06 297 LEU A O 1
ATOM 2335 N N . ALA A 1 298 ? -42.652 19.498 78.648 1.00 48.84 298 ALA A N 1
ATOM 2336 C CA . ALA A 1 298 ? -42.621 20.657 77.747 1.00 48.84 298 ALA A CA 1
ATOM 2337 C C . ALA A 1 298 ? -41.195 21.015 77.260 1.00 48.84 298 ALA A C 1
ATOM 2339 O O . ALA A 1 298 ? -41.025 21.556 76.159 1.00 48.84 298 ALA A O 1
ATOM 2340 N N . ARG A 1 299 ? -40.154 20.674 78.039 1.00 53.47 299 ARG A N 1
ATOM 2341 C CA . ARG A 1 299 ? -38.738 20.894 77.680 1.00 53.47 299 ARG A CA 1
ATOM 2342 C C . ARG A 1 299 ? -38.188 19.825 76.726 1.00 53.47 299 ARG A C 1
ATOM 2344 O O . ARG A 1 299 ? -37.272 20.117 75.960 1.00 53.47 299 ARG A O 1
ATOM 2351 N N . GLU A 1 300 ? -38.765 18.624 76.691 1.00 52.44 300 GLU A N 1
ATOM 2352 C CA . GLU A 1 300 ? -38.400 17.603 75.694 1.00 52.44 300 GLU A CA 1
ATOM 2353 C C . GLU A 1 300 ? -38.989 17.886 74.306 1.00 52.44 300 GLU A C 1
ATOM 2355 O O . GLU A 1 300 ? -38.288 17.777 73.297 1.00 52.44 300 GLU A O 1
ATOM 2360 N N . ARG A 1 301 ? -40.234 18.379 74.230 1.00 50.97 301 ARG A N 1
ATOM 2361 C CA . ARG A 1 301 ? -40.864 18.752 72.946 1.00 50.97 301 ARG A CA 1
ATOM 2362 C C . ARG A 1 301 ? -40.136 19.883 72.205 1.00 50.97 301 ARG A C 1
ATOM 2364 O O . ARG A 1 301 ? -40.190 19.955 70.978 1.00 50.97 301 ARG A O 1
ATOM 2371 N N . THR A 1 302 ? -39.419 20.750 72.920 1.00 52.81 302 THR A N 1
ATOM 2372 C CA . THR A 1 302 ? -38.597 21.822 72.330 1.00 52.81 302 THR A CA 1
ATOM 2373 C C . THR A 1 302 ? -37.227 21.337 71.836 1.00 52.81 302 THR A C 1
ATOM 2375 O O . THR A 1 302 ? -36.696 21.924 70.892 1.00 52.81 302 THR A O 1
ATOM 2378 N N . LYS A 1 303 ? -36.682 20.232 72.372 1.00 53.53 303 LYS A N 1
ATOM 2379 C CA . LYS A 1 303 ? -35.494 19.557 71.808 1.00 53.53 303 LYS A CA 1
ATOM 2380 C C . LYS A 1 303 ? -35.814 18.825 70.501 1.00 53.53 303 LYS A C 1
ATOM 2382 O O . LYS A 1 303 ? -35.052 18.960 69.548 1.00 53.53 303 LYS A O 1
ATOM 2387 N N . GLY A 1 304 ? -36.975 18.168 70.409 1.00 50.53 304 GLY A N 1
ATOM 2388 C CA . GLY A 1 304 ? -37.429 17.515 69.171 1.00 50.53 304 GLY A CA 1
ATOM 2389 C C . GLY A 1 304 ? -37.576 18.483 67.988 1.00 50.53 304 GLY A C 1
ATOM 2390 O O . GLY A 1 304 ? -37.127 18.189 66.884 1.00 50.53 304 GLY A O 1
ATOM 2391 N N . ARG A 1 305 ? -38.104 19.697 68.218 1.00 53.97 305 ARG A N 1
ATOM 2392 C CA . ARG A 1 305 ? -38.239 20.724 67.161 1.00 53.97 305 ARG A CA 1
ATOM 2393 C C . ARG A 1 305 ? -36.903 21.305 66.678 1.00 53.97 305 ARG A C 1
ATOM 2395 O O . ARG A 1 305 ? -36.807 21.677 65.513 1.00 53.97 305 ARG A O 1
ATOM 2402 N N . LYS A 1 306 ? -35.870 21.363 67.530 1.00 52.69 306 LYS A N 1
ATOM 2403 C CA . LYS A 1 306 ? -34.518 21.797 67.123 1.00 52.69 306 LYS A CA 1
ATOM 2404 C C . LYS A 1 306 ? -33.794 20.742 66.281 1.00 52.69 306 LYS A C 1
ATOM 2406 O O . LYS A 1 306 ? -33.051 21.110 65.383 1.00 52.69 306 LYS A O 1
ATOM 2411 N N . MET A 1 307 ? -34.053 19.455 66.513 1.00 51.66 307 MET A N 1
ATOM 2412 C CA . MET A 1 307 ? -33.498 18.360 65.705 1.00 51.66 307 MET A CA 1
ATOM 2413 C C . MET A 1 307 ? -34.045 18.351 64.270 1.00 51.66 307 MET A C 1
ATOM 2415 O O . MET A 1 307 ? -33.283 18.189 63.323 1.00 51.66 307 MET A O 1
ATOM 2419 N N . VAL A 1 308 ? -35.343 18.624 64.097 1.00 53.97 308 VAL A N 1
ATOM 2420 C CA . VAL A 1 308 ? -35.976 18.716 62.766 1.00 53.97 308 VAL A CA 1
ATOM 2421 C C . VAL A 1 308 ? -35.467 19.928 61.966 1.00 53.97 308 VAL A C 1
ATOM 2423 O O . VAL A 1 308 ? -35.352 19.854 60.746 1.00 53.97 308 VAL A O 1
ATOM 2426 N N . ALA A 1 309 ? -35.105 21.032 62.630 1.00 52.25 309 ALA A N 1
ATOM 2427 C CA . ALA A 1 309 ? -34.494 22.188 61.966 1.00 52.25 309 ALA A CA 1
ATOM 2428 C C . ALA A 1 309 ? -33.074 21.887 61.443 1.00 52.25 309 ALA A C 1
ATOM 2430 O O . ALA A 1 309 ? -32.752 22.270 60.322 1.00 52.25 309 ALA A O 1
ATOM 2431 N N . VAL A 1 310 ? -32.271 21.131 62.203 1.00 53.88 310 VAL A N 1
ATOM 2432 C CA . VAL A 1 310 ? -30.912 20.715 61.801 1.00 53.88 310 VAL A CA 1
ATOM 2433 C C . VAL A 1 310 ? -30.943 19.718 60.632 1.00 53.88 310 VAL A C 1
ATOM 2435 O O . VAL A 1 310 ? -30.120 19.821 59.726 1.00 53.88 310 VAL A O 1
ATOM 2438 N N . LEU A 1 311 ? -31.925 18.808 60.592 1.00 52.25 311 LEU A N 1
ATOM 2439 C CA . LEU A 1 311 ? -32.119 17.877 59.467 1.00 52.25 311 LEU A CA 1
ATOM 2440 C C . LEU A 1 311 ? -32.578 18.578 58.171 1.00 52.25 311 LEU A C 1
ATOM 2442 O O . LEU A 1 311 ? -32.220 18.157 57.074 1.00 52.25 311 LEU A O 1
ATOM 2446 N N . ASN A 1 312 ? -33.320 19.685 58.276 1.00 50.22 312 ASN A N 1
ATOM 2447 C CA . ASN A 1 312 ? -33.697 20.493 57.109 1.00 50.22 312 ASN A CA 1
ATOM 2448 C C . ASN A 1 312 ? -32.545 21.379 56.589 1.00 50.22 312 ASN A C 1
ATOM 2450 O O . ASN A 1 312 ? -32.487 21.672 55.393 1.00 50.22 312 ASN A O 1
ATOM 2454 N N . GLU A 1 313 ? -31.618 21.805 57.453 1.00 51.50 313 GLU A N 1
ATOM 2455 C CA . GLU A 1 313 ? -30.400 22.522 57.042 1.00 51.50 313 GLU A CA 1
ATOM 2456 C C . GLU A 1 313 ? -29.365 21.594 56.385 1.00 51.50 313 GLU A C 1
ATOM 2458 O O . GLU A 1 313 ? -28.740 21.998 55.402 1.00 51.50 313 GLU A O 1
ATOM 2463 N N . SER A 1 314 ? -29.247 20.332 56.821 1.00 50.91 314 SER A N 1
ATOM 2464 C CA . SER A 1 314 ? -28.382 19.344 56.156 1.00 50.91 314 SER A CA 1
ATOM 2465 C C . SER A 1 314 ? -28.907 18.929 54.774 1.00 50.91 314 SER A C 1
ATOM 2467 O O . SER A 1 314 ? -28.121 18.826 53.832 1.00 50.91 314 SER A O 1
ATOM 2469 N N . GLN A 1 315 ? -30.229 18.806 54.589 1.00 49.59 315 GLN A N 1
ATOM 2470 C CA . GLN A 1 315 ? -30.825 18.569 53.264 1.00 49.59 315 GLN A CA 1
ATOM 2471 C C . GLN A 1 315 ? -30.631 19.747 52.295 1.00 49.59 315 GLN A C 1
ATOM 2473 O O . GLN A 1 315 ? -30.395 19.530 51.106 1.00 49.59 315 GLN A O 1
ATOM 2478 N N . LYS A 1 316 ? -30.663 21.000 52.773 1.00 50.22 316 LYS A N 1
ATOM 2479 C CA . LYS A 1 316 ? -30.333 22.169 51.935 1.00 50.22 316 LYS A CA 1
ATOM 2480 C C . LYS A 1 316 ? -28.854 22.218 51.536 1.00 50.22 316 LYS A C 1
ATOM 2482 O O . LYS A 1 316 ? -28.555 22.635 50.418 1.00 50.22 316 LYS A O 1
ATOM 2487 N N . ALA A 1 317 ? -27.944 21.775 52.405 1.00 50.16 317 ALA A N 1
ATOM 2488 C CA . ALA A 1 317 ? -26.522 21.663 52.079 1.00 50.16 317 ALA A CA 1
ATOM 2489 C C . ALA A 1 317 ? -26.247 20.554 51.041 1.00 50.16 317 ALA A C 1
ATOM 2491 O O . ALA A 1 317 ? -25.455 20.771 50.124 1.00 50.16 317 ALA A O 1
ATOM 2492 N N . ALA A 1 318 ? -26.959 19.423 51.113 1.00 50.28 318 ALA A N 1
ATOM 2493 C CA . ALA A 1 318 ? -26.848 18.328 50.143 1.00 50.28 318 ALA A CA 1
ATOM 2494 C C . ALA A 1 318 ? -27.314 18.735 48.729 1.00 50.28 318 ALA A C 1
ATOM 2496 O O . ALA A 1 318 ? -26.602 18.512 47.752 1.00 50.28 318 ALA A O 1
ATOM 2497 N N . ILE A 1 319 ? -28.443 19.449 48.619 1.00 51.81 319 ILE A N 1
ATOM 2498 C CA . ILE A 1 319 ? -28.964 19.960 47.334 1.00 51.81 319 ILE A CA 1
ATOM 2499 C C . ILE A 1 319 ? -28.021 21.022 46.723 1.00 51.81 319 ILE A C 1
ATOM 2501 O O . ILE A 1 319 ? -27.886 21.125 45.503 1.00 51.81 319 ILE A O 1
ATOM 2505 N N . SER A 1 320 ? -27.314 21.796 47.558 1.00 48.81 320 SER A N 1
ATOM 2506 C CA . SER A 1 320 ? -26.290 22.753 47.108 1.00 48.81 320 SER A CA 1
ATOM 2507 C C . SER A 1 320 ? -25.002 22.079 46.612 1.00 48.81 320 SER A C 1
ATOM 2509 O O . SER A 1 320 ? -24.317 22.658 45.767 1.00 48.81 320 SER A O 1
ATOM 2511 N N . GLY A 1 321 ? -24.656 20.895 47.127 1.00 54.22 321 GLY A N 1
ATOM 2512 C CA . GLY A 1 321 ? -23.519 20.091 46.661 1.00 54.22 321 GLY A CA 1
ATOM 2513 C C . GLY A 1 321 ? -23.795 19.413 45.316 1.00 54.22 321 GLY A C 1
ATOM 2514 O O . GLY A 1 321 ? -22.953 19.462 44.421 1.00 54.22 321 GLY A O 1
ATOM 2515 N N . GLU A 1 322 ? -25.012 18.892 45.135 1.00 51.47 322 GLU A N 1
ATOM 2516 C CA . GLU A 1 322 ? -25.493 18.253 43.895 1.00 51.47 322 GLU A CA 1
ATOM 2517 C C . GLU A 1 322 ? -25.474 19.245 42.708 1.00 51.47 322 GLU A C 1
ATOM 2519 O O . GLU A 1 322 ? -25.019 18.920 41.611 1.00 51.47 322 GLU A O 1
ATOM 2524 N N . ALA A 1 323 ? -25.845 20.509 42.950 1.00 54.50 323 ALA A N 1
ATOM 2525 C CA . ALA A 1 323 ? -25.771 21.577 41.949 1.00 54.50 323 ALA A CA 1
ATOM 2526 C C . ALA A 1 323 ? -24.332 22.023 41.614 1.00 54.50 323 ALA A C 1
ATOM 2528 O O . ALA A 1 323 ? -24.087 22.535 40.519 1.00 54.50 323 ALA A O 1
ATOM 2529 N N . HIS A 1 324 ? -23.377 21.854 42.535 1.00 56.44 324 HIS A N 1
ATOM 2530 C CA . HIS A 1 324 ? -21.970 22.196 42.304 1.00 56.44 324 HIS A CA 1
ATOM 2531 C C . HIS A 1 324 ? -21.226 21.092 41.543 1.00 56.44 324 HIS A C 1
ATOM 2533 O O . HIS A 1 324 ? -20.456 21.415 40.639 1.00 56.44 324 HIS A O 1
ATOM 2539 N N . ALA A 1 325 ? -21.503 19.820 41.848 1.00 56.47 325 ALA A N 1
ATOM 2540 C CA . ALA A 1 325 ? -20.956 18.669 41.128 1.00 56.47 325 ALA A CA 1
ATOM 2541 C C . ALA A 1 325 ? -21.459 18.623 39.674 1.00 56.47 325 ALA A C 1
ATOM 2543 O O . ALA A 1 325 ? -20.656 18.561 38.747 1.00 56.47 325 ALA A O 1
ATOM 2544 N N . GLN A 1 326 ? -22.765 18.824 39.447 1.00 60.09 326 GLN A N 1
ATOM 2545 C CA . GLN A 1 326 ? -23.319 18.896 38.087 1.00 60.09 326 GLN A CA 1
ATOM 2546 C C . GLN A 1 326 ? -22.749 20.058 37.258 1.00 60.09 326 GLN A C 1
ATOM 2548 O O . GLN A 1 326 ? -22.600 19.929 36.043 1.00 60.09 326 GLN A O 1
ATOM 2553 N N . ARG A 1 327 ? -22.403 21.192 37.887 1.00 68.12 327 ARG A N 1
ATOM 2554 C CA . ARG A 1 327 ? -21.725 22.304 37.196 1.00 68.12 327 ARG A CA 1
ATOM 2555 C C . ARG A 1 327 ? -20.284 21.960 36.824 1.00 68.12 327 ARG A C 1
ATOM 2557 O O . ARG A 1 327 ? -19.871 22.297 35.721 1.00 68.12 327 ARG A O 1
ATOM 2564 N N . GLN A 1 328 ? -19.545 21.274 37.697 1.00 65.19 328 GLN A N 1
ATOM 2565 C CA . GLN A 1 328 ? -18.170 20.842 37.411 1.00 65.19 328 GLN A CA 1
ATOM 2566 C C . GLN A 1 328 ? -18.121 19.791 36.294 1.00 65.19 328 GLN A C 1
ATOM 2568 O O . GLN A 1 328 ? -17.279 19.896 35.402 1.00 65.19 328 GLN A O 1
ATOM 2573 N N . ASP A 1 329 ? -19.079 18.864 36.261 1.00 66.06 329 ASP A N 1
ATOM 2574 C CA . ASP A 1 329 ? -19.192 17.874 35.185 1.00 66.06 329 ASP A CA 1
ATOM 2575 C C . ASP A 1 329 ? -19.589 18.510 33.847 1.00 66.06 329 ASP A C 1
ATOM 2577 O O . ASP A 1 329 ? -19.046 18.155 32.798 1.00 66.06 329 ASP A O 1
ATOM 2581 N N . GLN A 1 330 ? -20.494 19.496 33.859 1.00 70.19 330 GLN A N 1
ATOM 2582 C CA . GLN A 1 330 ? -20.832 20.267 32.658 1.00 70.19 330 GLN A CA 1
ATOM 2583 C C . GLN A 1 330 ? -19.651 21.105 32.153 1.00 70.19 330 GLN A C 1
ATOM 2585 O O . GLN A 1 330 ? -19.435 21.186 30.942 1.00 70.19 330 GLN A O 1
ATOM 2590 N N . GLU A 1 331 ? -18.862 21.703 33.049 1.00 73.62 331 GLU A N 1
ATOM 2591 C CA . GLU A 1 331 ? -17.636 22.422 32.690 1.00 73.62 331 GLU A CA 1
ATOM 2592 C C . GLU A 1 331 ? -16.585 21.476 32.095 1.00 73.62 331 GLU A C 1
ATOM 2594 O O . GLU A 1 331 ? -16.006 21.794 31.055 1.00 73.62 331 GLU A O 1
ATOM 2599 N N . HIS A 1 332 ? -16.393 20.286 32.673 1.00 72.12 332 HIS A N 1
ATOM 2600 C CA . HIS A 1 332 ? -15.467 19.284 32.146 1.00 72.12 332 HIS A CA 1
ATOM 2601 C C . HIS A 1 332 ? -15.903 18.762 30.766 1.00 72.12 332 HIS A C 1
ATOM 2603 O O . HIS A 1 332 ? -15.106 18.746 29.825 1.00 72.12 332 HIS A O 1
ATOM 2609 N N . GLN A 1 333 ? -17.186 18.431 30.587 1.00 71.44 333 GLN A N 1
ATOM 2610 C CA . GLN A 1 333 ? -17.727 18.012 29.288 1.00 71.44 333 GLN A CA 1
ATOM 2611 C C . GLN A 1 333 ? -17.643 19.126 28.234 1.00 71.44 333 GLN A C 1
ATOM 2613 O O . GLN A 1 333 ? -17.319 18.859 27.074 1.00 71.44 333 GLN A O 1
ATOM 2618 N N . SER A 1 334 ? -17.878 20.379 28.629 1.00 77.06 334 SER A N 1
ATOM 2619 C CA . SER A 1 334 ? -17.717 21.551 27.762 1.00 77.06 334 SER A CA 1
ATOM 2620 C C . SER A 1 334 ? -16.258 21.744 27.334 1.00 77.06 334 SER A C 1
ATOM 2622 O O . SER A 1 334 ? -15.987 21.970 26.153 1.00 77.06 334 SER A O 1
ATOM 2624 N N . LEU A 1 335 ? -15.299 21.582 28.253 1.00 74.44 335 LEU A N 1
ATOM 2625 C CA . LEU A 1 335 ? -13.866 21.654 27.951 1.00 74.44 335 LEU A CA 1
ATOM 2626 C C . LEU A 1 335 ? -13.424 20.533 27.002 1.00 74.44 335 LEU A C 1
ATOM 2628 O O . LEU A 1 335 ? -12.727 20.814 26.027 1.00 74.44 335 LEU A O 1
ATOM 2632 N N . LEU A 1 336 ? -13.882 19.296 27.208 1.00 73.69 336 LEU A N 1
ATOM 2633 C CA . LEU A 1 336 ? -13.593 18.174 26.305 1.00 73.69 336 LEU A CA 1
ATOM 2634 C C . LEU A 1 336 ? -14.180 18.392 24.902 1.00 73.69 336 LEU A C 1
ATOM 2636 O O . LEU A 1 336 ? -13.501 18.154 23.900 1.00 73.69 336 LEU A O 1
ATOM 2640 N N . ALA A 1 337 ? -15.409 18.907 24.809 1.00 73.81 337 ALA A N 1
ATOM 2641 C CA . ALA A 1 337 ? -16.031 19.249 23.530 1.00 73.81 337 ALA A CA 1
ATOM 2642 C C . ALA A 1 337 ? -15.265 20.365 22.798 1.00 73.81 337 ALA A C 1
ATOM 2644 O O . ALA A 1 337 ? -15.064 20.298 21.584 1.00 73.81 337 ALA A O 1
ATOM 2645 N N . GLN A 1 338 ? -14.779 21.367 23.533 1.00 77.44 338 GLN A N 1
ATOM 2646 C CA . GLN A 1 338 ? -13.957 22.441 22.979 1.00 77.44 338 GLN A CA 1
ATOM 2647 C C . GLN A 1 338 ? -12.579 21.949 22.516 1.00 77.44 338 GLN A C 1
ATOM 2649 O O . GLN A 1 338 ? -12.132 22.346 21.440 1.00 77.44 338 GLN A O 1
ATOM 2654 N N . VAL A 1 339 ? -11.925 21.061 23.274 1.00 74.19 339 VAL A N 1
ATOM 2655 C CA . VAL A 1 339 ? -10.662 20.418 22.867 1.00 74.19 339 VAL A CA 1
ATOM 2656 C C . VAL A 1 339 ? -10.868 19.605 21.590 1.00 74.19 339 VAL A C 1
ATOM 2658 O O . VAL A 1 339 ? -10.076 19.723 20.658 1.00 74.19 339 VAL A O 1
ATOM 2661 N N . SER A 1 340 ? -11.959 18.840 21.495 1.00 75.12 340 SER A N 1
ATOM 2662 C CA . SER A 1 340 ? -12.298 18.088 20.281 1.00 75.12 340 SER A CA 1
ATOM 2663 C C . SER A 1 340 ? -12.537 19.006 19.075 1.00 75.12 340 SER A C 1
ATOM 2665 O O . SER A 1 340 ? -12.000 18.758 17.995 1.00 75.12 340 SER A O 1
ATOM 2667 N N . ALA A 1 341 ? -13.267 20.111 19.251 1.00 76.25 341 ALA A N 1
ATOM 2668 C CA . ALA A 1 341 ? -13.500 21.083 18.183 1.00 76.25 341 ALA A CA 1
ATOM 2669 C C . ALA A 1 341 ? -12.203 21.764 17.707 1.00 76.25 341 ALA A C 1
ATOM 2671 O O . ALA A 1 341 ? -12.025 21.967 16.505 1.00 76.25 341 ALA A O 1
ATOM 2672 N N . LEU A 1 342 ? -11.289 22.092 18.626 1.00 77.38 342 LEU A N 1
ATOM 2673 C CA . LEU A 1 342 ? -9.983 22.667 18.293 1.00 77.38 342 LEU A CA 1
ATOM 2674 C C . LEU A 1 342 ? -9.063 21.653 17.601 1.00 77.38 342 LEU A C 1
ATOM 2676 O O . LEU A 1 342 ? -8.401 22.024 16.638 1.00 77.38 342 LEU A O 1
ATOM 2680 N N . LYS A 1 343 ? -9.075 20.377 18.010 1.00 78.31 343 LYS A N 1
ATOM 2681 C CA . LYS A 1 343 ? -8.346 19.302 17.313 1.00 78.31 343 LYS A CA 1
ATOM 2682 C C . LYS A 1 343 ? -8.840 19.108 15.884 1.00 78.31 343 LYS A C 1
ATOM 2684 O O . LYS A 1 343 ? -8.031 19.079 14.969 1.00 78.31 343 LYS A O 1
ATOM 2689 N N . ASN A 1 344 ? -10.155 19.090 15.670 1.00 75.38 344 ASN A N 1
ATOM 2690 C CA . ASN A 1 344 ? -10.720 18.987 14.322 1.00 75.38 344 ASN A CA 1
ATOM 2691 C C . ASN A 1 344 ? -10.338 20.187 13.439 1.00 75.38 344 ASN A C 1
ATOM 2693 O O . ASN A 1 344 ? -10.077 20.018 12.249 1.00 75.38 344 ASN A O 1
ATOM 2697 N N . LYS A 1 345 ? -10.288 21.400 14.011 1.00 80.00 345 LYS A N 1
ATOM 2698 C CA . LYS A 1 345 ? -9.793 22.592 13.304 1.00 80.00 345 LYS A CA 1
ATOM 2699 C C . LYS A 1 345 ? -8.302 22.494 12.990 1.00 80.00 345 LYS A C 1
ATOM 2701 O O . LYS A 1 345 ? -7.918 22.829 11.877 1.00 80.00 345 LYS A O 1
ATOM 2706 N N . LEU A 1 346 ? -7.492 22.012 13.932 1.00 76.81 346 LEU A N 1
ATOM 2707 C CA . LEU A 1 346 ? -6.061 21.791 13.733 1.00 76.81 346 LEU A CA 1
ATOM 2708 C C . LEU A 1 346 ? -5.804 20.760 12.623 1.00 76.81 346 LEU A C 1
ATOM 2710 O O . LEU A 1 346 ? -5.008 21.003 11.729 1.00 76.81 346 LEU A O 1
ATOM 2714 N N . GLU A 1 347 ? -6.526 19.642 12.612 1.00 76.19 347 GLU A N 1
ATOM 2715 C CA . GLU A 1 347 ? -6.401 18.642 11.547 1.00 76.19 347 GLU A CA 1
ATOM 2716 C C . GLU A 1 347 ? -6.830 19.179 10.174 1.00 76.19 347 GLU A C 1
ATOM 2718 O O . GLU A 1 347 ? -6.283 18.778 9.144 1.00 76.19 347 GLU A O 1
ATOM 2723 N N . ALA A 1 348 ? -7.833 20.062 10.131 1.00 75.75 348 ALA A N 1
ATOM 2724 C CA . ALA A 1 348 ? -8.252 20.712 8.895 1.00 75.75 348 ALA A CA 1
ATOM 2725 C C . ALA A 1 348 ? -7.169 21.672 8.377 1.00 75.75 348 ALA A C 1
ATOM 2727 O O . ALA A 1 348 ? -6.828 21.613 7.195 1.00 75.75 348 ALA A O 1
ATOM 2728 N N . THR A 1 349 ? -6.571 22.489 9.251 1.00 76.88 349 THR A N 1
ATOM 2729 C CA . THR A 1 349 ? -5.479 23.397 8.869 1.00 76.88 349 THR A CA 1
ATOM 2730 C C . THR A 1 349 ? -4.193 22.646 8.507 1.00 76.88 349 THR A C 1
ATOM 2732 O O . THR A 1 349 ? -3.504 23.060 7.577 1.00 76.88 349 THR A O 1
ATOM 2735 N N . GLU A 1 350 ? -3.900 21.495 9.125 1.00 75.12 350 GLU A N 1
ATOM 2736 C CA . GLU A 1 350 ? -2.797 20.599 8.727 1.00 75.12 350 GLU A CA 1
ATOM 2737 C C . GLU A 1 350 ? -2.976 20.053 7.307 1.00 75.12 350 GLU A C 1
ATOM 2739 O O . GLU A 1 350 ? -2.029 20.037 6.516 1.00 75.12 350 GLU A O 1
ATOM 2744 N N . ARG A 1 351 ? -4.201 19.646 6.954 1.00 77.12 351 ARG A N 1
ATOM 2745 C CA . ARG A 1 351 ? -4.524 19.187 5.596 1.00 77.12 351 ARG A CA 1
ATOM 2746 C C . ARG A 1 351 ? -4.390 20.311 4.574 1.00 77.12 351 ARG A C 1
ATOM 2748 O O . ARG A 1 351 ? -3.800 20.101 3.517 1.00 77.12 351 ARG A O 1
ATOM 2755 N N . GLU A 1 352 ? -4.901 21.500 4.883 1.00 78.06 352 GLU A N 1
ATOM 2756 C CA . GLU A 1 352 ? -4.772 22.666 4.004 1.00 78.06 352 GLU A CA 1
ATOM 2757 C C . GLU A 1 352 ? -3.312 23.095 3.812 1.00 78.06 352 GLU A C 1
ATOM 2759 O O . GLU A 1 352 ? -2.918 23.423 2.691 1.00 78.06 352 GLU A O 1
ATOM 2764 N N . LEU A 1 353 ? -2.497 23.036 4.870 1.00 76.44 353 LEU A N 1
ATOM 2765 C CA . LEU A 1 353 ? -1.063 23.305 4.800 1.00 76.44 353 LEU A CA 1
ATOM 2766 C C . LEU A 1 353 ? -0.351 22.282 3.905 1.00 76.44 353 LEU A C 1
ATOM 2768 O O . LEU A 1 353 ? 0.460 22.671 3.069 1.00 76.44 353 LEU A O 1
ATOM 2772 N N . GLY A 1 354 ? -0.680 20.992 4.031 1.00 74.31 354 GLY A N 1
ATOM 2773 C CA . GLY A 1 354 ? -0.131 19.938 3.171 1.00 74.31 354 GLY A CA 1
ATOM 2774 C C . GLY A 1 354 ? -0.457 20.154 1.689 1.00 74.31 354 GLY A C 1
ATOM 2775 O O . GLY A 1 354 ? 0.424 20.045 0.838 1.00 74.31 354 GLY A O 1
ATOM 2776 N N . ILE A 1 355 ? -1.695 20.553 1.379 1.00 76.44 355 ILE A N 1
ATOM 2777 C CA . ILE A 1 355 ? -2.109 20.904 0.011 1.00 76.44 355 ILE A CA 1
ATOM 2778 C C . ILE A 1 355 ? -1.324 22.121 -0.500 1.00 76.44 355 ILE A C 1
ATOM 2780 O O . ILE A 1 355 ? -0.844 22.110 -1.633 1.00 76.44 355 ILE A O 1
ATOM 2784 N N . ALA A 1 356 ? -1.155 23.159 0.324 1.00 73.19 356 ALA A N 1
ATOM 2785 C CA . ALA A 1 356 ? -0.409 24.359 -0.050 1.00 73.19 356 ALA A CA 1
ATOM 2786 C C . ALA A 1 356 ? 1.091 24.080 -0.284 1.00 73.19 356 ALA A C 1
ATOM 2788 O O . ALA A 1 356 ? 1.677 24.626 -1.219 1.00 73.19 356 ALA A O 1
ATOM 2789 N N . GLN A 1 357 ? 1.711 23.203 0.516 1.00 75.88 357 GLN A N 1
ATOM 2790 C CA . GLN A 1 357 ? 3.102 22.768 0.325 1.00 75.88 357 GLN A CA 1
ATOM 2791 C C . GLN A 1 357 ? 3.286 22.010 -0.991 1.00 75.88 357 GLN A C 1
ATOM 2793 O O . GLN A 1 357 ? 4.243 22.273 -1.722 1.00 75.88 357 GLN A O 1
ATOM 2798 N N . GLU A 1 358 ? 2.354 21.116 -1.320 1.00 78.62 358 GLU A N 1
ATOM 2799 C CA . GLU A 1 358 ? 2.402 20.360 -2.570 1.00 78.62 358 GLU A CA 1
ATOM 2800 C C . GLU A 1 358 ? 2.182 21.272 -3.787 1.00 78.62 358 GLU A C 1
ATOM 2802 O O . GLU A 1 358 ? 2.919 21.189 -4.767 1.00 78.62 358 GLU A O 1
ATOM 2807 N N . GLN A 1 359 ? 1.253 22.230 -3.700 1.00 77.12 359 GLN A N 1
ATOM 2808 C CA . GLN A 1 359 ? 1.064 23.253 -4.736 1.00 77.12 359 GLN A CA 1
ATOM 2809 C C . GLN A 1 359 ? 2.323 24.105 -4.948 1.00 77.12 359 GLN A C 1
ATOM 2811 O O . GLN A 1 359 ? 2.715 24.338 -6.092 1.00 77.12 359 GLN A O 1
ATOM 2816 N N . CYS A 1 360 ? 3.003 24.518 -3.872 1.00 75.25 360 CYS A N 1
ATOM 2817 C CA . CYS A 1 360 ? 4.301 25.191 -3.962 1.00 75.25 360 CYS A CA 1
ATOM 2818 C C . CYS A 1 360 ? 5.341 24.333 -4.691 1.00 75.25 360 CYS A C 1
ATOM 2820 O O . CYS A 1 360 ? 6.039 24.832 -5.570 1.00 75.25 360 CYS A O 1
ATOM 2822 N N . ARG A 1 361 ? 5.427 23.041 -4.359 1.00 77.56 361 ARG A N 1
ATOM 2823 C CA . ARG A 1 361 ? 6.381 22.112 -4.975 1.00 77.56 361 ARG A CA 1
ATOM 2824 C C . ARG A 1 361 ? 6.133 21.944 -6.474 1.00 77.56 361 ARG A C 1
ATOM 2826 O O . ARG A 1 361 ? 7.088 21.975 -7.250 1.00 77.56 361 ARG A O 1
ATOM 2833 N N . VAL A 1 362 ? 4.871 21.804 -6.878 1.00 77.25 362 VAL A N 1
ATOM 2834 C CA . VAL A 1 362 ? 4.468 21.688 -8.287 1.00 77.25 362 VAL A CA 1
ATOM 2835 C C . VAL A 1 362 ? 4.798 22.968 -9.052 1.00 77.25 362 VAL A C 1
ATOM 2837 O O . VAL A 1 362 ? 5.419 22.893 -10.107 1.00 77.25 362 VAL A O 1
ATOM 2840 N N . ILE A 1 363 ? 4.479 24.143 -8.502 1.00 73.69 363 ILE A N 1
ATOM 2841 C CA . ILE A 1 363 ? 4.764 25.431 -9.153 1.00 73.69 363 ILE A CA 1
ATOM 2842 C C . ILE A 1 363 ? 6.275 25.664 -9.291 1.00 73.69 363 ILE A C 1
ATOM 2844 O O . ILE A 1 363 ? 6.732 26.087 -10.352 1.00 73.69 363 ILE A O 1
ATOM 2848 N N . SER A 1 364 ? 7.075 25.322 -8.277 1.00 71.62 364 SER A N 1
ATOM 2849 C CA . SER A 1 364 ? 8.540 25.390 -8.370 1.00 71.62 364 SER A CA 1
ATOM 2850 C C . SER A 1 364 ? 9.113 24.410 -9.407 1.00 71.62 364 SER A C 1
ATOM 2852 O O . SER A 1 364 ? 10.055 24.756 -10.121 1.00 71.62 364 SER A O 1
ATOM 2854 N N . ALA A 1 365 ? 8.540 23.209 -9.538 1.00 71.12 365 ALA A N 1
ATOM 2855 C CA . ALA A 1 365 ? 8.943 22.235 -10.553 1.00 71.12 365 ALA A CA 1
ATOM 2856 C C . ALA A 1 365 ? 8.550 22.675 -11.978 1.00 71.12 365 ALA A C 1
ATOM 2858 O O . ALA A 1 365 ? 9.354 22.561 -12.905 1.00 71.12 365 ALA A O 1
ATOM 2859 N N . GLU A 1 366 ? 7.353 23.241 -12.158 1.00 70.38 366 GLU A N 1
ATOM 2860 C CA . GLU A 1 366 ? 6.905 23.810 -13.434 1.00 70.38 366 GLU A CA 1
ATOM 2861 C C . GLU A 1 366 ? 7.737 25.033 -13.847 1.00 70.38 366 GLU A C 1
ATOM 2863 O O . GLU A 1 366 ? 8.075 25.181 -15.025 1.00 70.38 366 GLU A O 1
ATOM 2868 N N . ALA A 1 367 ? 8.124 25.881 -12.888 1.00 64.06 367 ALA A N 1
ATOM 2869 C CA . ALA A 1 367 ? 9.015 27.014 -13.124 1.00 64.06 367 ALA A CA 1
ATOM 2870 C C . ALA A 1 367 ? 10.411 26.563 -13.589 1.00 64.06 367 ALA A C 1
ATOM 2872 O O . ALA A 1 367 ? 10.962 27.143 -14.526 1.00 64.06 367 ALA A O 1
ATOM 2873 N N . ALA A 1 368 ? 10.956 25.492 -12.998 1.00 65.12 368 ALA A N 1
ATOM 2874 C CA . ALA A 1 368 ? 12.227 24.902 -13.420 1.00 65.12 368 ALA A CA 1
ATOM 2875 C C . ALA A 1 368 ? 12.156 24.276 -14.827 1.00 65.12 368 ALA A C 1
ATOM 2877 O O . ALA A 1 368 ? 13.133 24.320 -15.573 1.00 65.12 368 ALA A O 1
ATOM 2878 N N . ALA A 1 369 ? 10.997 23.731 -15.212 1.00 63.94 369 ALA A N 1
ATOM 2879 C CA . ALA A 1 369 ? 10.794 23.084 -16.507 1.00 63.94 369 ALA A CA 1
ATOM 2880 C C . ALA A 1 369 ? 10.574 24.066 -17.676 1.00 63.94 369 ALA A C 1
ATOM 2882 O O . ALA A 1 369 ? 10.922 23.743 -18.812 1.00 63.94 369 ALA A O 1
ATOM 2883 N N . ARG A 1 370 ? 9.996 25.255 -17.437 1.00 60.59 370 ARG A N 1
ATOM 2884 C CA . ARG A 1 370 ? 9.601 26.182 -18.523 1.00 60.59 370 ARG A CA 1
ATOM 2885 C C . ARG A 1 370 ? 10.679 27.173 -18.970 1.00 60.59 370 ARG A C 1
ATOM 2887 O O . ARG A 1 370 ? 10.544 27.747 -20.050 1.00 60.59 370 ARG A O 1
ATOM 2894 N N . GLY A 1 371 ? 11.772 27.333 -18.223 1.00 56.34 371 GLY A N 1
ATOM 2895 C CA . GLY A 1 371 ? 12.843 28.273 -18.578 1.00 56.34 371 GLY A CA 1
ATOM 2896 C C . GLY A 1 371 ? 12.382 29.743 -18.611 1.00 56.34 371 GLY A C 1
ATOM 2897 O O . GLY A 1 371 ? 11.199 30.052 -18.531 1.00 56.34 371 GLY A O 1
ATOM 2898 N N . ALA A 1 372 ? 13.335 30.672 -18.713 1.00 53.84 372 ALA A N 1
ATOM 2899 C CA . ALA A 1 372 ? 13.240 32.089 -18.317 1.00 53.84 372 ALA A CA 1
ATOM 2900 C C . ALA A 1 372 ? 12.162 32.997 -18.975 1.00 53.84 372 ALA A C 1
ATOM 2902 O O . ALA A 1 372 ? 12.211 34.210 -18.786 1.00 53.84 372 ALA A O 1
ATOM 2903 N N . LYS A 1 373 ? 11.198 32.476 -19.746 1.00 52.91 373 LYS A N 1
ATOM 2904 C CA . LYS A 1 373 ? 10.209 33.301 -20.465 1.00 52.91 373 LYS A CA 1
ATOM 2905 C C . LYS A 1 373 ? 9.029 33.806 -19.620 1.00 52.91 373 LYS A C 1
ATOM 2907 O O . LYS A 1 373 ? 8.509 34.859 -19.964 1.00 52.91 373 LYS A O 1
ATOM 2912 N N . ASP A 1 374 ? 8.695 33.160 -18.498 1.00 55.69 374 ASP A N 1
ATOM 2913 C CA . ASP A 1 374 ? 7.551 33.532 -17.631 1.00 55.69 374 ASP A CA 1
ATOM 2914 C C . ASP A 1 374 ? 7.944 33.778 -16.153 1.00 55.69 374 ASP A C 1
ATOM 2916 O O . ASP A 1 374 ? 7.147 33.591 -15.231 1.00 55.69 374 ASP A O 1
ATOM 2920 N N . ALA A 1 375 ? 9.191 34.191 -15.896 1.00 56.62 375 ALA A N 1
ATOM 2921 C CA . ALA A 1 375 ? 9.746 34.270 -14.539 1.00 56.62 375 ALA A CA 1
ATOM 2922 C C . ALA A 1 375 ? 8.974 35.215 -13.589 1.00 56.62 375 ALA A C 1
ATOM 2924 O O . ALA A 1 375 ? 8.796 34.889 -12.418 1.00 56.62 375 ALA A O 1
ATOM 2925 N N . SER A 1 376 ? 8.439 36.343 -14.074 1.00 58.75 376 SER A N 1
ATOM 2926 C CA . SER A 1 376 ? 7.812 37.345 -13.190 1.00 58.75 376 SER A CA 1
ATOM 2927 C C . SER A 1 376 ? 6.396 36.981 -12.718 1.00 58.75 376 SER A C 1
ATOM 2929 O O . SER A 1 376 ? 5.976 37.417 -11.645 1.00 58.75 376 SER A O 1
ATOM 2931 N N . ALA A 1 377 ? 5.655 36.171 -13.485 1.00 60.09 377 ALA A N 1
ATOM 2932 C CA . ALA A 1 377 ? 4.343 35.668 -13.074 1.00 60.09 377 ALA A CA 1
ATOM 2933 C C . ALA A 1 377 ? 4.486 34.545 -12.033 1.00 60.09 377 ALA A C 1
ATOM 2935 O O . ALA A 1 377 ? 3.740 34.507 -11.054 1.00 60.09 377 ALA A O 1
ATOM 2936 N N . ASN A 1 378 ? 5.497 33.686 -12.201 1.00 65.00 378 ASN A N 1
ATOM 2937 C CA . ASN A 1 378 ? 5.808 32.629 -11.243 1.00 65.00 378 ASN A CA 1
ATOM 2938 C C . ASN A 1 378 ? 6.370 33.176 -9.925 1.00 65.00 378 ASN A C 1
ATOM 2940 O O . ASN A 1 378 ? 5.963 32.694 -8.874 1.00 65.00 378 ASN A O 1
ATOM 2944 N N . GLU A 1 379 ? 7.201 34.224 -9.943 1.00 67.94 379 GLU A N 1
ATOM 2945 C CA . GLU A 1 379 ? 7.702 34.851 -8.708 1.00 67.94 379 GLU A CA 1
ATOM 2946 C C . GLU A 1 379 ? 6.584 35.466 -7.851 1.00 67.94 379 GLU A C 1
ATOM 2948 O O . GLU A 1 379 ? 6.600 35.339 -6.624 1.00 67.94 379 GLU A O 1
ATOM 2953 N N . ARG A 1 380 ? 5.578 36.101 -8.471 1.00 72.38 380 ARG A N 1
ATOM 2954 C CA . ARG A 1 380 ? 4.428 36.657 -7.736 1.00 72.38 380 ARG A CA 1
ATOM 2955 C C . ARG A 1 380 ? 3.594 35.558 -7.086 1.00 72.38 380 ARG A C 1
ATOM 2957 O O . ARG A 1 380 ? 3.351 35.640 -5.881 1.00 72.38 380 ARG A O 1
ATOM 2964 N N . ASN A 1 381 ? 3.249 34.516 -7.845 1.00 75.12 381 ASN A N 1
ATOM 2965 C CA . ASN A 1 381 ? 2.495 33.360 -7.350 1.00 75.12 381 ASN A CA 1
ATOM 2966 C C . ASN A 1 381 ? 3.258 32.611 -6.247 1.00 75.12 381 ASN A C 1
ATOM 2968 O O . ASN A 1 381 ? 2.673 32.221 -5.238 1.00 75.12 381 ASN A O 1
ATOM 2972 N N . GLU A 1 382 ? 4.576 32.460 -6.393 1.00 75.19 382 GLU A N 1
ATOM 2973 C CA . GLU A 1 382 ? 5.431 31.850 -5.376 1.00 75.19 382 GLU A CA 1
ATOM 2974 C C . GLU A 1 382 ? 5.482 32.703 -4.098 1.00 75.19 382 GLU A C 1
ATOM 2976 O O . GLU A 1 382 ? 5.413 32.161 -2.994 1.00 75.19 382 GLU A O 1
ATOM 2981 N N . SER A 1 383 ? 5.542 34.035 -4.216 1.00 77.00 383 SER A N 1
ATOM 2982 C CA . SER A 1 383 ? 5.513 34.940 -3.058 1.00 77.00 383 SER A CA 1
ATOM 2983 C C . SER A 1 383 ? 4.167 34.917 -2.324 1.00 77.00 383 SER A C 1
ATOM 2985 O O . SER A 1 383 ? 4.131 34.904 -1.092 1.00 77.00 383 SER A O 1
ATOM 2987 N N . GLU A 1 384 ? 3.053 34.859 -3.059 1.00 77.25 384 GLU A N 1
ATOM 2988 C CA . GLU A 1 384 ? 1.707 34.803 -2.485 1.00 77.25 384 GLU A CA 1
ATOM 2989 C C . GLU A 1 384 ? 1.478 33.475 -1.765 1.00 77.25 384 GLU A C 1
ATOM 2991 O O . GLU A 1 384 ? 0.964 33.455 -0.643 1.00 77.25 384 GLU A O 1
ATOM 2996 N N . LEU A 1 385 ? 1.947 32.373 -2.353 1.00 76.50 385 LEU A N 1
ATOM 2997 C CA . LEU A 1 385 ? 1.905 31.060 -1.724 1.00 76.50 385 LEU A CA 1
ATOM 2998 C C . LEU A 1 385 ? 2.808 30.977 -0.495 1.00 76.50 385 LEU A C 1
ATOM 3000 O O . LEU A 1 385 ? 2.355 30.471 0.527 1.00 76.50 385 LEU A O 1
ATOM 3004 N N . LYS A 1 386 ? 4.027 31.535 -0.528 1.00 78.06 386 LYS A N 1
ATOM 3005 C CA . LYS A 1 386 ? 4.907 31.620 0.655 1.00 78.06 386 LYS A CA 1
ATOM 3006 C C . LYS A 1 386 ? 4.272 32.431 1.785 1.00 78.06 386 LYS A C 1
ATOM 3008 O O . LYS A 1 386 ? 4.333 32.018 2.942 1.00 78.06 386 LYS A O 1
ATOM 3013 N N . ASN A 1 387 ? 3.614 33.545 1.467 1.00 79.12 387 ASN A N 1
ATOM 3014 C CA . ASN A 1 387 ? 2.893 34.350 2.455 1.00 79.12 387 ASN A CA 1
ATOM 3015 C C . ASN A 1 387 ? 1.683 33.605 3.034 1.00 79.12 387 ASN A C 1
ATOM 3017 O O . ASN A 1 387 ? 1.436 33.679 4.239 1.00 79.12 387 ASN A O 1
ATOM 3021 N N . ARG A 1 388 ? 0.951 32.852 2.205 1.00 77.50 388 ARG A N 1
ATOM 3022 C CA . ARG A 1 388 ? -0.158 31.998 2.649 1.00 77.50 388 ARG A CA 1
ATOM 3023 C C . ARG A 1 388 ? 0.329 30.859 3.550 1.00 77.50 388 ARG A C 1
ATOM 3025 O O . ARG A 1 388 ? -0.237 30.663 4.620 1.00 77.50 388 ARG A O 1
ATOM 3032 N N . LEU A 1 389 ? 1.419 30.194 3.169 1.00 79.12 389 LEU A N 1
ATOM 3033 C CA . LEU A 1 389 ? 2.095 29.161 3.956 1.00 79.12 389 LEU A CA 1
ATOM 3034 C C . LEU A 1 389 ? 2.569 29.692 5.309 1.00 79.12 389 LEU A C 1
ATOM 3036 O O . LEU A 1 389 ? 2.342 29.050 6.330 1.00 79.12 389 LEU A O 1
ATOM 3040 N N . SER A 1 390 ? 3.173 30.881 5.337 1.00 80.06 390 SER A N 1
ATOM 3041 C CA . SER A 1 390 ? 3.615 31.531 6.574 1.00 80.06 390 SER A CA 1
ATOM 3042 C C . SER A 1 390 ? 2.440 31.825 7.517 1.00 80.06 390 SER A C 1
ATOM 3044 O O . SER A 1 390 ? 2.494 31.479 8.697 1.00 80.06 390 SER A O 1
ATOM 3046 N N . ARG A 1 391 ? 1.327 32.362 6.991 1.00 78.31 391 ARG A N 1
ATOM 3047 C CA . ARG A 1 391 ? 0.106 32.616 7.779 1.00 78.31 391 ARG A CA 1
ATOM 3048 C C . ARG A 1 391 ? -0.522 31.331 8.320 1.00 78.31 391 ARG A C 1
ATOM 3050 O O . ARG A 1 391 ? -0.813 31.271 9.507 1.00 78.31 391 ARG A O 1
ATOM 3057 N N . GLN A 1 392 ? -0.661 30.297 7.489 1.00 77.56 392 GLN A N 1
ATOM 3058 C CA . GLN A 1 392 ? -1.209 29.003 7.916 1.00 77.56 392 GLN A CA 1
ATOM 3059 C C . GLN A 1 392 ? -0.297 28.293 8.928 1.00 77.56 392 GLN A C 1
ATOM 3061 O O . GLN A 1 392 ? -0.785 27.639 9.844 1.00 77.56 392 GLN A O 1
ATOM 3066 N N . THR A 1 393 ? 1.025 28.458 8.816 1.00 75.06 393 THR A N 1
ATOM 3067 C CA . THR A 1 393 ? 1.986 27.912 9.790 1.00 75.06 393 THR A CA 1
ATOM 3068 C C . THR A 1 393 ? 1.889 28.630 11.141 1.00 75.06 393 THR A C 1
ATOM 3070 O O . THR A 1 393 ? 1.963 27.980 12.184 1.00 75.06 393 THR A O 1
ATOM 3073 N N . ALA A 1 394 ? 1.683 29.951 11.140 1.00 77.00 394 ALA A N 1
ATOM 3074 C CA . ALA A 1 394 ? 1.465 30.726 12.361 1.00 77.00 394 ALA A CA 1
ATOM 3075 C C . ALA A 1 394 ? 0.134 30.360 13.045 1.00 77.00 394 ALA A C 1
ATOM 3077 O O . ALA A 1 394 ? 0.116 30.094 14.245 1.00 77.00 394 ALA A O 1
ATOM 3078 N N . GLU A 1 395 ? -0.952 30.249 12.276 1.00 78.81 395 GLU A N 1
ATOM 3079 C CA . GLU A 1 395 ? -2.274 29.831 12.766 1.00 78.81 395 GLU A CA 1
ATOM 3080 C C . GLU A 1 395 ? -2.242 28.407 13.355 1.00 78.81 395 GLU A C 1
ATOM 3082 O O . GLU A 1 395 ? -2.797 28.141 14.419 1.00 78.81 395 GLU A O 1
ATOM 3087 N N . MET A 1 396 ? -1.497 27.498 12.724 1.00 80.06 396 MET A N 1
ATOM 3088 C CA . MET A 1 396 ? -1.205 26.161 13.248 1.00 80.06 396 MET A CA 1
ATOM 3089 C C . MET A 1 396 ? -0.479 26.177 14.597 1.00 80.06 396 MET A C 1
ATOM 3091 O O . MET A 1 396 ? -0.825 25.413 15.499 1.00 80.06 396 MET A O 1
ATOM 3095 N N . GLN A 1 397 ? 0.548 27.017 14.749 1.00 79.25 397 GLN A N 1
ATOM 3096 C CA . GLN A 1 397 ? 1.286 27.132 16.010 1.00 79.25 397 GLN A CA 1
ATOM 3097 C C . GLN A 1 397 ? 0.409 27.704 17.129 1.00 79.25 397 GLN A C 1
ATOM 3099 O O . GLN A 1 397 ? 0.483 27.228 18.263 1.00 79.25 397 GLN A O 1
ATOM 3104 N N . GLU A 1 398 ? -0.453 28.668 16.809 1.00 81.69 398 GLU A N 1
ATOM 3105 C CA . GLU A 1 398 ? -1.414 29.240 17.751 1.00 81.69 398 GLU A CA 1
ATOM 3106 C C . GLU A 1 398 ? -2.454 28.199 18.197 1.00 81.69 398 GLU A C 1
ATOM 3108 O O . GLU A 1 398 ? -2.630 27.984 19.399 1.00 81.69 398 GLU A O 1
ATOM 3113 N N . LEU A 1 399 ? -3.043 27.457 17.252 1.00 76.62 399 LEU A N 1
ATOM 3114 C CA . LEU A 1 399 ? -3.988 26.372 17.540 1.00 76.62 399 LEU A CA 1
ATOM 3115 C C . LEU A 1 399 ? -3.352 25.249 18.368 1.00 76.62 399 LEU A C 1
ATOM 3117 O O . LEU A 1 399 ? -3.968 24.768 19.317 1.00 76.62 399 LEU A O 1
ATOM 3121 N N . ARG A 1 400 ? -2.105 24.855 18.072 1.00 80.38 400 ARG A N 1
ATOM 3122 C CA . ARG A 1 400 ? -1.359 23.875 18.887 1.00 80.38 400 ARG A CA 1
ATOM 3123 C C . ARG A 1 400 ? -1.130 24.379 20.309 1.00 80.38 400 ARG A C 1
ATOM 3125 O O . ARG A 1 400 ? -1.315 23.622 21.261 1.00 80.38 400 ARG A O 1
ATOM 3132 N N . GLY A 1 401 ? -0.767 25.652 20.459 1.00 80.38 401 GLY A N 1
ATOM 3133 C CA . GLY A 1 401 ? -0.620 26.291 21.765 1.00 80.38 401 GLY A CA 1
ATOM 3134 C C . GLY A 1 401 ? -1.930 26.324 22.553 1.00 80.38 401 GLY A C 1
ATOM 3135 O O . GLY A 1 401 ? -1.929 26.100 23.764 1.00 80.38 401 GLY A O 1
ATOM 3136 N N . GLU A 1 402 ? -3.058 26.560 21.887 1.00 79.56 402 GLU A N 1
ATOM 3137 C CA . GLU A 1 402 ? -4.366 26.612 22.536 1.00 79.56 402 GLU A CA 1
ATOM 3138 C C . GLU A 1 402 ? -4.911 25.223 22.904 1.00 79.56 402 GLU A C 1
ATOM 3140 O O . GLU A 1 402 ? -5.436 25.051 24.008 1.00 79.56 402 GLU A O 1
ATOM 3145 N N . VAL A 1 403 ? -4.708 24.213 22.048 1.00 79.31 403 VAL A N 1
ATOM 3146 C CA . VAL A 1 403 ? -5.005 22.805 22.364 1.00 79.31 403 VAL A CA 1
ATOM 3147 C C . VAL A 1 403 ? -4.214 22.364 23.594 1.00 79.31 403 VAL A C 1
ATOM 3149 O O . VAL A 1 403 ? -4.816 21.880 24.548 1.00 79.31 403 VAL A O 1
ATOM 3152 N N . ALA A 1 404 ? -2.906 22.633 23.638 1.00 74.75 404 ALA A N 1
ATOM 3153 C CA . ALA A 1 404 ? -2.063 22.263 24.775 1.00 74.75 404 ALA A CA 1
ATOM 3154 C C . ALA A 1 404 ? -2.514 22.925 26.093 1.00 74.75 404 ALA A C 1
ATOM 3156 O O . ALA A 1 404 ? -2.543 22.277 27.140 1.00 74.75 404 ALA A O 1
ATOM 3157 N N . ARG A 1 405 ? -2.925 24.204 26.062 1.00 79.06 405 ARG A N 1
ATOM 3158 C CA . ARG A 1 405 ? -3.466 24.888 27.253 1.00 79.06 405 ARG A CA 1
ATOM 3159 C C . ARG A 1 405 ? -4.773 24.258 27.734 1.00 79.06 405 ARG A C 1
ATOM 3161 O O . ARG A 1 405 ? -4.954 24.105 28.940 1.00 79.06 405 ARG A O 1
ATOM 3168 N N . ARG A 1 406 ? -5.688 23.897 26.827 1.00 78.81 406 ARG A N 1
ATOM 3169 C CA . ARG A 1 406 ? -6.976 23.295 27.214 1.00 78.81 406 ARG A CA 1
ATOM 3170 C C . ARG A 1 406 ? -6.846 21.833 27.637 1.00 78.81 406 ARG A C 1
ATOM 3172 O O . ARG A 1 406 ? -7.546 21.424 28.557 1.00 78.81 406 ARG A O 1
ATOM 3179 N N . GLU A 1 407 ? -5.911 21.082 27.062 1.00 76.25 407 GLU A N 1
ATOM 3180 C CA . GLU A 1 407 ? -5.550 19.741 27.539 1.00 76.25 407 GLU A CA 1
ATOM 3181 C C . GLU A 1 407 ? -4.942 19.782 28.946 1.00 76.25 407 GLU A C 1
ATOM 3183 O O . GLU A 1 407 ? -5.309 18.969 29.789 1.00 76.25 407 GLU A O 1
ATOM 3188 N N . ALA A 1 408 ? -4.090 20.768 29.247 1.00 73.50 408 ALA A N 1
ATOM 3189 C CA . ALA A 1 408 ? -3.555 20.954 30.596 1.00 73.50 408 ALA A CA 1
ATOM 3190 C C . ALA A 1 408 ? -4.654 21.287 31.626 1.00 73.50 408 ALA A C 1
ATOM 3192 O O . ALA A 1 408 ? -4.620 20.793 32.754 1.00 73.50 408 ALA A O 1
ATOM 3193 N N . LEU A 1 409 ? -5.654 22.090 31.241 1.00 75.50 409 LEU A N 1
ATOM 3194 C CA . LEU A 1 409 ? -6.812 22.387 32.092 1.00 75.50 409 LEU A CA 1
ATOM 3195 C C . LEU A 1 409 ? -7.703 21.154 32.314 1.00 75.50 409 LEU A C 1
ATOM 3197 O O . LEU A 1 409 ? -8.118 20.917 33.447 1.00 75.50 409 LEU A O 1
ATOM 3201 N N . ALA A 1 410 ? -7.947 20.348 31.276 1.00 71.81 410 ALA A N 1
ATOM 3202 C CA . ALA A 1 410 ? -8.692 19.091 31.390 1.00 71.81 410 ALA A CA 1
ATOM 3203 C C . ALA A 1 410 ? -7.955 18.068 32.274 1.00 71.81 410 ALA A C 1
ATOM 3205 O O . ALA A 1 410 ? -8.541 17.519 33.203 1.00 71.81 410 ALA A O 1
ATOM 3206 N N . ALA A 1 411 ? -6.643 17.898 32.085 1.00 70.94 411 ALA A N 1
ATOM 3207 C CA . ALA A 1 411 ? -5.824 17.025 32.927 1.00 70.94 411 ALA A CA 1
ATOM 3208 C C . ALA A 1 411 ? -5.800 17.482 34.399 1.00 70.94 411 ALA A C 1
ATOM 3210 O O . ALA A 1 411 ? -5.807 16.657 35.313 1.00 70.94 411 ALA A O 1
ATOM 3211 N N . SER A 1 412 ? -5.810 18.797 34.652 1.00 75.25 412 SER A N 1
ATOM 3212 C CA . SER A 1 412 ? -5.929 19.336 36.011 1.00 75.25 412 SER A CA 1
ATOM 3213 C C . SER A 1 412 ? -7.302 19.065 36.636 1.00 75.25 412 SER A C 1
ATOM 3215 O O . SER A 1 412 ? -7.366 18.846 37.847 1.00 75.25 412 SER A O 1
ATOM 3217 N N . ALA A 1 413 ? -8.380 19.069 35.847 1.00 68.62 413 ALA A N 1
ATOM 3218 C CA . ALA A 1 413 ? -9.720 18.715 36.313 1.00 68.62 413 ALA A CA 1
ATOM 3219 C C . ALA A 1 413 ? -9.815 17.220 36.666 1.00 68.62 413 ALA A C 1
ATOM 3221 O O . ALA A 1 413 ? -10.227 16.896 37.780 1.00 68.62 413 ALA A O 1
ATOM 3222 N N . GLU A 1 414 ? -9.309 16.329 35.804 1.00 70.44 414 GLU A N 1
ATOM 3223 C CA . GLU A 1 414 ? -9.234 14.885 36.085 1.00 70.44 414 GLU A CA 1
ATOM 3224 C C . GLU A 1 414 ? -8.411 14.572 37.345 1.00 70.44 414 GLU A C 1
ATOM 3226 O O . GLU A 1 414 ? -8.756 13.686 38.128 1.00 70.44 414 GLU A O 1
ATOM 3231 N N . ALA A 1 415 ? -7.310 15.297 37.572 1.00 69.88 415 ALA A N 1
ATOM 3232 C CA . ALA A 1 415 ? -6.488 15.108 38.765 1.00 69.88 415 ALA A CA 1
ATOM 3233 C C . ALA A 1 415 ? -7.256 15.439 40.059 1.00 69.88 415 ALA A C 1
ATOM 3235 O O . ALA A 1 415 ? -7.120 14.721 41.050 1.00 69.88 415 ALA A O 1
ATOM 3236 N N . ARG A 1 416 ? -8.095 16.486 40.046 1.00 72.69 416 ARG A N 1
ATOM 3237 C CA . ARG A 1 416 ? -8.944 16.852 41.194 1.00 72.69 416 ARG A CA 1
ATOM 3238 C C . ARG A 1 416 ? -10.067 15.841 41.423 1.00 72.69 416 ARG A C 1
ATOM 3240 O O . ARG A 1 416 ? -10.370 15.540 42.574 1.00 72.69 416 ARG A O 1
ATOM 3247 N N . GLU A 1 417 ? -10.639 15.291 40.354 1.00 70.19 417 GLU A N 1
ATOM 3248 C CA . GLU A 1 417 ? -11.645 14.225 40.430 1.00 70.19 417 GLU A CA 1
ATOM 3249 C C . GLU A 1 417 ? -11.056 12.954 41.067 1.00 70.19 417 GLU A C 1
ATOM 3251 O O . GLU A 1 417 ? -11.619 12.421 42.024 1.00 70.19 417 GLU A O 1
ATOM 3256 N N . ARG A 1 418 ? -9.854 12.537 40.641 1.00 71.62 418 ARG A N 1
ATOM 3257 C CA . ARG A 1 418 ? -9.133 11.395 41.239 1.00 71.62 418 ARG A CA 1
ATOM 3258 C C . ARG A 1 418 ? -8.769 11.618 42.708 1.00 71.62 418 ARG A C 1
ATOM 3260 O O . ARG A 1 418 ? -8.787 10.680 43.504 1.00 71.62 418 ARG A O 1
ATOM 3267 N N . GLU A 1 419 ? -8.425 12.846 43.092 1.00 72.31 419 GLU A N 1
ATOM 3268 C CA . GLU A 1 419 ? -8.150 13.175 44.493 1.00 72.31 419 GLU A CA 1
ATOM 3269 C C . GLU A 1 419 ? -9.428 13.113 45.351 1.00 72.31 419 GLU A C 1
ATOM 3271 O O . GLU A 1 419 ? -9.392 12.626 46.484 1.00 72.31 419 GLU A O 1
ATOM 3276 N N . ALA A 1 420 ? -10.571 13.545 44.808 1.00 65.81 420 ALA A N 1
ATOM 3277 C CA . ALA A 1 420 ? -11.866 13.446 45.475 1.00 65.81 420 ALA A CA 1
ATOM 3278 C C . ALA A 1 420 ? -12.309 11.984 45.664 1.00 65.81 420 ALA A C 1
ATOM 3280 O O . ALA A 1 420 ? -12.731 11.615 46.763 1.00 65.81 420 ALA A O 1
ATOM 3281 N N . THR A 1 421 ? -12.134 11.129 44.650 1.00 68.81 421 THR A N 1
ATOM 3282 C CA . THR A 1 421 ? -12.467 9.695 44.741 1.00 68.81 421 THR A CA 1
ATOM 3283 C C . THR A 1 421 ? -11.565 8.971 45.742 1.00 68.81 421 THR A C 1
ATOM 3285 O O . THR A 1 421 ? -12.049 8.203 46.568 1.00 68.81 421 THR A O 1
ATOM 3288 N N . LEU A 1 422 ? -10.262 9.280 45.762 1.00 69.31 422 LEU A N 1
ATOM 3289 C CA . LEU A 1 422 ? -9.322 8.728 46.748 1.00 69.31 422 LEU A CA 1
ATOM 3290 C C . LEU A 1 422 ? -9.673 9.128 48.190 1.00 69.31 422 LEU A C 1
ATOM 3292 O O . LEU A 1 422 ? -9.525 8.319 49.111 1.00 69.31 422 LEU A O 1
ATOM 3296 N N . ARG A 1 423 ? -10.151 10.360 48.412 1.00 71.25 423 ARG A N 1
ATOM 3297 C CA . ARG A 1 423 ? -10.640 10.796 49.732 1.00 71.25 423 ARG A CA 1
ATOM 3298 C C . ARG A 1 423 ? -11.921 10.060 50.136 1.00 71.25 423 ARG A C 1
ATOM 3300 O O . ARG A 1 423 ? -12.027 9.664 51.296 1.00 71.25 423 ARG A O 1
ATOM 3307 N N . ALA A 1 424 ? -12.846 9.832 49.203 1.00 64.06 424 ALA A N 1
ATOM 3308 C CA . ALA A 1 424 ? -14.066 9.062 49.452 1.00 64.06 424 ALA A CA 1
ATOM 3309 C C . ALA A 1 424 ? -13.760 7.595 49.814 1.00 64.06 424 ALA A C 1
ATOM 3311 O O . ALA A 1 424 ? -14.278 7.074 50.806 1.00 64.06 424 ALA A O 1
ATOM 3312 N N . ASP A 1 425 ? -12.835 6.952 49.099 1.00 65.44 425 ASP A N 1
ATOM 3313 C CA . ASP A 1 425 ? -12.393 5.584 49.398 1.00 65.44 425 ASP A CA 1
ATOM 3314 C C . ASP A 1 425 ? -11.725 5.476 50.774 1.00 65.44 425 ASP A C 1
ATOM 3316 O O . ASP A 1 425 ? -11.937 4.504 51.508 1.00 65.44 425 ASP A O 1
ATOM 3320 N N . LYS A 1 426 ? -10.932 6.483 51.159 1.00 73.62 426 LYS A N 1
ATOM 3321 C CA . LYS A 1 426 ? -10.288 6.527 52.478 1.00 73.62 426 LYS A CA 1
ATOM 3322 C C . LYS A 1 426 ? -11.319 6.609 53.609 1.00 73.62 426 LYS A C 1
ATOM 3324 O O . LYS A 1 426 ? -11.230 5.831 54.558 1.00 73.62 426 LYS A O 1
ATOM 3329 N N . LEU A 1 427 ? -12.323 7.476 53.475 1.00 67.56 427 LEU A N 1
ATOM 3330 C CA . LEU A 1 427 ? -13.424 7.595 54.441 1.00 67.56 427 LEU A CA 1
ATOM 3331 C C . LEU A 1 427 ? -14.259 6.307 54.521 1.00 67.56 427 LEU A C 1
ATOM 3333 O O . LEU A 1 427 ? -14.645 5.878 55.608 1.00 67.56 427 LEU A O 1
ATOM 3337 N N . THR A 1 428 ? -14.471 5.635 53.388 1.00 68.69 428 THR A N 1
ATOM 3338 C CA . THR A 1 428 ? -15.203 4.359 53.336 1.00 68.69 428 THR A CA 1
ATOM 3339 C C . THR A 1 428 ? -14.461 3.250 54.089 1.00 68.69 428 THR A C 1
ATOM 3341 O O . THR A 1 428 ? -15.071 2.493 54.849 1.00 68.69 428 THR A O 1
ATOM 3344 N N . LYS A 1 429 ? -13.132 3.177 53.947 1.00 71.50 429 LYS A N 1
ATOM 3345 C CA . LYS A 1 429 ? -12.290 2.230 54.698 1.00 71.50 429 LYS A CA 1
ATOM 3346 C C . LYS A 1 429 ? -12.277 2.531 56.198 1.00 71.50 429 LYS A C 1
ATOM 3348 O O . LYS A 1 429 ? -12.404 1.612 57.005 1.00 71.50 429 LYS A O 1
ATOM 3353 N N . GLU A 1 430 ? -12.183 3.801 56.591 1.00 71.75 430 GLU A N 1
ATOM 3354 C CA . GLU A 1 430 ? -12.279 4.211 58.001 1.00 71.75 430 GLU A CA 1
ATOM 3355 C C . GLU A 1 430 ? -13.636 3.816 58.614 1.00 71.75 430 GLU A C 1
ATOM 3357 O O . GLU A 1 430 ? -13.683 3.267 59.717 1.00 71.75 430 GLU A O 1
ATOM 3362 N N . HIS A 1 431 ? -14.732 3.977 57.867 1.00 63.78 431 HIS A N 1
ATOM 3363 C CA . HIS A 1 431 ? -16.063 3.536 58.285 1.00 63.78 431 HIS A CA 1
ATOM 3364 C C . HIS A 1 431 ? -16.151 2.010 58.462 1.00 63.78 431 HIS A C 1
ATOM 3366 O O . HIS A 1 431 ? -16.668 1.536 59.474 1.00 63.78 431 HIS A O 1
ATOM 3372 N N . GLN A 1 432 ? -15.592 1.224 57.535 1.00 68.31 432 GLN A N 1
ATOM 3373 C CA . GLN A 1 432 ? -15.525 -0.240 57.664 1.00 68.31 432 GLN A CA 1
ATOM 3374 C C . GLN A 1 432 ? -14.738 -0.677 58.911 1.00 68.31 432 GLN A C 1
ATOM 3376 O O . GLN A 1 432 ? -15.168 -1.585 59.628 1.00 68.31 432 GLN A O 1
ATOM 3381 N N . HIS A 1 433 ? -13.626 -0.004 59.224 1.00 71.31 433 HIS A N 1
ATOM 3382 C CA . HIS A 1 433 ? -12.853 -0.271 60.440 1.00 71.31 433 HIS A CA 1
ATOM 3383 C C . HIS A 1 433 ? -13.632 0.051 61.724 1.00 71.31 433 HIS A C 1
ATOM 3385 O O . HIS A 1 433 ? -13.577 -0.725 62.683 1.00 71.31 433 HIS A O 1
ATOM 3391 N N . LEU A 1 434 ? -14.392 1.149 61.745 1.00 67.56 434 LEU A N 1
ATOM 3392 C CA . LEU A 1 434 ? -15.247 1.512 62.879 1.00 67.56 434 LEU A CA 1
ATOM 3393 C C . LEU A 1 434 ? -16.401 0.516 63.074 1.00 67.56 434 LEU A C 1
ATOM 3395 O O . LEU A 1 434 ? -16.685 0.123 64.207 1.00 67.56 434 LEU A O 1
ATOM 3399 N N . LEU A 1 435 ? -17.011 0.039 61.987 1.00 68.69 435 LEU A N 1
ATOM 3400 C CA . LEU A 1 435 ? -18.060 -0.988 62.016 1.00 68.69 435 LEU A CA 1
ATOM 3401 C C . LEU A 1 435 ? -17.535 -2.315 62.583 1.00 68.69 435 LEU A C 1
ATOM 3403 O O . LEU A 1 435 ? -18.154 -2.908 63.468 1.00 68.69 435 LEU A O 1
ATOM 3407 N N . ALA A 1 436 ? -16.345 -2.737 62.148 1.00 70.19 436 ALA A N 1
ATOM 3408 C CA . ALA A 1 436 ? -15.677 -3.922 62.679 1.00 70.19 436 ALA A CA 1
ATOM 3409 C C . ALA A 1 436 ? -15.323 -3.779 64.173 1.00 70.19 436 ALA A C 1
ATOM 3411 O O . ALA A 1 436 ? -15.468 -4.731 64.943 1.00 70.19 436 ALA A O 1
ATOM 3412 N N . ALA A 1 437 ? -14.890 -2.593 64.615 1.00 69.75 437 ALA A N 1
ATOM 3413 C CA . ALA A 1 437 ? -14.632 -2.318 66.030 1.00 69.75 437 ALA A CA 1
ATOM 3414 C C . ALA A 1 437 ? -15.915 -2.386 66.880 1.00 69.75 437 ALA A C 1
ATOM 3416 O O . ALA A 1 437 ? -15.887 -2.909 67.997 1.00 69.75 437 ALA A O 1
ATOM 3417 N N . ASN A 1 438 ? -17.042 -1.921 66.339 1.00 64.25 438 ASN A N 1
ATOM 3418 C CA . ASN A 1 438 ? -18.331 -1.935 67.026 1.00 64.25 438 ASN A CA 1
ATOM 3419 C C . ASN A 1 438 ? -18.890 -3.362 67.168 1.00 64.25 438 ASN A C 1
ATOM 3421 O O . ASN A 1 438 ? -19.280 -3.768 68.262 1.00 64.25 438 ASN A O 1
ATOM 3425 N N . LEU A 1 439 ? -18.794 -4.181 66.114 1.00 73.31 439 LEU A N 1
ATOM 3426 C CA . LEU A 1 439 ? -19.148 -5.608 66.169 1.00 73.31 439 LEU A CA 1
ATOM 3427 C C . LEU A 1 439 ? -18.319 -6.370 67.219 1.00 73.31 439 LEU A C 1
ATOM 3429 O O . LEU A 1 439 ? -18.851 -7.199 67.959 1.00 73.31 439 LEU A O 1
ATOM 3433 N N . ARG A 1 440 ? -17.026 -6.044 67.363 1.00 75.38 440 ARG A N 1
ATOM 3434 C CA . ARG A 1 440 ? -16.166 -6.615 68.418 1.00 75.38 440 ARG A CA 1
ATOM 3435 C C . ARG A 1 440 ? -16.602 -6.197 69.826 1.00 75.38 440 ARG A C 1
ATOM 3437 O O . ARG A 1 440 ? -16.522 -7.009 70.748 1.00 75.38 440 ARG A O 1
ATOM 3444 N N . LEU A 1 441 ? -17.047 -4.954 70.018 1.00 71.19 441 LEU A N 1
ATOM 3445 C CA . LEU A 1 441 ? -17.575 -4.481 71.305 1.00 71.19 441 LEU A CA 1
ATOM 3446 C C . LEU A 1 441 ? -18.916 -5.140 71.644 1.00 71.19 441 LEU A C 1
ATOM 3448 O O . LEU A 1 441 ? -19.107 -5.565 72.782 1.00 71.19 441 LEU A O 1
ATOM 3452 N N . GLN A 1 442 ? -19.797 -5.300 70.657 1.00 68.31 442 GLN A N 1
ATOM 3453 C CA . GLN A 1 442 ? -21.074 -5.991 70.815 1.00 68.31 442 GLN A CA 1
ATOM 3454 C C . GLN A 1 442 ? -20.873 -7.467 71.191 1.00 68.31 442 GLN A C 1
ATOM 3456 O O . GLN A 1 442 ? -21.509 -7.960 72.120 1.00 68.31 442 GLN A O 1
ATOM 3461 N N . HIS A 1 443 ? -19.908 -8.150 70.568 1.00 73.44 443 HIS A N 1
ATOM 3462 C CA . HIS A 1 443 ? -19.554 -9.522 70.935 1.00 73.44 443 HIS A CA 1
ATOM 3463 C C . HIS A 1 443 ? -18.999 -9.622 72.371 1.00 73.44 443 HIS A C 1
ATOM 3465 O O . HIS A 1 443 ? -19.316 -10.567 73.097 1.00 73.44 443 HIS A O 1
ATOM 3471 N N . LYS A 1 444 ? -18.188 -8.652 72.817 1.00 74.56 444 LYS A N 1
ATOM 3472 C CA . LYS A 1 444 ? -17.708 -8.600 74.212 1.00 74.56 444 LYS A CA 1
ATOM 3473 C C . LYS A 1 444 ? -18.850 -8.372 75.201 1.00 74.56 444 LYS A C 1
ATOM 3475 O O . LYS A 1 444 ? -18.859 -9.002 76.253 1.00 74.56 444 LYS A O 1
ATOM 3480 N N . LEU A 1 445 ? -19.809 -7.513 74.860 1.00 67.94 445 LEU A N 1
ATOM 3481 C CA . LEU A 1 445 ? -20.982 -7.250 75.690 1.00 67.94 445 LEU A CA 1
ATOM 3482 C C . LEU A 1 445 ? -21.849 -8.507 75.837 1.00 67.94 445 LEU A C 1
ATOM 3484 O O . LEU A 1 445 ? -22.187 -8.877 76.958 1.00 67.94 445 LEU A O 1
ATOM 3488 N N . ASN A 1 446 ? -22.122 -9.208 74.734 1.00 70.88 446 ASN A N 1
ATOM 3489 C CA . ASN A 1 446 ? -22.876 -10.463 74.759 1.00 70.88 446 ASN A CA 1
ATOM 3490 C C . ASN A 1 446 ? -22.184 -11.522 75.627 1.00 70.88 446 ASN A C 1
ATOM 3492 O O . ASN A 1 446 ? -22.840 -12.175 76.429 1.00 70.88 446 ASN A O 1
ATOM 3496 N N . LYS A 1 447 ? -20.851 -11.617 75.564 1.00 74.12 447 LYS A N 1
ATOM 3497 C CA . LYS A 1 447 ? -20.075 -12.548 76.396 1.00 74.12 447 LYS A CA 1
ATOM 3498 C C . LYS A 1 447 ? -20.165 -12.229 77.898 1.00 74.12 447 LYS A C 1
ATOM 3500 O O . LYS A 1 447 ? -20.254 -13.139 78.714 1.00 74.12 447 LYS A O 1
ATOM 3505 N N . VAL A 1 448 ? -20.192 -10.945 78.270 1.00 67.56 448 VAL A N 1
ATOM 3506 C CA . VAL A 1 448 ? -20.394 -10.507 79.667 1.00 67.56 448 VAL A CA 1
ATOM 3507 C C . VAL A 1 448 ? -21.821 -10.803 80.143 1.00 67.56 448 VAL A C 1
ATOM 3509 O O . VAL A 1 448 ? -22.009 -11.218 81.285 1.00 67.56 448 VAL A O 1
ATOM 3512 N N . VAL A 1 449 ? -22.822 -10.627 79.275 1.00 67.44 449 VAL A N 1
ATOM 3513 C CA . VAL A 1 449 ? -24.223 -10.969 79.573 1.00 67.44 449 VAL A CA 1
ATOM 3514 C C . VAL A 1 449 ? -24.391 -12.482 79.752 1.00 67.44 449 VAL A C 1
ATOM 3516 O O . VAL A 1 449 ? -25.020 -12.909 80.716 1.00 67.44 449 VAL A O 1
ATOM 3519 N N . GLU A 1 450 ? -23.768 -13.298 78.900 1.00 69.56 450 GLU A N 1
ATOM 3520 C CA . GLU A 1 450 ? -23.760 -14.761 79.028 1.00 69.56 450 GLU A CA 1
ATOM 3521 C C . GLU A 1 450 ? -23.049 -15.235 80.308 1.00 69.56 450 GLU A C 1
ATOM 3523 O O . GLU A 1 450 ? -23.529 -16.146 80.984 1.00 69.56 450 GLU A O 1
ATOM 3528 N N . GLU A 1 451 ? -21.936 -14.604 80.702 1.00 65.81 451 GLU A N 1
ATOM 3529 C CA . GLU A 1 451 ? -21.259 -14.896 81.975 1.00 65.81 451 GLU A CA 1
ATOM 3530 C C . GLU A 1 451 ? -22.090 -14.492 83.202 1.00 65.81 451 GLU A C 1
ATOM 3532 O O . GLU A 1 451 ? -22.054 -15.187 84.220 1.00 65.81 451 GLU A O 1
ATOM 3537 N N . GLN A 1 452 ? -22.867 -13.408 83.119 1.00 58.94 452 GLN A N 1
ATOM 3538 C CA . GLN A 1 452 ? -23.811 -13.013 84.170 1.00 58.94 452 GLN A CA 1
ATOM 3539 C C . GLN A 1 452 ? -24.999 -13.977 84.263 1.00 58.94 452 GLN A C 1
ATOM 3541 O O . GLN A 1 452 ? -25.385 -14.365 85.363 1.00 58.94 452 GLN A O 1
ATOM 3546 N N . GLN A 1 453 ? -25.528 -14.438 83.128 1.00 57.09 453 GLN A N 1
ATOM 3547 C CA . GLN A 1 453 ? -26.603 -15.432 83.096 1.00 57.09 453 GLN A CA 1
ATOM 3548 C C . GLN A 1 453 ? -26.137 -16.805 83.604 1.00 57.09 453 GLN A C 1
ATOM 3550 O O . GLN A 1 453 ? -26.868 -17.456 84.346 1.00 57.09 453 GLN A O 1
ATOM 3555 N N . ARG A 1 454 ? -24.890 -17.213 83.319 1.00 56.88 454 ARG A N 1
ATOM 3556 C CA . ARG A 1 454 ? -24.290 -18.435 83.892 1.00 56.88 454 ARG A CA 1
ATOM 3557 C C . ARG A 1 454 ? -24.049 -18.346 85.402 1.00 56.88 454 ARG A C 1
ATOM 3559 O O . ARG A 1 454 ? -24.055 -19.376 86.069 1.00 56.88 454 ARG A O 1
ATOM 3566 N N . LYS A 1 455 ? -23.870 -17.143 85.955 1.00 54.62 455 LYS A N 1
ATOM 3567 C CA . LYS A 1 455 ? -23.719 -16.915 87.405 1.00 54.62 455 LYS A CA 1
ATOM 3568 C C . LYS A 1 455 ? -25.047 -16.653 88.135 1.00 54.62 455 LYS A C 1
ATOM 3570 O O . LYS A 1 455 ? -25.059 -16.661 89.360 1.00 54.62 455 LYS A O 1
ATOM 3575 N N . GLY A 1 456 ? -26.158 -16.478 87.414 1.00 42.03 456 GLY A N 1
ATOM 3576 C CA . GLY A 1 456 ? -27.494 -16.202 87.967 1.00 42.03 456 GLY A CA 1
ATOM 3577 C C . GLY A 1 456 ? -28.372 -17.429 88.253 1.00 42.03 456 GLY A C 1
ATOM 3578 O O . GLY A 1 456 ? -29.547 -17.269 88.566 1.00 42.03 456 GLY A O 1
ATOM 3579 N N . GLY A 1 457 ? -27.836 -18.649 88.136 1.00 37.28 457 GLY A N 1
ATOM 3580 C CA . GLY A 1 457 ? -28.594 -19.907 88.231 1.00 37.28 457 GLY A CA 1
ATOM 3581 C C . GLY A 1 457 ? -28.694 -20.555 89.618 1.00 37.28 457 GLY A C 1
ATOM 3582 O O . GLY A 1 457 ? -29.157 -21.687 89.714 1.00 37.28 457 GLY A O 1
ATOM 3583 N N . GLN A 1 458 ? -28.267 -19.893 90.695 1.00 40.25 458 GLN A N 1
ATOM 3584 C CA . GLN A 1 458 ? -28.468 -20.393 92.058 1.00 40.25 458 GLN A CA 1
ATOM 3585 C C . GLN A 1 458 ? -28.993 -19.273 92.947 1.00 40.25 458 GLN A C 1
ATOM 3587 O O . GLN A 1 458 ? -28.218 -18.463 93.444 1.00 40.25 458 GLN A O 1
ATOM 3592 N N . ASN A 1 459 ? -30.317 -19.218 93.114 1.00 35.97 459 ASN A N 1
ATOM 3593 C CA . ASN A 1 459 ? -30.946 -19.107 94.432 1.00 35.97 459 ASN A CA 1
ATOM 3594 C C . ASN A 1 459 ? -32.469 -19.030 94.329 1.00 35.97 459 ASN A C 1
ATOM 3596 O O . ASN A 1 459 ? -33.025 -18.141 93.692 1.00 35.97 459 ASN A O 1
ATOM 3600 N N . THR A 1 460 ? -33.130 -19.946 95.031 1.00 35.53 460 THR A N 1
ATOM 3601 C CA . THR A 1 460 ? -34.270 -19.720 95.943 1.00 35.53 460 THR A CA 1
ATOM 3602 C C . THR A 1 460 ? -34.608 -21.068 96.608 1.00 35.53 460 THR A C 1
ATOM 3604 O O . THR A 1 460 ? -34.304 -22.103 96.014 1.00 35.53 460 THR A O 1
ATOM 3607 N N . PRO A 1 461 ? -35.322 -21.136 97.751 1.00 55.38 461 PRO A N 1
ATOM 3608 C CA . PRO A 1 461 ? -35.451 -20.192 98.881 1.00 55.38 461 PRO A CA 1
ATOM 3609 C C . PRO A 1 461 ? -35.412 -20.911 100.265 1.00 55.38 461 PRO A C 1
ATOM 3611 O O . PRO A 1 461 ? -35.887 -22.030 100.348 1.00 55.38 461 PRO A O 1
ATOM 3614 N N . VAL A 1 462 ? -34.984 -20.284 101.374 1.00 29.11 462 VAL A N 1
ATOM 3615 C CA . VAL A 1 462 ? -35.468 -20.615 102.746 1.00 29.11 462 VAL A CA 1
ATOM 3616 C C . VAL A 1 462 ? -35.304 -19.400 103.672 1.00 29.11 462 VAL A C 1
ATOM 3618 O O . VAL A 1 462 ? -34.371 -18.612 103.550 1.00 29.11 462 VAL A O 1
ATOM 3621 N N . GLN A 1 463 ? -36.297 -19.269 104.546 1.00 35.31 463 GLN A N 1
ATOM 3622 C CA . GLN A 1 463 ? -36.577 -18.256 105.553 1.00 35.31 463 GLN A CA 1
ATOM 3623 C C . GLN A 1 463 ? -35.484 -18.018 106.614 1.00 35.31 463 GLN A C 1
ATOM 3625 O O . GLN A 1 463 ? -34.702 -18.898 106.954 1.00 35.31 463 GLN A O 1
ATOM 3630 N N . GLU A 1 464 ? -35.648 -16.845 107.237 1.00 36.72 464 GLU A N 1
ATOM 3631 C CA . GLU A 1 464 ? -35.512 -16.564 108.674 1.00 36.72 464 GLU A CA 1
ATOM 3632 C C . GLU A 1 464 ? -34.180 -16.043 109.260 1.00 36.72 464 GLU A C 1
ATOM 3634 O O . GLU A 1 464 ? -33.105 -16.601 109.085 1.00 36.72 464 GLU A O 1
ATOM 3639 N N . ILE A 1 465 ? -34.363 -14.985 110.075 1.00 30.17 465 ILE A N 1
ATOM 3640 C CA . ILE A 1 465 ? -33.558 -14.516 111.220 1.00 30.17 465 ILE A CA 1
ATOM 3641 C C . ILE A 1 465 ? -32.599 -13.314 111.009 1.00 30.17 465 ILE A C 1
ATOM 3643 O O . ILE A 1 465 ? -31.442 -13.432 110.632 1.00 30.17 465 ILE A O 1
ATOM 3647 N N . LEU A 1 466 ? -33.150 -12.154 111.407 1.00 32.19 466 LEU A N 1
ATOM 3648 C CA . LEU A 1 466 ? -32.627 -11.124 112.329 1.00 32.19 466 LEU A CA 1
ATOM 3649 C C . LEU A 1 466 ? -31.401 -10.239 111.985 1.00 32.19 466 LEU A C 1
ATOM 3651 O O . LEU A 1 466 ? -30.313 -10.689 111.656 1.00 32.19 466 LEU A O 1
ATOM 3655 N N . ALA A 1 467 ? -31.614 -8.955 112.324 1.00 28.45 467 ALA A N 1
ATOM 3656 C CA . ALA A 1 467 ? -30.677 -7.881 112.691 1.00 28.45 467 ALA A CA 1
ATOM 3657 C C . ALA A 1 467 ? -30.089 -6.970 111.582 1.00 28.45 467 ALA A C 1
ATOM 3659 O O . ALA A 1 467 ? -29.286 -7.351 110.739 1.00 28.45 467 ALA A O 1
ATOM 3660 N N . ALA A 1 468 ? -30.479 -5.692 111.658 1.00 32.41 468 ALA A N 1
ATOM 3661 C CA . ALA A 1 468 ? -29.932 -4.528 110.950 1.00 32.41 468 ALA A CA 1
ATOM 3662 C C . ALA A 1 468 ? -28.502 -4.151 111.433 1.00 32.41 468 ALA A C 1
ATOM 3664 O O . ALA A 1 468 ? -28.078 -4.670 112.465 1.00 32.41 468 ALA A O 1
ATOM 3665 N N . PRO A 1 469 ? -27.792 -3.141 110.866 1.00 48.19 469 PRO A N 1
ATOM 3666 C CA . PRO A 1 469 ? -27.831 -2.546 109.522 1.00 48.19 469 PRO A CA 1
ATOM 3667 C C . PRO A 1 469 ? -26.416 -2.406 108.895 1.00 48.19 469 PRO A C 1
ATOM 3669 O O . PRO A 1 469 ? -25.535 -1.771 109.471 1.00 48.19 469 PRO A O 1
ATOM 3672 N N . ARG A 1 470 ? -26.208 -2.858 107.651 1.00 40.38 470 ARG A N 1
ATOM 3673 C CA . ARG A 1 470 ? -25.124 -2.357 106.771 1.00 40.38 470 ARG A CA 1
ATOM 3674 C C . ARG A 1 470 ? -25.572 -2.362 105.308 1.00 40.38 470 ARG A C 1
ATOM 3676 O O . ARG A 1 470 ? -25.022 -3.070 104.480 1.00 40.38 470 ARG A O 1
ATOM 3683 N N . LYS A 1 471 ? -26.604 -1.582 104.989 1.00 45.56 471 LYS A N 1
ATOM 3684 C CA . LYS A 1 471 ? -27.082 -1.369 103.615 1.00 45.56 471 LYS A CA 1
ATOM 3685 C C . LYS A 1 471 ? -27.312 0.120 103.392 1.00 45.56 471 LYS A C 1
ATOM 3687 O O . LYS A 1 471 ? -28.328 0.658 103.807 1.00 45.56 471 LYS A O 1
ATOM 3692 N N . SER A 1 472 ? -26.316 0.803 102.833 1.00 46.50 472 SER A N 1
ATOM 3693 C CA . SER A 1 472 ? -26.500 2.152 102.261 1.00 46.50 472 SER A CA 1
ATOM 3694 C C . SER A 1 472 ? -25.352 2.608 101.352 1.00 46.50 472 SER A C 1
ATOM 3696 O O . SER A 1 472 ? -25.521 3.567 100.603 1.00 46.50 472 SER A O 1
ATOM 3698 N N . ARG A 1 473 ? -24.189 1.932 101.360 1.00 46.69 473 ARG A N 1
ATOM 3699 C CA . ARG A 1 473 ? -23.059 2.266 100.467 1.00 46.69 473 ARG A CA 1
ATOM 3700 C C . ARG A 1 473 ? -22.940 1.388 99.220 1.00 46.69 473 ARG A C 1
ATOM 3702 O O . ARG A 1 473 ? -22.533 1.909 98.188 1.00 46.69 473 ARG A O 1
ATOM 3709 N N . GLU A 1 474 ? -23.334 0.118 99.271 1.00 50.22 474 GLU A N 1
ATOM 3710 C CA . GLU A 1 474 ? -23.253 -0.777 98.101 1.00 50.22 474 GLU A CA 1
ATOM 3711 C C . GLU A 1 474 ? -24.415 -0.562 97.124 1.00 50.22 474 GLU A C 1
ATOM 3713 O O . GLU A 1 474 ? -24.169 -0.368 95.938 1.00 50.22 474 GLU A O 1
ATOM 3718 N N . GLU A 1 475 ? -25.646 -0.403 97.620 1.00 50.25 475 GLU A N 1
ATOM 3719 C CA . GLU A 1 475 ? -26.819 -0.099 96.779 1.00 50.25 475 GLU A CA 1
ATOM 3720 C C . GLU A 1 475 ? -26.702 1.277 96.082 1.00 50.25 475 GLU A C 1
ATOM 3722 O O . GLU A 1 475 ? -27.176 1.460 94.964 1.00 50.25 475 GLU A O 1
ATOM 3727 N N . SER A 1 476 ? -25.988 2.239 96.686 1.00 48.84 476 SER A N 1
ATOM 3728 C CA . SER A 1 476 ? -25.713 3.556 96.084 1.00 48.84 476 SER A CA 1
ATOM 3729 C C . SER A 1 476 ? -24.610 3.500 95.013 1.00 48.84 476 SER A C 1
ATOM 3731 O O . SER A 1 476 ? -24.701 4.165 93.979 1.00 48.84 476 SER A O 1
ATOM 3733 N N . ALA A 1 477 ? -23.587 2.659 95.206 1.00 53.34 477 ALA A N 1
ATOM 3734 C CA . ALA A 1 477 ? -22.537 2.440 94.212 1.00 53.34 477 ALA A CA 1
ATOM 3735 C C . ALA A 1 477 ? -23.035 1.615 93.011 1.00 53.34 477 ALA A C 1
ATOM 3737 O O . ALA A 1 477 ? -22.642 1.890 91.875 1.00 53.34 477 ALA A O 1
ATOM 3738 N N . GLU A 1 478 ? -23.925 0.645 93.232 1.00 55.66 478 GLU A N 1
ATOM 3739 C CA . GLU A 1 478 ? -24.585 -0.101 92.156 1.00 55.66 478 GLU A CA 1
ATOM 3740 C C . GLU A 1 478 ? -25.600 0.752 91.399 1.00 55.66 478 GLU A C 1
ATOM 3742 O O . GLU A 1 478 ? -25.561 0.757 90.171 1.00 55.66 478 GLU A O 1
ATOM 3747 N N . ALA A 1 479 ? -26.405 1.573 92.079 1.00 56.00 479 ALA A N 1
ATOM 3748 C CA . ALA A 1 479 ? -27.301 2.517 91.410 1.00 56.00 479 ALA A CA 1
ATOM 3749 C C . ALA A 1 479 ? -26.535 3.544 90.549 1.00 56.00 479 ALA A C 1
ATOM 3751 O O . ALA A 1 479 ? -26.961 3.864 89.439 1.00 56.00 479 ALA A O 1
ATOM 3752 N N . LEU A 1 480 ? -25.369 4.023 91.004 1.00 60.47 480 LEU A N 1
ATOM 3753 C CA . LEU A 1 480 ? -24.503 4.909 90.213 1.00 60.47 480 LEU A CA 1
ATOM 3754 C C . LEU A 1 480 ? -23.835 4.194 89.027 1.00 60.47 480 LEU A C 1
ATOM 3756 O O . LEU A 1 480 ? -23.650 4.809 87.974 1.00 60.47 480 LEU A O 1
ATOM 3760 N N . ARG A 1 481 ? -23.497 2.903 89.152 1.00 65.81 481 ARG A N 1
ATOM 3761 C CA . ARG A 1 481 ? -22.986 2.098 88.027 1.00 65.81 481 ARG A CA 1
ATOM 3762 C C . ARG A 1 481 ? -24.074 1.817 87.000 1.00 65.81 481 ARG A C 1
ATOM 3764 O O . ARG A 1 481 ? -23.818 2.006 85.818 1.00 65.81 481 ARG A O 1
ATOM 3771 N N . ILE A 1 482 ? -25.271 1.430 87.438 1.00 65.00 482 ILE A N 1
ATOM 3772 C CA . ILE A 1 482 ? -26.427 1.188 86.565 1.00 65.00 482 ILE A CA 1
ATOM 3773 C C . ILE A 1 482 ? -26.771 2.467 85.805 1.00 65.00 482 ILE A C 1
ATOM 3775 O O . ILE A 1 482 ? -26.802 2.441 84.581 1.00 65.00 482 ILE A O 1
ATOM 3779 N N . LYS A 1 483 ? -26.856 3.611 86.491 1.00 67.00 483 LYS A N 1
ATOM 3780 C CA . LYS A 1 483 ? -27.098 4.907 85.846 1.00 67.00 483 LYS A CA 1
ATOM 3781 C C . LYS A 1 483 ? -25.983 5.307 84.872 1.00 67.00 483 LYS A C 1
ATOM 3783 O O . LYS A 1 483 ? -26.254 5.835 83.802 1.00 67.00 483 LYS A O 1
ATOM 3788 N N . SER A 1 484 ? -24.720 5.001 85.190 1.00 73.19 484 SER A N 1
ATOM 3789 C CA . SER A 1 484 ? -23.605 5.209 84.255 1.00 73.19 484 SER A CA 1
ATOM 3790 C C . SER A 1 484 ? -23.692 4.305 83.021 1.00 73.19 484 SER A C 1
ATOM 3792 O O . SER A 1 484 ? -23.328 4.741 81.927 1.00 73.19 484 SER A O 1
ATOM 3794 N N . TYR A 1 485 ? -24.159 3.063 83.171 1.00 69.19 485 TYR A N 1
ATOM 3795 C CA . TYR A 1 485 ? -24.373 2.153 82.050 1.00 69.19 485 TYR A CA 1
ATOM 3796 C C . TYR A 1 485 ? -25.582 2.557 81.212 1.00 69.19 485 TYR A C 1
ATOM 3798 O O . TYR A 1 485 ? -25.459 2.554 79.994 1.00 69.19 485 TYR A O 1
ATOM 3806 N N . GLU A 1 486 ? -26.682 2.983 81.830 1.00 70.50 486 GLU A N 1
ATOM 3807 C CA . GLU A 1 486 ? -27.863 3.530 81.152 1.00 70.50 486 GLU A CA 1
ATOM 3808 C C . GLU A 1 486 ? -27.521 4.801 80.369 1.00 70.50 486 GLU A C 1
ATOM 3810 O O . GLU A 1 486 ? -27.863 4.901 79.194 1.00 70.50 486 GLU A O 1
ATOM 3815 N N . ASP A 1 487 ? -26.753 5.724 80.956 1.00 70.25 487 ASP A N 1
ATOM 3816 C CA . ASP A 1 487 ? -26.290 6.930 80.262 1.00 70.25 487 ASP A CA 1
ATOM 3817 C C . ASP A 1 487 ? -25.373 6.581 79.078 1.00 70.25 487 ASP A C 1
ATOM 3819 O O . ASP A 1 487 ? -25.462 7.201 78.018 1.00 70.25 487 ASP A O 1
ATOM 3823 N N . ARG A 1 488 ? -24.502 5.569 79.213 1.00 73.19 488 ARG A N 1
ATOM 3824 C CA . ARG A 1 488 ? -23.645 5.091 78.109 1.00 73.19 488 ARG A CA 1
ATOM 3825 C C . ARG A 1 488 ? -24.446 4.372 77.026 1.00 73.19 488 ARG A C 1
ATOM 3827 O O . ARG A 1 488 ? -24.143 4.569 75.852 1.00 73.19 488 ARG A O 1
ATOM 3834 N N . LEU A 1 489 ? -25.455 3.586 77.399 1.00 70.19 489 LEU A N 1
ATOM 3835 C CA . LEU A 1 489 ? -26.361 2.898 76.478 1.00 70.19 489 LEU A CA 1
ATOM 3836 C C . LEU A 1 489 ? -27.223 3.894 75.711 1.00 70.19 489 LEU A C 1
ATOM 3838 O O . LEU A 1 489 ? -27.298 3.803 74.494 1.00 70.19 489 LEU A O 1
ATOM 3842 N N . SER A 1 490 ? -27.781 4.892 76.394 1.00 71.19 490 SER A N 1
ATOM 3843 C CA . SER A 1 490 ? -28.554 5.970 75.776 1.00 71.19 490 SER A CA 1
ATOM 3844 C C . SER A 1 490 ? -27.693 6.785 74.804 1.00 71.19 490 SER A C 1
ATOM 3846 O O . SER A 1 490 ? -28.098 7.068 73.675 1.00 71.19 490 SER A O 1
ATOM 3848 N N . LYS A 1 491 ? -26.442 7.090 75.182 1.00 74.19 491 LYS A N 1
ATOM 3849 C CA . LYS A 1 491 ? -25.489 7.767 74.289 1.00 74.19 491 LYS A CA 1
ATOM 3850 C C . LYS A 1 491 ? -25.138 6.902 73.078 1.00 74.19 491 LYS A C 1
ATOM 3852 O O . LYS A 1 491 ? -25.154 7.419 71.965 1.00 74.19 491 LYS A O 1
ATOM 3857 N N . ALA A 1 492 ? -24.867 5.612 73.282 1.00 66.06 492 ALA A N 1
ATOM 3858 C CA . ALA A 1 492 ? -24.587 4.660 72.210 1.00 66.06 492 ALA A CA 1
ATOM 3859 C C . ALA A 1 492 ? -25.787 4.480 71.268 1.00 66.06 492 ALA A C 1
ATOM 3861 O O . ALA A 1 492 ? -25.600 4.504 70.058 1.00 66.06 492 ALA A O 1
ATOM 3862 N N . GLN A 1 493 ? -27.010 4.395 71.796 1.00 71.31 493 GLN A N 1
ATOM 3863 C CA . GLN A 1 493 ? -28.241 4.332 71.004 1.00 71.31 493 GLN A CA 1
ATOM 3864 C C . GLN A 1 493 ? -28.426 5.594 70.160 1.00 71.31 493 GLN A C 1
ATOM 3866 O O . GLN A 1 493 ? -28.662 5.472 68.966 1.00 71.31 493 GLN A O 1
ATOM 3871 N N . SER A 1 494 ? -28.196 6.791 70.715 1.00 73.50 494 SER A N 1
ATOM 3872 C CA . SER A 1 494 ? -28.276 8.030 69.920 1.00 73.50 494 SER A CA 1
ATOM 3873 C C . SER A 1 494 ? -27.210 8.122 68.819 1.00 73.50 494 SER A C 1
ATOM 3875 O O . SER A 1 494 ? -27.436 8.730 67.774 1.00 73.50 494 SER A O 1
ATOM 3877 N N . VAL A 1 495 ? -26.032 7.526 69.043 1.00 74.12 495 VAL A N 1
ATOM 3878 C CA . VAL A 1 495 ? -24.966 7.455 68.036 1.00 74.12 495 VAL A CA 1
ATOM 3879 C C . VAL A 1 495 ? -25.344 6.456 66.947 1.00 74.12 495 VAL A C 1
ATOM 3881 O O . VAL A 1 495 ? -25.164 6.762 65.776 1.00 74.12 495 VAL A O 1
ATOM 3884 N N . ILE A 1 496 ? -25.918 5.311 67.317 1.00 70.12 496 ILE A N 1
ATOM 3885 C CA . ILE A 1 496 ? -26.411 4.303 66.374 1.00 70.12 496 ILE A CA 1
ATOM 3886 C C . ILE A 1 496 ? -27.567 4.859 65.543 1.00 70.12 496 ILE A C 1
ATOM 3888 O O . ILE A 1 496 ? -27.552 4.682 64.332 1.00 70.12 496 ILE A O 1
ATOM 3892 N N . GLU A 1 497 ? -28.522 5.568 66.148 1.00 72.12 497 GLU A N 1
ATOM 3893 C CA . GLU A 1 497 ? -29.620 6.213 65.421 1.00 72.12 497 GLU A CA 1
ATOM 3894 C C . GLU A 1 497 ? -29.078 7.223 64.405 1.00 72.12 497 GLU A C 1
ATOM 3896 O O . GLU A 1 497 ? -29.381 7.102 63.218 1.00 72.12 497 GLU A O 1
ATOM 3901 N N . ARG A 1 498 ? -28.166 8.120 64.811 1.00 72.25 498 ARG A N 1
ATOM 3902 C CA . ARG A 1 498 ? -27.512 9.049 63.870 1.00 72.25 498 ARG A CA 1
ATOM 3903 C C . ARG A 1 498 ? -26.748 8.340 62.761 1.00 72.25 498 ARG A C 1
ATOM 3905 O O . ARG A 1 498 ? -26.877 8.726 61.609 1.00 72.25 498 ARG A O 1
ATOM 3912 N N . GLN A 1 499 ? -25.975 7.308 63.086 1.00 71.62 499 GLN A N 1
ATOM 3913 C CA . GLN A 1 499 ? -25.223 6.549 62.085 1.00 71.62 499 GLN A CA 1
ATOM 3914 C C . GLN A 1 499 ? -26.150 5.769 61.150 1.00 71.62 499 GLN A C 1
ATOM 3916 O O . GLN A 1 499 ? -25.861 5.643 59.967 1.00 71.62 499 GLN A O 1
ATOM 3921 N N . SER A 1 500 ? -27.282 5.268 61.644 1.00 69.81 500 SER A N 1
ATOM 3922 C CA . SER A 1 500 ? -28.274 4.581 60.818 1.00 69.81 500 SER A CA 1
ATOM 3923 C C . SER A 1 500 ? -29.002 5.536 59.870 1.00 69.81 500 SER A C 1
ATOM 3925 O O . SER A 1 500 ? -29.250 5.168 58.722 1.00 69.81 500 SER A O 1
ATOM 3927 N N . GLU A 1 501 ? -29.255 6.777 60.297 1.00 74.25 501 GLU A N 1
ATOM 3928 C CA . GLU A 1 501 ? -29.746 7.853 59.431 1.00 74.25 501 GLU A CA 1
ATOM 3929 C C . GLU A 1 501 ? -28.700 8.229 58.368 1.00 74.25 501 GLU A C 1
ATOM 3931 O O . GLU A 1 501 ? -29.030 8.309 57.186 1.00 74.25 501 GLU A O 1
ATOM 3936 N N . GLU A 1 502 ? -27.427 8.367 58.750 1.00 74.81 502 GLU A N 1
ATOM 3937 C CA . GLU A 1 502 ? -26.317 8.654 57.828 1.00 74.81 502 GLU A CA 1
ATOM 3938 C C . GLU A 1 502 ? -26.126 7.532 56.793 1.00 74.81 502 GLU A C 1
ATOM 3940 O O . GLU A 1 502 ? -26.000 7.792 55.598 1.00 74.81 502 GLU A O 1
ATOM 3945 N N . ILE A 1 503 ? -26.201 6.266 57.217 1.00 70.44 503 ILE A N 1
ATOM 3946 C CA . ILE A 1 503 ? -26.137 5.097 56.328 1.00 70.44 503 ILE A CA 1
ATOM 3947 C C . ILE A 1 503 ? -27.341 5.057 55.383 1.00 70.44 503 ILE A C 1
ATOM 3949 O O . ILE A 1 503 ? -27.187 4.681 54.221 1.00 70.44 503 ILE A O 1
ATOM 3953 N N . ALA A 1 504 ? -28.539 5.424 55.843 1.00 71.94 504 ALA A N 1
ATOM 3954 C CA . ALA A 1 504 ? -29.717 5.483 54.981 1.00 71.94 504 ALA A CA 1
ATOM 3955 C C . ALA A 1 504 ? -29.564 6.555 53.889 1.00 71.94 504 ALA A C 1
ATOM 3957 O O . ALA A 1 504 ? -29.904 6.297 52.732 1.00 71.94 504 ALA A O 1
ATOM 3958 N N . VAL A 1 505 ? -28.991 7.714 54.232 1.00 75.31 505 VAL A N 1
ATOM 3959 C CA . VAL A 1 505 ? -28.657 8.774 53.268 1.00 75.31 505 VAL A CA 1
ATOM 3960 C C . VAL A 1 505 ? -27.596 8.290 52.277 1.00 75.31 505 VAL A C 1
ATOM 3962 O O . VAL A 1 505 ? -27.829 8.349 51.072 1.00 75.31 505 VAL A O 1
ATOM 3965 N N . LEU A 1 506 ? -26.499 7.698 52.754 1.00 73.44 506 LEU A N 1
ATOM 3966 C CA . LEU A 1 506 ? -25.427 7.181 51.894 1.00 73.44 506 LEU A CA 1
ATOM 3967 C C . LEU A 1 506 ? -25.896 6.042 50.976 1.00 73.44 506 LEU A C 1
ATOM 3969 O O . LEU A 1 506 ? -25.477 5.967 49.825 1.00 73.44 506 LEU A O 1
ATOM 3973 N N . ARG A 1 507 ? -26.800 5.165 51.434 1.00 77.31 507 ARG A N 1
ATOM 3974 C CA . ARG A 1 507 ? -27.411 4.128 50.581 1.00 77.31 507 ARG A CA 1
ATOM 3975 C C . ARG A 1 507 ? -28.295 4.729 49.491 1.00 77.31 507 ARG A C 1
ATOM 3977 O O . ARG A 1 507 ? -28.309 4.217 48.374 1.00 77.31 507 ARG A O 1
ATOM 3984 N N . ALA A 1 508 ? -29.021 5.804 49.796 1.00 71.88 508 ALA A N 1
ATOM 3985 C CA . ALA A 1 508 ? -29.818 6.518 48.803 1.00 71.88 508 ALA A CA 1
ATOM 3986 C C . ALA A 1 508 ? -28.929 7.239 47.773 1.00 71.88 508 ALA A C 1
ATOM 3988 O O . ALA A 1 508 ? -29.233 7.204 46.581 1.00 71.88 508 ALA A O 1
ATOM 3989 N N . GLU A 1 509 ? -27.818 7.837 48.208 1.00 75.62 509 GLU A N 1
ATOM 3990 C CA . GLU A 1 509 ? -26.821 8.462 47.327 1.00 75.62 509 GLU A CA 1
ATOM 3991 C C . GLU A 1 509 ? -26.100 7.429 46.452 1.00 75.62 509 GLU A C 1
ATOM 3993 O O . GLU A 1 509 ? -25.989 7.624 45.244 1.00 75.62 509 GLU A O 1
ATOM 3998 N N . TRP A 1 510 ? -25.712 6.281 47.013 1.00 74.00 510 TRP A N 1
ATOM 3999 C CA . TRP A 1 510 ? -25.126 5.171 46.257 1.00 74.00 510 TRP A CA 1
ATOM 4000 C C . TRP A 1 510 ? -26.086 4.647 45.186 1.00 74.00 510 TRP A C 1
ATOM 4002 O O . TRP A 1 510 ? -25.705 4.480 44.030 1.00 74.00 510 TRP A O 1
ATOM 4012 N N . SER A 1 511 ? -27.355 4.427 45.542 1.00 76.25 511 SER A N 1
ATOM 4013 C CA . SER A 1 511 ? -28.372 3.967 44.591 1.00 76.25 511 SER A CA 1
ATOM 4014 C C . SER A 1 511 ? -28.605 4.978 43.457 1.00 76.25 511 SER A C 1
ATOM 4016 O O . SER A 1 511 ? -28.805 4.580 42.306 1.00 76.25 511 SER A O 1
ATOM 4018 N N . ARG A 1 512 ? -28.510 6.288 43.736 1.00 71.00 512 ARG A N 1
ATOM 4019 C CA . ARG A 1 512 ? -28.521 7.322 42.685 1.00 71.00 512 ARG A CA 1
ATOM 4020 C C . ARG A 1 512 ? -27.280 7.258 41.804 1.00 71.00 512 ARG A C 1
ATOM 4022 O O . ARG A 1 512 ? -27.433 7.252 40.585 1.00 71.00 512 ARG A O 1
ATOM 4029 N N . ALA A 1 513 ? -26.090 7.168 42.396 1.00 72.06 513 ALA A N 1
ATOM 4030 C CA . ALA A 1 513 ? -24.831 7.086 41.660 1.00 72.06 513 ALA A CA 1
ATOM 4031 C C . ALA A 1 513 ? -24.795 5.858 40.734 1.00 72.06 513 ALA A C 1
ATOM 4033 O O . ALA A 1 513 ? -24.392 5.964 39.578 1.00 72.06 513 ALA A O 1
ATOM 4034 N N . GLU A 1 514 ? -25.304 4.706 41.180 1.00 76.19 514 GLU A N 1
ATOM 4035 C CA . GLU A 1 514 ? -25.476 3.526 40.325 1.00 76.19 514 GLU A CA 1
ATOM 4036 C C . GLU A 1 514 ? -26.461 3.782 39.177 1.00 76.19 514 GLU A C 1
ATOM 4038 O O . GLU A 1 514 ? -26.170 3.443 38.027 1.00 76.19 514 GLU A O 1
ATOM 4043 N N . GLY A 1 515 ? -27.596 4.431 39.453 1.00 80.75 515 GLY A N 1
ATOM 4044 C CA . GLY A 1 515 ? -28.561 4.823 38.424 1.00 80.75 515 GLY A CA 1
ATOM 4045 C C . GLY A 1 515 ? -27.971 5.767 37.368 1.00 80.75 515 GLY A C 1
ATOM 4046 O O . GLY A 1 515 ? -28.252 5.624 36.174 1.00 80.75 515 GLY A O 1
ATOM 4047 N N . GLU A 1 516 ? -27.120 6.707 37.776 1.00 74.38 516 GLU A N 1
ATOM 4048 C CA . GLU A 1 516 ? -26.399 7.608 36.872 1.00 74.38 516 GLU A CA 1
ATOM 4049 C C . GLU A 1 516 ? -25.305 6.885 36.088 1.00 74.38 516 GLU A C 1
ATOM 4051 O O . GLU A 1 516 ? -25.197 7.073 34.875 1.00 74.38 516 GLU A O 1
ATOM 4056 N N . MET A 1 517 ? -24.569 5.972 36.723 1.00 72.31 517 MET A N 1
ATOM 4057 C CA . MET A 1 517 ? -23.557 5.158 36.052 1.00 72.31 517 MET A CA 1
ATOM 4058 C C . MET A 1 517 ? -24.181 4.247 34.983 1.00 72.31 517 MET A C 1
ATOM 4060 O O . MET A 1 517 ? -23.627 4.089 33.893 1.00 72.31 517 MET A O 1
ATOM 4064 N N . VAL A 1 518 ? -25.368 3.686 35.242 1.00 79.88 518 VAL A N 1
ATOM 4065 C CA . VAL A 1 518 ? -26.134 2.911 34.251 1.00 79.88 518 VAL A CA 1
ATOM 4066 C C . VAL A 1 518 ? -26.569 3.796 33.080 1.00 79.88 518 VAL A C 1
ATOM 4068 O O . VAL A 1 518 ? -26.412 3.392 31.925 1.00 79.88 518 VAL A O 1
ATOM 4071 N N . LYS A 1 519 ? -27.046 5.022 33.335 1.00 78.69 519 LYS A N 1
ATOM 4072 C CA . LYS A 1 519 ? -27.373 5.984 32.266 1.00 78.69 519 LYS A CA 1
ATOM 4073 C C . LYS A 1 519 ? -26.134 6.379 31.458 1.00 78.69 519 LYS A C 1
ATOM 4075 O O . LYS A 1 519 ? -26.205 6.389 30.231 1.00 78.69 519 LYS A O 1
ATOM 4080 N N . ALA A 1 520 ? -24.997 6.626 32.106 1.00 70.38 520 ALA A N 1
ATOM 4081 C CA . ALA A 1 520 ? -23.731 6.930 31.442 1.00 70.38 520 ALA A CA 1
ATOM 4082 C C . ALA A 1 520 ? -23.260 5.763 30.560 1.00 70.38 520 ALA A C 1
ATOM 4084 O O . ALA A 1 520 ? -22.892 5.972 29.405 1.00 70.38 520 ALA A O 1
ATOM 4085 N N . ARG A 1 521 ? -23.370 4.515 31.041 1.00 77.06 521 ARG A N 1
ATOM 4086 C CA . ARG A 1 521 ? -23.083 3.306 30.247 1.00 77.06 521 ARG A CA 1
ATOM 4087 C C . ARG A 1 521 ? -24.030 3.156 29.056 1.00 77.06 521 ARG A C 1
ATOM 4089 O O . ARG A 1 521 ? -23.577 2.816 27.966 1.00 77.06 521 ARG A O 1
ATOM 4096 N N . GLN A 1 522 ? -25.321 3.449 29.224 1.00 74.81 522 GLN A N 1
ATOM 4097 C CA . GLN A 1 522 ? -26.289 3.436 28.121 1.00 74.81 522 GLN A CA 1
ATOM 4098 C C . GLN A 1 522 ? -26.007 4.529 27.083 1.00 74.81 522 GLN A C 1
ATOM 4100 O O . GLN A 1 522 ? -26.120 4.271 25.887 1.00 74.81 522 GLN A O 1
ATOM 4105 N N . ILE A 1 523 ? -25.621 5.735 27.510 1.00 73.50 523 ILE A N 1
ATOM 4106 C CA . ILE A 1 523 ? -25.222 6.823 26.606 1.00 73.50 523 ILE A CA 1
ATOM 4107 C C . ILE A 1 523 ? -23.934 6.447 25.870 1.00 73.50 523 ILE A C 1
ATOM 4109 O O . ILE A 1 523 ? -23.886 6.548 24.648 1.00 73.50 523 ILE A O 1
ATOM 4113 N N . HIS A 1 524 ? -22.930 5.922 26.574 1.00 70.31 524 HIS A N 1
ATOM 4114 C CA . HIS A 1 524 ? -21.691 5.439 25.970 1.00 70.31 524 HIS A CA 1
ATOM 4115 C C . HIS A 1 524 ? -21.957 4.328 24.939 1.00 70.31 524 HIS A C 1
ATOM 4117 O O . HIS A 1 524 ? -21.442 4.386 23.826 1.00 70.31 524 HIS A O 1
ATOM 4123 N N . ALA A 1 525 ? -22.829 3.361 25.244 1.00 68.56 525 ALA A N 1
ATOM 4124 C CA . ALA A 1 525 ? -23.243 2.332 24.288 1.00 68.56 525 ALA A CA 1
ATOM 4125 C C . ALA A 1 525 ? -23.980 2.922 23.068 1.00 68.56 525 ALA A C 1
ATOM 4127 O O . ALA A 1 525 ? -23.703 2.532 21.933 1.00 68.56 525 ALA A O 1
ATOM 4128 N N . LYS A 1 526 ? -24.867 3.907 23.279 1.00 72.44 526 LYS A N 1
ATOM 4129 C CA . LYS A 1 526 ? -25.568 4.626 22.200 1.00 72.44 526 LYS A CA 1
ATOM 4130 C C . LYS A 1 526 ? -24.639 5.474 21.331 1.00 72.44 526 LYS A C 1
ATOM 4132 O O . LYS A 1 526 ? -24.972 5.689 20.173 1.00 72.44 526 LYS A O 1
ATOM 4137 N N . LEU A 1 527 ? -23.508 5.946 21.857 1.00 71.38 527 LEU A N 1
ATOM 4138 C CA . LEU A 1 527 ? -22.499 6.715 21.115 1.00 71.38 527 LEU A CA 1
ATOM 4139 C C . LEU A 1 527 ? -21.461 5.822 20.420 1.00 71.38 527 LEU A C 1
ATOM 4141 O O . LEU A 1 527 ? -20.966 6.179 19.351 1.00 71.38 527 LEU A O 1
ATOM 4145 N N . LYS A 1 528 ? -21.184 4.638 20.975 1.00 76.69 528 LYS A N 1
ATOM 4146 C CA . LYS A 1 528 ? -20.236 3.668 20.416 1.00 76.69 528 LYS A CA 1
ATOM 4147 C C . LYS A 1 528 ? -20.693 3.109 19.065 1.00 76.69 528 LYS A C 1
ATOM 4149 O O . LYS A 1 528 ? -19.898 3.047 18.137 1.00 76.69 528 LYS A O 1
ATOM 4154 N N . VAL A 1 529 ? -21.980 2.787 18.913 1.00 67.81 529 VAL A N 1
ATOM 4155 C CA . VAL A 1 529 ? -22.522 2.239 17.651 1.00 67.81 529 VAL A CA 1
ATOM 4156 C C . VAL A 1 529 ? -22.431 3.240 16.474 1.00 67.81 529 VAL A C 1
ATOM 4158 O O . VAL A 1 529 ? -22.005 2.844 15.389 1.00 67.81 529 VAL A O 1
ATOM 4161 N N . PRO A 1 530 ? -22.771 4.536 16.636 1.00 71.38 530 PRO A N 1
ATOM 4162 C CA . PRO A 1 530 ? -22.514 5.562 15.624 1.00 71.38 530 PRO A CA 1
ATOM 4163 C C . PRO A 1 530 ? -21.031 5.806 15.331 1.00 71.38 530 PRO A C 1
ATOM 4165 O O . PRO A 1 530 ? -20.698 6.088 14.183 1.00 71.38 530 PRO A O 1
ATOM 4168 N N . ALA A 1 531 ? -20.153 5.714 16.337 1.00 69.19 531 ALA A N 1
ATOM 4169 C CA . ALA A 1 531 ? -18.711 5.870 16.146 1.00 69.19 531 ALA A CA 1
ATOM 4170 C C . ALA A 1 531 ? -18.137 4.725 15.297 1.00 69.19 531 ALA A C 1
ATOM 4172 O O . ALA A 1 531 ? -17.512 4.985 14.277 1.00 69.19 531 ALA A O 1
ATOM 4173 N N . GLU A 1 532 ? -18.472 3.474 15.623 1.00 79.44 532 GLU A N 1
ATOM 4174 C CA . GLU A 1 532 ? -18.057 2.302 14.842 1.00 79.44 532 GLU A CA 1
ATOM 4175 C C . GLU A 1 532 ? -18.631 2.323 13.414 1.00 79.44 532 GLU A C 1
ATOM 4177 O O . GLU A 1 532 ? -17.942 1.955 12.461 1.00 79.44 532 GLU A O 1
ATOM 4182 N N . ARG A 1 533 ? -19.869 2.811 13.228 1.00 77.62 533 ARG A N 1
ATOM 4183 C CA . ARG A 1 533 ? -20.431 3.048 11.886 1.00 77.62 533 ARG A CA 1
ATOM 4184 C C . ARG A 1 533 ? -19.665 4.119 11.115 1.00 77.62 533 ARG A C 1
ATOM 4186 O O . ARG A 1 533 ? -19.357 3.894 9.950 1.00 77.62 533 ARG A O 1
ATOM 4193 N N . ARG A 1 534 ? -19.336 5.252 11.743 1.00 77.06 534 ARG A N 1
ATOM 4194 C CA . ARG A 1 534 ? -18.529 6.306 11.109 1.00 77.06 534 ARG A CA 1
ATOM 4195 C C . ARG A 1 534 ? -17.132 5.821 10.752 1.00 77.06 534 ARG A C 1
ATOM 4197 O O . ARG A 1 534 ? -16.648 6.163 9.680 1.00 77.06 534 ARG A O 1
ATOM 4204 N N . ASP A 1 535 ? -16.506 5.017 11.602 1.00 78.88 535 ASP A N 1
ATOM 4205 C CA . ASP A 1 535 ? -15.185 4.451 11.330 1.00 78.88 535 ASP A CA 1
ATOM 4206 C C . ASP A 1 535 ? -15.233 3.463 10.156 1.00 78.88 535 ASP A C 1
ATOM 4208 O O . ASP A 1 535 ? -14.356 3.491 9.290 1.00 78.88 535 ASP A O 1
ATOM 4212 N N . ALA A 1 536 ? -16.291 2.650 10.060 1.00 78.12 536 ALA A N 1
ATOM 4213 C CA . ALA A 1 536 ? -16.526 1.778 8.910 1.00 78.12 536 ALA A CA 1
ATOM 4214 C C . ALA A 1 536 ? -16.801 2.569 7.616 1.00 78.12 536 ALA A C 1
ATOM 4216 O O . ALA A 1 536 ? -16.265 2.231 6.560 1.00 78.12 536 ALA A O 1
ATOM 4217 N N . GLU A 1 537 ? -17.588 3.647 7.686 1.00 79.06 537 GLU A N 1
ATOM 4218 C CA . GLU A 1 537 ? -17.830 4.557 6.558 1.00 79.06 537 GLU A CA 1
ATOM 4219 C C . GLU A 1 537 ? -16.542 5.275 6.125 1.00 79.06 537 GLU A C 1
ATOM 4221 O O . GLU A 1 537 ? -16.244 5.342 4.934 1.00 79.06 537 GLU A O 1
ATOM 4226 N N . LEU A 1 538 ? -15.724 5.745 7.071 1.00 80.94 538 LEU A N 1
ATOM 4227 C CA . LEU A 1 538 ? -14.416 6.349 6.799 1.00 80.94 538 LEU A CA 1
ATOM 4228 C C . LEU A 1 538 ? -13.442 5.349 6.173 1.00 80.94 538 LEU A C 1
ATOM 4230 O O . LEU A 1 538 ? -12.697 5.718 5.265 1.00 80.94 538 LEU A O 1
ATOM 4234 N N . ALA A 1 539 ? -13.445 4.091 6.617 1.00 81.19 539 ALA A N 1
ATOM 4235 C CA . ALA A 1 539 ? -12.649 3.030 6.004 1.00 81.19 539 ALA A CA 1
ATOM 4236 C C . ALA A 1 539 ? -13.082 2.767 4.551 1.00 81.19 539 ALA A C 1
ATOM 4238 O O . ALA A 1 539 ? -12.230 2.665 3.668 1.00 81.19 539 ALA A O 1
ATOM 4239 N N . LEU A 1 540 ? -14.392 2.750 4.282 1.00 82.31 540 LEU A N 1
ATOM 4240 C CA . LEU A 1 540 ? -14.950 2.665 2.928 1.00 82.31 540 LEU A CA 1
ATOM 4241 C C . LEU A 1 540 ? -14.538 3.859 2.060 1.00 82.31 540 LEU A C 1
ATOM 4243 O O . LEU A 1 540 ? -14.083 3.665 0.937 1.00 82.31 540 LEU A O 1
ATOM 4247 N N . VAL A 1 541 ? -14.626 5.086 2.578 1.00 82.00 541 VAL A N 1
ATOM 4248 C CA . VAL A 1 541 ? -14.199 6.299 1.858 1.00 82.00 541 VAL A CA 1
ATOM 4249 C C . VAL A 1 541 ? -12.696 6.277 1.567 1.00 82.00 541 VAL A C 1
ATOM 4251 O O . VAL A 1 541 ? -12.284 6.623 0.462 1.00 82.00 541 VAL A O 1
ATOM 4254 N N . ARG A 1 542 ? -11.862 5.825 2.512 1.00 86.75 542 ARG A N 1
ATOM 4255 C CA . ARG A 1 542 ? -10.415 5.648 2.292 1.00 86.75 542 ARG A CA 1
ATOM 4256 C C . ARG A 1 542 ? -10.129 4.603 1.217 1.00 86.75 542 ARG A C 1
ATOM 4258 O O . ARG A 1 542 ? -9.282 4.849 0.363 1.00 86.75 542 ARG A O 1
ATOM 4265 N N . HIS A 1 543 ? -10.855 3.486 1.225 1.00 86.44 543 HIS A N 1
ATOM 4266 C CA . HIS A 1 543 ? -10.746 2.466 0.186 1.00 86.44 543 HIS A CA 1
ATOM 4267 C C . HIS A 1 543 ? -11.140 3.031 -1.185 1.00 86.44 543 HIS A C 1
ATOM 4269 O O . HIS A 1 543 ? -10.370 2.895 -2.131 1.00 86.44 543 HIS A O 1
ATOM 4275 N N . PHE A 1 544 ? -12.275 3.734 -1.286 1.00 84.75 544 PHE A N 1
ATOM 4276 C CA . PHE A 1 544 ? -12.710 4.366 -2.535 1.00 84.75 544 PHE A CA 1
ATOM 4277 C C . PHE A 1 544 ? -11.706 5.398 -3.055 1.00 84.75 544 PHE A C 1
ATOM 4279 O O . PHE A 1 544 ? -11.379 5.374 -4.241 1.00 84.75 544 PHE A O 1
ATOM 4286 N N . ASN A 1 545 ? -11.162 6.251 -2.182 1.00 81.81 545 ASN A N 1
ATOM 4287 C CA . ASN A 1 545 ? -10.118 7.204 -2.559 1.00 81.81 545 ASN A CA 1
ATOM 4288 C C . ASN A 1 545 ? -8.841 6.503 -3.025 1.00 81.81 545 ASN A C 1
ATOM 4290 O O . ASN A 1 545 ? -8.250 6.924 -4.012 1.00 81.81 545 ASN A O 1
ATOM 4294 N N . SER A 1 546 ? -8.427 5.420 -2.364 1.00 86.94 546 SER A N 1
ATOM 4295 C CA . SER A 1 546 ? -7.263 4.640 -2.792 1.00 86.94 546 SER A CA 1
ATOM 4296 C C . SER A 1 546 ? -7.479 3.998 -4.165 1.00 86.94 546 SER A C 1
ATOM 4298 O O . SER A 1 546 ? -6.586 4.072 -5.007 1.00 86.94 546 SER A O 1
ATOM 4300 N N . THR A 1 547 ? -8.662 3.434 -4.432 1.00 83.56 547 THR A N 1
ATOM 4301 C CA . THR A 1 547 ? -8.993 2.891 -5.758 1.00 83.56 547 THR A CA 1
ATOM 4302 C C . THR A 1 547 ? -9.086 3.976 -6.828 1.00 83.56 547 THR A C 1
ATOM 4304 O O . THR A 1 547 ? -8.563 3.781 -7.919 1.00 83.56 547 THR A O 1
ATOM 4307 N N . ALA A 1 548 ? -9.674 5.135 -6.516 1.00 80.25 548 ALA A N 1
ATOM 4308 C CA . ALA A 1 548 ? -9.760 6.258 -7.448 1.00 80.25 548 ALA A CA 1
ATOM 4309 C C . ALA A 1 548 ? -8.373 6.840 -7.765 1.00 80.25 548 ALA A C 1
ATOM 4311 O O . ALA A 1 548 ? -8.092 7.186 -8.910 1.00 80.25 548 ALA A O 1
ATOM 4312 N N . GLN A 1 549 ? -7.482 6.899 -6.771 1.00 84.81 549 GLN A N 1
ATOM 4313 C CA . GLN A 1 549 ? -6.092 7.306 -6.956 1.00 84.81 549 GLN A CA 1
ATOM 4314 C C . GLN A 1 549 ? -5.344 6.317 -7.861 1.00 84.81 549 GLN A C 1
ATOM 4316 O O . GLN A 1 549 ? -4.700 6.735 -8.818 1.00 84.81 549 GLN A O 1
ATOM 4321 N N . ALA A 1 550 ? -5.487 5.011 -7.612 1.00 83.62 550 ALA A N 1
ATOM 4322 C CA . ALA A 1 550 ? -4.883 3.976 -8.448 1.00 83.62 550 ALA A CA 1
ATOM 4323 C C . ALA A 1 550 ? -5.406 4.019 -9.896 1.00 83.62 550 ALA A C 1
ATOM 4325 O O . ALA A 1 550 ? -4.637 3.834 -10.837 1.00 83.62 550 ALA A O 1
ATOM 4326 N N . GLU A 1 551 ? -6.696 4.305 -10.090 1.00 85.19 551 GLU A N 1
ATOM 4327 C CA . GLU A 1 551 ? -7.291 4.474 -11.416 1.00 85.19 551 GLU A CA 1
ATOM 4328 C C . GLU A 1 551 ? -6.769 5.735 -12.121 1.00 85.19 551 GLU A C 1
ATOM 4330 O O . GLU A 1 551 ? -6.417 5.678 -13.300 1.00 85.19 551 GLU A O 1
ATOM 4335 N N . ALA A 1 552 ? -6.632 6.854 -11.403 1.00 84.25 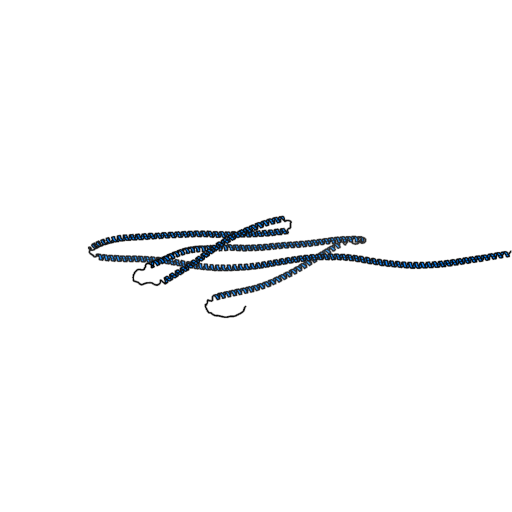552 ALA A N 1
ATOM 4336 C CA . ALA A 1 552 ? -6.045 8.080 -11.938 1.00 84.25 552 ALA A CA 1
ATOM 4337 C C . ALA A 1 552 ? -4.572 7.889 -12.342 1.00 84.25 552 ALA A C 1
ATOM 4339 O O . ALA A 1 552 ? -4.155 8.357 -13.403 1.00 84.25 552 ALA A O 1
ATOM 4340 N N . ASP A 1 553 ? -3.790 7.169 -11.539 1.00 84.44 553 ASP A N 1
ATOM 4341 C CA . ASP A 1 553 ? -2.390 6.869 -11.846 1.00 84.44 553 ASP A CA 1
ATOM 4342 C C . ASP A 1 553 ? -2.266 5.892 -13.029 1.00 84.44 553 ASP A C 1
ATOM 4344 O O . ASP A 1 553 ? -1.427 6.093 -13.910 1.00 84.44 553 ASP A O 1
ATOM 4348 N N . ALA A 1 554 ? -3.160 4.901 -13.137 1.00 83.19 554 ALA A N 1
ATOM 4349 C CA . ALA A 1 554 ? -3.240 4.025 -14.307 1.00 83.19 554 ALA A CA 1
ATOM 4350 C C . ALA A 1 554 ? -3.614 4.796 -15.588 1.00 83.19 554 ALA A C 1
ATOM 4352 O O . ALA A 1 554 ? -3.035 4.554 -16.649 1.00 83.19 554 ALA A O 1
ATOM 4353 N N . GLN A 1 555 ? -4.539 5.758 -15.500 1.00 85.50 555 GLN A N 1
ATOM 4354 C CA . GLN A 1 555 ? -4.896 6.630 -16.623 1.00 85.50 555 GLN A CA 1
ATOM 4355 C C . GLN A 1 555 ? -3.730 7.537 -17.036 1.00 85.50 555 GLN A C 1
ATOM 4357 O O . GLN A 1 555 ? -3.468 7.674 -18.231 1.00 85.50 555 GLN A O 1
ATOM 4362 N N . ARG A 1 556 ? -2.983 8.108 -16.080 1.00 87.06 556 ARG A N 1
ATOM 4363 C CA . ARG A 1 556 ? -1.762 8.882 -16.376 1.00 87.06 556 ARG A CA 1
ATOM 4364 C C . ARG A 1 556 ? -0.722 8.032 -17.097 1.00 87.06 556 ARG A C 1
ATOM 4366 O O . ARG A 1 556 ? -0.251 8.437 -18.156 1.00 87.06 556 ARG A O 1
ATOM 4373 N N . ALA A 1 557 ? -0.442 6.832 -16.590 1.00 82.44 557 ALA A N 1
ATOM 4374 C CA . ALA A 1 557 ? 0.488 5.905 -17.228 1.00 82.44 557 ALA A CA 1
ATOM 4375 C C . ALA A 1 557 ? 0.035 5.517 -18.650 1.00 82.44 557 ALA A C 1
ATOM 4377 O O . ALA A 1 557 ? 0.856 5.428 -19.563 1.00 82.44 557 ALA A O 1
ATOM 4378 N N . ALA A 1 558 ? -1.272 5.336 -18.877 1.00 83.62 558 ALA A N 1
ATOM 4379 C CA . ALA A 1 558 ? -1.821 5.059 -20.204 1.00 83.62 558 ALA A CA 1
ATOM 4380 C C . ALA A 1 558 ? -1.642 6.240 -21.177 1.00 83.62 558 ALA A C 1
ATOM 4382 O O . ALA A 1 558 ? -1.275 6.028 -22.336 1.00 83.62 558 ALA A O 1
ATOM 4383 N N . VAL A 1 559 ? -1.854 7.476 -20.711 1.00 86.31 559 VAL A N 1
ATOM 4384 C CA . VAL A 1 559 ? -1.630 8.699 -21.503 1.00 86.31 559 VAL A CA 1
ATOM 4385 C C . VAL A 1 559 ? -0.147 8.874 -21.835 1.00 86.31 559 VAL A C 1
ATOM 4387 O O . VAL A 1 559 ? 0.189 9.165 -22.982 1.00 86.31 559 VAL A O 1
ATOM 4390 N N . GLU A 1 560 ? 0.750 8.633 -20.879 1.00 84.81 560 GLU A N 1
ATOM 4391 C CA . GLU A 1 560 ? 2.199 8.653 -21.114 1.00 84.81 560 GLU A CA 1
ATOM 4392 C C . GLU A 1 560 ? 2.618 7.589 -22.138 1.00 84.81 560 GLU A C 1
ATOM 4394 O O . GLU A 1 560 ? 3.360 7.884 -23.077 1.00 84.81 560 GLU A O 1
ATOM 4399 N N . CYS A 1 561 ? 2.073 6.373 -22.037 1.00 84.25 561 CYS A N 1
ATOM 4400 C CA . CYS A 1 561 ? 2.298 5.321 -23.028 1.00 84.25 561 CYS A CA 1
ATOM 4401 C C . CYS A 1 561 ? 1.810 5.731 -24.427 1.00 84.25 561 CYS A C 1
ATOM 4403 O O . CYS A 1 561 ? 2.521 5.521 -25.412 1.00 84.25 561 CYS A O 1
ATOM 4405 N N . GLN A 1 562 ? 0.629 6.350 -24.537 1.00 85.31 562 GLN A N 1
ATOM 4406 C CA . GLN A 1 562 ? 0.126 6.877 -25.811 1.00 85.31 562 GLN A CA 1
ATOM 4407 C C . GLN A 1 562 ? 1.009 7.996 -26.374 1.00 85.31 562 GLN A C 1
ATOM 4409 O O . GLN A 1 562 ? 1.251 8.026 -27.582 1.00 85.31 562 GLN A O 1
ATOM 4414 N N . ALA A 1 563 ? 1.521 8.891 -25.526 1.00 83.31 563 ALA A N 1
ATOM 4415 C CA . ALA A 1 563 ? 2.434 9.951 -25.945 1.00 83.31 563 ALA A CA 1
ATOM 4416 C C . ALA A 1 563 ? 3.735 9.370 -26.525 1.00 83.31 563 ALA A C 1
ATOM 4418 O O . ALA A 1 563 ? 4.143 9.747 -27.625 1.00 83.31 563 ALA A O 1
ATOM 4419 N N . VAL A 1 564 ? 4.323 8.372 -25.855 1.00 86.50 564 VAL A N 1
ATOM 4420 C CA . VAL A 1 564 ? 5.515 7.663 -26.347 1.00 86.50 564 VAL A CA 1
ATOM 4421 C C . VAL A 1 564 ? 5.231 6.940 -27.668 1.00 86.50 564 VAL A C 1
ATOM 4423 O O . VAL A 1 564 ? 6.030 7.026 -28.600 1.00 86.50 564 VAL A O 1
ATOM 4426 N N . GLN A 1 565 ? 4.083 6.267 -27.803 1.00 82.94 565 GLN A N 1
ATOM 4427 C CA . GLN A 1 565 ? 3.691 5.616 -29.060 1.00 82.94 565 GLN A CA 1
ATOM 4428 C C . GLN A 1 565 ? 3.534 6.618 -30.214 1.00 82.94 565 GLN A C 1
ATOM 4430 O O . GLN A 1 565 ? 3.980 6.343 -31.331 1.00 82.94 565 GLN A O 1
ATOM 4435 N N . LEU A 1 566 ? 2.949 7.792 -29.957 1.00 85.69 566 LEU A N 1
ATOM 4436 C CA . LEU A 1 566 ? 2.838 8.869 -30.944 1.00 85.69 566 LEU A CA 1
ATOM 4437 C C . LEU A 1 566 ? 4.206 9.415 -31.357 1.00 85.69 566 LEU A C 1
ATOM 4439 O O . LEU A 1 566 ? 4.424 9.681 -32.541 1.00 85.69 566 LEU A O 1
ATOM 4443 N N . ASP A 1 567 ? 5.140 9.553 -30.421 1.00 86.31 567 ASP A N 1
ATOM 4444 C CA . ASP A 1 567 ? 6.492 10.018 -30.726 1.00 86.31 567 ASP A CA 1
ATOM 4445 C C . ASP A 1 567 ? 7.301 8.980 -31.512 1.00 86.31 567 ASP A C 1
ATOM 4447 O O . ASP A 1 567 ? 7.999 9.347 -32.464 1.00 86.31 567 ASP A O 1
ATOM 4451 N N . ILE A 1 568 ? 7.135 7.685 -31.218 1.00 83.56 568 ILE A N 1
ATOM 4452 C CA . ILE A 1 568 ? 7.682 6.593 -32.040 1.00 83.56 568 ILE A CA 1
ATOM 4453 C C . ILE A 1 568 ? 7.102 6.660 -33.458 1.00 83.56 568 ILE A C 1
ATOM 4455 O O . ILE A 1 568 ? 7.863 6.675 -34.428 1.00 83.56 568 ILE A O 1
ATOM 4459 N N . ALA A 1 569 ? 5.779 6.785 -33.599 1.00 82.81 569 ALA A N 1
ATOM 4460 C CA . ALA A 1 569 ? 5.123 6.884 -34.904 1.00 82.81 569 ALA A CA 1
ATOM 4461 C C . ALA A 1 569 ? 5.604 8.113 -35.700 1.00 82.81 569 ALA A C 1
ATOM 4463 O O . ALA A 1 569 ? 5.892 8.020 -36.896 1.00 82.81 569 ALA A O 1
ATOM 4464 N N . ARG A 1 570 ? 5.777 9.266 -35.040 1.00 89.06 570 ARG A N 1
ATOM 4465 C CA . ARG A 1 570 ? 6.357 10.475 -35.650 1.00 89.06 570 ARG A CA 1
ATOM 4466 C C . ARG A 1 570 ? 7.813 10.266 -36.061 1.00 89.06 570 ARG A C 1
ATOM 4468 O O . ARG A 1 570 ? 8.213 10.728 -37.131 1.00 89.06 570 ARG A O 1
ATOM 4475 N N . ALA A 1 571 ? 8.615 9.577 -35.253 1.00 82.31 571 ALA A N 1
ATOM 4476 C CA . ALA A 1 571 ? 10.001 9.258 -35.587 1.00 82.31 571 ALA A CA 1
ATOM 4477 C C . ALA A 1 571 ? 10.089 8.318 -36.803 1.00 82.31 571 ALA A C 1
ATOM 4479 O O . ALA A 1 571 ? 10.898 8.550 -37.705 1.00 82.31 571 ALA A O 1
ATOM 4480 N N . GLU A 1 572 ? 9.224 7.306 -36.888 1.00 85.44 572 GLU A N 1
ATOM 4481 C CA . GLU A 1 572 ? 9.102 6.437 -38.064 1.00 85.44 572 GLU A CA 1
ATOM 4482 C C . GLU A 1 572 ? 8.638 7.211 -39.304 1.00 85.44 572 GLU A C 1
ATOM 4484 O O . GLU A 1 572 ? 9.197 7.045 -40.393 1.00 85.44 572 GLU A O 1
ATOM 4489 N N . GLN A 1 573 ? 7.688 8.134 -39.151 1.00 85.50 573 GLN A N 1
ATOM 4490 C CA . GLN A 1 573 ? 7.255 9.012 -40.236 1.00 85.50 573 GLN A CA 1
ATOM 4491 C C . GLN A 1 573 ? 8.397 9.917 -40.730 1.00 85.50 573 GLN A C 1
ATOM 4493 O O . GLN A 1 573 ? 8.588 10.082 -41.934 1.00 85.50 573 GLN A O 1
ATOM 4498 N N . ARG A 1 574 ? 9.229 10.453 -39.829 1.00 85.94 574 ARG A N 1
ATOM 4499 C CA . ARG A 1 574 ? 10.438 11.206 -40.208 1.00 85.94 574 ARG A CA 1
ATOM 4500 C C . ARG A 1 574 ? 11.437 10.328 -40.962 1.00 85.94 574 ARG A C 1
ATOM 4502 O O . ARG A 1 574 ? 11.962 10.766 -41.984 1.00 85.94 574 ARG A O 1
ATOM 4509 N N . LYS A 1 575 ? 11.660 9.083 -40.523 1.00 85.81 575 LYS A N 1
ATOM 4510 C CA . LYS A 1 575 ? 12.532 8.121 -41.223 1.00 85.81 575 LYS A CA 1
ATOM 4511 C C . LYS A 1 575 ? 12.012 7.792 -42.624 1.00 85.81 575 LYS A C 1
ATOM 4513 O O . LYS A 1 575 ? 12.791 7.789 -43.573 1.00 85.81 575 LYS A O 1
ATOM 4518 N N . THR A 1 576 ? 10.709 7.560 -42.777 1.00 82.56 576 THR A N 1
ATOM 4519 C CA . THR A 1 576 ? 10.104 7.279 -44.091 1.00 82.56 576 THR A CA 1
ATOM 4520 C C . THR A 1 576 ? 10.148 8.495 -45.014 1.00 82.56 576 THR A C 1
ATOM 4522 O O . THR A 1 576 ? 10.474 8.345 -46.189 1.00 82.56 576 THR A O 1
ATOM 4525 N N . ASN A 1 577 ? 9.912 9.703 -44.499 1.00 82.69 577 ASN A N 1
ATOM 4526 C CA . ASN A 1 577 ? 10.055 10.938 -45.272 1.00 82.69 577 ASN A CA 1
ATOM 4527 C C . ASN A 1 577 ? 11.513 11.189 -45.688 1.00 82.69 577 ASN A C 1
ATOM 4529 O O . ASN A 1 577 ? 11.761 11.523 -46.843 1.00 82.69 577 ASN A O 1
ATOM 4533 N N . ALA A 1 578 ? 12.483 10.946 -44.802 1.00 79.75 578 ALA A N 1
ATOM 4534 C CA . ALA A 1 578 ? 13.904 11.022 -45.139 1.00 79.75 578 ALA A CA 1
ATOM 4535 C C . ALA A 1 578 ? 14.303 9.975 -46.195 1.00 79.75 578 ALA A C 1
ATOM 4537 O O . ALA A 1 578 ? 15.059 10.279 -47.116 1.00 79.75 578 ALA A O 1
ATOM 4538 N N . ALA A 1 579 ? 13.763 8.755 -46.115 1.00 76.75 579 ALA A N 1
ATOM 4539 C CA . ALA A 1 579 ? 13.970 7.726 -47.131 1.00 76.75 579 ALA A CA 1
ATOM 4540 C C . ALA A 1 579 ? 13.364 8.128 -48.485 1.00 76.75 579 ALA A C 1
ATOM 4542 O O . ALA A 1 579 ? 14.026 7.969 -49.507 1.00 76.75 579 ALA A O 1
ATOM 4543 N N . LYS A 1 580 ? 12.151 8.703 -48.500 1.00 79.19 580 LYS A N 1
ATOM 4544 C CA . LYS A 1 580 ? 11.518 9.250 -49.713 1.00 79.19 580 LYS A CA 1
ATOM 4545 C C . LYS A 1 580 ? 12.329 10.396 -50.314 1.00 79.19 580 LYS A C 1
ATOM 4547 O O . LYS A 1 580 ? 12.507 10.412 -51.525 1.00 79.19 580 LYS A O 1
ATOM 4552 N N . ALA A 1 581 ? 12.860 11.299 -49.490 1.00 76.62 581 ALA A N 1
ATOM 4553 C CA . ALA A 1 581 ? 13.729 12.382 -49.943 1.00 76.62 581 ALA A CA 1
ATOM 4554 C C . ALA A 1 581 ? 15.015 11.838 -50.584 1.00 76.62 581 ALA A C 1
ATOM 4556 O O . ALA A 1 581 ? 15.336 12.215 -51.704 1.00 76.62 581 ALA A O 1
ATOM 4557 N N . LYS A 1 582 ? 15.687 10.862 -49.953 1.00 78.69 582 LYS A N 1
ATOM 4558 C CA . LYS A 1 582 ? 16.858 10.183 -50.542 1.00 78.69 582 LYS A CA 1
ATOM 4559 C C . LYS A 1 582 ? 16.528 9.442 -51.842 1.00 78.69 582 LYS A C 1
ATOM 4561 O O . LYS A 1 582 ? 17.371 9.350 -52.726 1.00 78.69 582 LYS A O 1
ATOM 4566 N N . LEU A 1 583 ? 15.324 8.883 -51.962 1.00 73.31 583 LEU A N 1
ATOM 4567 C CA . LEU A 1 583 ? 14.855 8.227 -53.185 1.00 73.31 583 LEU A CA 1
ATOM 4568 C C . LEU A 1 583 ? 14.584 9.239 -54.300 1.00 73.31 583 LEU A C 1
ATOM 4570 O O . LEU A 1 583 ? 14.976 8.991 -55.434 1.00 73.31 583 LEU A O 1
ATOM 4574 N N . ALA A 1 584 ? 13.964 10.375 -53.975 1.00 72.69 584 ALA A N 1
ATOM 4575 C CA . ALA A 1 584 ? 13.762 11.477 -54.907 1.00 72.69 584 ALA A CA 1
ATOM 4576 C C . ALA A 1 584 ? 15.103 12.037 -55.398 1.00 72.69 584 ALA A C 1
ATOM 4578 O O . ALA A 1 584 ? 15.266 12.211 -56.599 1.00 72.69 584 ALA A O 1
ATOM 4579 N N . ASP A 1 585 ? 16.073 12.197 -54.496 1.00 72.31 585 ASP A N 1
ATOM 4580 C CA . ASP A 1 585 ? 17.418 12.692 -54.802 1.00 72.31 585 ASP A CA 1
ATOM 4581 C C . ASP A 1 585 ? 18.229 11.701 -55.661 1.00 72.31 585 ASP A C 1
ATOM 4583 O O . ASP A 1 585 ? 18.888 12.051 -56.636 1.00 72.31 585 ASP A O 1
ATOM 4587 N N . LYS A 1 586 ? 18.096 10.395 -55.394 1.00 73.69 586 LYS A N 1
ATOM 4588 C CA . LYS A 1 586 ? 18.627 9.364 -56.299 1.00 73.69 586 LYS A CA 1
ATOM 4589 C C . LYS A 1 586 ? 17.956 9.402 -57.669 1.00 73.69 586 LYS A C 1
ATOM 4591 O O . LYS A 1 586 ? 18.622 9.144 -58.663 1.00 73.69 586 LYS A O 1
ATOM 4596 N N . ASN A 1 587 ? 16.662 9.704 -57.738 1.00 69.94 587 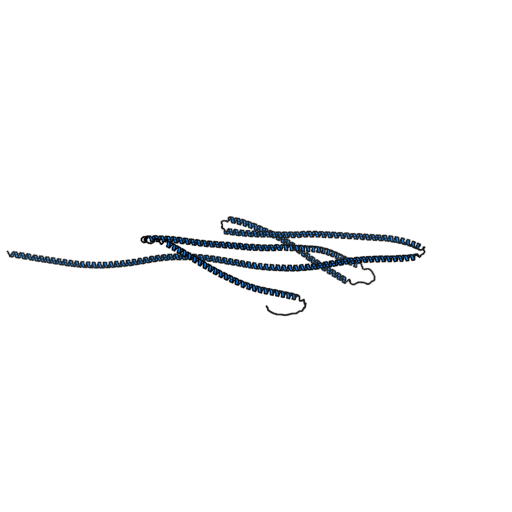ASN A N 1
ATOM 4597 C CA . ASN A 1 587 ? 15.917 9.747 -58.993 1.00 69.94 587 ASN A CA 1
ATOM 4598 C C . ASN A 1 587 ? 16.236 11.012 -59.810 1.00 69.94 587 ASN A C 1
ATOM 4600 O O . ASN A 1 587 ? 16.305 10.936 -61.036 1.00 69.94 587 ASN A O 1
ATOM 4604 N N . THR A 1 588 ? 16.496 12.152 -59.163 1.00 70.44 588 THR A N 1
ATOM 4605 C CA . THR A 1 588 ? 17.027 13.361 -59.815 1.00 70.44 588 THR A CA 1
ATOM 4606 C C . THR A 1 588 ? 18.452 13.132 -60.299 1.00 70.44 588 THR A C 1
ATOM 4608 O O . THR A 1 588 ? 18.737 13.454 -61.448 1.00 70.44 588 THR A O 1
ATOM 4611 N N . HIS A 1 589 ? 19.315 12.480 -59.513 1.00 67.06 589 HIS A N 1
ATOM 4612 C CA . HIS A 1 589 ? 20.644 12.064 -59.972 1.00 67.06 589 HIS A CA 1
ATOM 4613 C C . HIS A 1 589 ? 20.586 11.079 -61.146 1.00 67.06 589 HIS A C 1
ATOM 4615 O O . HIS A 1 589 ? 21.357 11.222 -62.090 1.00 67.06 589 HIS A O 1
ATOM 4621 N N . LEU A 1 590 ? 19.656 10.117 -61.139 1.00 67.50 590 LEU A N 1
ATOM 4622 C CA . LEU A 1 590 ? 19.460 9.199 -62.265 1.00 67.50 590 LEU A CA 1
ATOM 4623 C C . LEU A 1 590 ? 18.940 9.933 -63.508 1.00 67.50 590 LEU A C 1
ATOM 4625 O O . LEU A 1 590 ? 19.359 9.630 -64.619 1.00 67.50 590 LEU A O 1
ATOM 4629 N N . SER A 1 591 ? 18.052 10.912 -63.321 1.00 65.81 591 SER A N 1
ATOM 4630 C CA . SER A 1 591 ? 17.521 11.746 -64.404 1.00 65.81 591 SER A CA 1
ATOM 4631 C C . SER A 1 591 ? 18.608 12.651 -64.992 1.00 65.81 591 SER A C 1
ATOM 4633 O O . SER A 1 591 ? 18.738 12.725 -66.207 1.00 65.81 591 SER A O 1
ATOM 4635 N N . LEU A 1 592 ? 19.458 13.254 -64.155 1.00 63.97 592 LEU A N 1
ATOM 4636 C CA . LEU A 1 592 ? 20.644 14.011 -64.572 1.00 63.97 592 LEU A CA 1
ATOM 4637 C C . LEU A 1 592 ? 21.682 13.121 -65.264 1.00 63.97 592 LEU A C 1
ATOM 4639 O O . LEU A 1 592 ? 22.262 13.532 -66.262 1.00 63.97 592 LEU A O 1
ATOM 4643 N N . ALA A 1 593 ? 21.889 11.891 -64.790 1.00 59.97 593 ALA A N 1
ATOM 4644 C CA . ALA A 1 593 ? 22.768 10.922 -65.438 1.00 59.97 593 ALA A CA 1
ATOM 4645 C C . ALA A 1 593 ? 22.220 10.463 -66.797 1.00 59.97 593 ALA A C 1
ATOM 4647 O O . ALA A 1 593 ? 23.002 10.267 -67.720 1.00 59.97 593 ALA A O 1
ATOM 4648 N N . LEU A 1 594 ? 20.897 10.329 -66.945 1.00 58.22 594 LEU A N 1
ATOM 4649 C CA . LEU A 1 594 ? 20.240 10.030 -68.222 1.00 58.22 594 LEU A CA 1
ATOM 4650 C C . LEU A 1 594 ? 20.314 11.210 -69.202 1.00 58.22 594 LEU A C 1
ATOM 4652 O O . LEU A 1 594 ? 20.533 10.971 -70.384 1.00 58.22 594 LEU A O 1
ATOM 4656 N N . VAL A 1 595 ? 20.209 12.453 -68.721 1.00 57.25 595 VAL A N 1
ATOM 4657 C CA . VAL A 1 595 ? 20.404 13.673 -69.531 1.00 57.25 595 VAL A CA 1
ATOM 4658 C C . VAL A 1 595 ? 21.876 13.855 -69.933 1.00 57.25 595 VAL A C 1
ATOM 4660 O O . VAL A 1 595 ? 22.173 14.212 -71.069 1.00 57.25 595 VAL A O 1
ATOM 4663 N N . ASN A 1 596 ? 22.827 13.535 -69.051 1.00 51.59 596 ASN A N 1
ATOM 4664 C CA . ASN A 1 596 ? 24.246 13.515 -69.419 1.00 51.59 596 ASN A CA 1
ATOM 4665 C C . ASN A 1 596 ? 24.552 12.384 -70.409 1.00 51.59 596 ASN A C 1
ATOM 4667 O O . ASN A 1 596 ? 25.314 12.589 -71.346 1.00 51.59 596 ASN A O 1
ATOM 4671 N N . ASN A 1 597 ? 23.937 11.206 -70.255 1.00 51.75 597 ASN A N 1
ATOM 4672 C CA . ASN A 1 597 ? 24.069 10.134 -71.242 1.00 51.75 597 ASN A CA 1
ATOM 4673 C C . ASN A 1 597 ? 23.469 10.546 -72.594 1.00 51.75 597 ASN A C 1
ATOM 4675 O O . ASN A 1 597 ? 24.095 10.291 -73.614 1.00 51.75 597 ASN A O 1
ATOM 4679 N N . SER A 1 598 ? 22.316 11.229 -72.629 1.00 50.50 598 SER A N 1
ATOM 4680 C CA . SER A 1 598 ? 21.747 11.718 -73.893 1.00 50.50 598 SER A CA 1
ATOM 4681 C C . SER A 1 598 ? 22.641 12.756 -74.574 1.00 50.50 598 SER A C 1
ATOM 4683 O O . SER A 1 598 ? 22.749 12.726 -75.792 1.00 50.50 598 SER A O 1
ATOM 4685 N N . PHE A 1 599 ? 23.363 13.585 -73.814 1.00 51.41 599 PHE A N 1
ATOM 4686 C CA . PHE A 1 599 ? 24.337 14.541 -74.356 1.00 51.41 599 PHE A CA 1
ATOM 4687 C C . PHE A 1 599 ? 25.556 13.851 -75.008 1.00 51.41 599 PHE A C 1
ATOM 4689 O O . PHE A 1 599 ? 26.010 14.254 -76.077 1.00 51.41 599 PHE A O 1
ATOM 4696 N N . TRP A 1 600 ? 26.057 12.757 -74.418 1.00 50.38 600 TRP A N 1
ATOM 4697 C CA . TRP A 1 600 ? 27.122 11.943 -75.030 1.00 50.38 600 TRP A CA 1
ATOM 4698 C C . TRP A 1 600 ? 26.627 11.107 -76.219 1.00 50.38 600 TRP A C 1
ATOM 4700 O O . TRP A 1 600 ? 27.383 10.882 -77.164 1.00 50.38 600 TRP A O 1
ATOM 4710 N N . TYR A 1 601 ? 25.358 10.690 -76.213 1.00 47.81 601 TYR A N 1
ATOM 4711 C CA . TYR A 1 601 ? 24.729 10.028 -77.357 1.00 47.81 601 TYR A CA 1
ATOM 4712 C C . TYR A 1 601 ? 24.449 10.996 -78.518 1.00 47.81 601 TYR A C 1
ATOM 4714 O O . TYR A 1 601 ? 24.631 10.600 -79.663 1.00 47.81 601 TYR A O 1
ATOM 4722 N N . GLU A 1 602 ? 24.097 12.260 -78.263 1.00 47.94 602 GLU A N 1
ATOM 4723 C CA . GLU A 1 602 ? 23.958 13.298 -79.301 1.00 47.94 602 GLU A CA 1
ATOM 4724 C C . GLU A 1 602 ? 25.311 13.659 -79.939 1.00 47.94 602 GLU A C 1
ATOM 4726 O O . GLU A 1 602 ? 25.395 13.812 -81.157 1.00 47.94 602 GLU A O 1
ATOM 4731 N N . ALA A 1 603 ? 26.401 13.675 -79.161 1.00 47.69 603 ALA A N 1
ATOM 4732 C CA . ALA A 1 603 ? 27.756 13.870 -79.687 1.00 47.69 603 ALA A CA 1
ATOM 4733 C C . ALA A 1 603 ? 28.290 12.660 -80.488 1.00 47.69 603 ALA A C 1
ATOM 4735 O O . ALA A 1 603 ? 29.115 12.832 -81.385 1.00 47.69 603 ALA A O 1
ATOM 4736 N N . ALA A 1 604 ? 27.814 11.443 -80.200 1.00 44.38 604 ALA A N 1
ATOM 4737 C CA . ALA A 1 604 ? 28.135 10.239 -80.972 1.00 44.38 604 ALA A CA 1
ATOM 4738 C C . ALA A 1 604 ? 27.224 10.046 -82.207 1.00 44.38 604 ALA A C 1
ATOM 4740 O O . ALA A 1 604 ? 27.645 9.420 -83.181 1.00 44.38 604 ALA A O 1
ATOM 4741 N N . ASN A 1 605 ? 26.007 10.607 -82.202 1.00 41.75 605 ASN A N 1
ATOM 4742 C CA . ASN A 1 605 ? 25.036 10.492 -83.299 1.00 41.75 605 ASN A CA 1
ATOM 4743 C C . ASN A 1 605 ? 25.317 11.415 -84.491 1.00 41.75 605 ASN A C 1
ATOM 4745 O O . ASN A 1 605 ? 24.929 11.065 -85.602 1.00 41.75 605 ASN A O 1
ATOM 4749 N N . ALA A 1 606 ? 26.061 12.510 -84.315 1.00 43.34 606 ALA A N 1
ATOM 4750 C CA . ALA A 1 606 ? 26.457 13.389 -85.424 1.00 43.34 606 ALA A CA 1
ATOM 4751 C C . ALA A 1 606 ? 27.363 12.700 -86.475 1.00 43.34 606 ALA A C 1
ATOM 4753 O O . ALA A 1 606 ? 27.589 13.243 -87.552 1.00 43.34 606 ALA A O 1
ATOM 4754 N N . ASN A 1 607 ? 27.874 11.494 -86.185 1.00 44.19 607 ASN A N 1
ATOM 4755 C CA . ASN A 1 607 ? 28.712 10.704 -87.096 1.00 44.19 607 ASN A CA 1
ATOM 4756 C C . ASN A 1 607 ? 28.003 9.449 -87.657 1.00 44.19 607 ASN A C 1
ATOM 4758 O O . ASN A 1 607 ? 28.587 8.705 -88.440 1.00 44.19 607 ASN A O 1
ATOM 4762 N N . LEU A 1 608 ? 26.746 9.208 -87.262 1.00 42.62 608 LEU A N 1
ATOM 4763 C CA . LEU A 1 608 ? 25.900 8.083 -87.700 1.00 42.62 608 LEU A CA 1
ATOM 4764 C C . LEU A 1 608 ? 24.629 8.549 -88.441 1.00 42.62 608 LEU A C 1
ATOM 4766 O O . LEU A 1 608 ? 23.814 7.728 -88.857 1.00 42.62 608 LEU A O 1
ATOM 4770 N N . GLU A 1 609 ? 24.493 9.859 -88.660 1.00 38.91 609 GLU A N 1
ATOM 4771 C CA . GLU A 1 609 ? 23.357 10.530 -89.312 1.00 38.91 609 GLU A CA 1
ATOM 4772 C C . GLU A 1 609 ? 23.443 10.554 -90.853 1.00 38.91 609 GLU A C 1
ATOM 4774 O O . GLU A 1 609 ? 22.679 11.245 -91.514 1.00 38.91 609 GLU A O 1
ATOM 4779 N N . THR A 1 610 ? 24.358 9.783 -91.455 1.00 46.06 610 THR A N 1
ATOM 4780 C CA . THR A 1 610 ? 24.452 9.621 -92.922 1.00 46.06 610 THR A CA 1
ATOM 4781 C C . THR A 1 610 ? 24.132 8.213 -93.434 1.00 46.06 610 THR A C 1
ATOM 4783 O O . THR A 1 610 ? 24.238 7.982 -94.636 1.00 46.06 610 THR A O 1
ATOM 4786 N N . GLN A 1 611 ? 23.709 7.260 -92.586 1.00 41.34 611 GLN A N 1
ATOM 4787 C CA . GLN A 1 611 ? 23.450 5.880 -93.051 1.00 41.34 611 GLN A CA 1
ATOM 4788 C C . GLN A 1 611 ? 22.217 5.147 -92.491 1.00 41.34 611 GLN A C 1
ATOM 4790 O O . GLN A 1 611 ? 22.078 3.955 -92.758 1.00 41.34 611 GLN A O 1
ATOM 4795 N N . VAL A 1 612 ? 21.288 5.783 -91.766 1.00 41.19 612 VAL A N 1
ATOM 4796 C CA . VAL A 1 612 ? 20.113 5.050 -91.222 1.00 41.19 612 VAL A CA 1
ATOM 4797 C C . VAL A 1 612 ? 18.785 5.806 -91.380 1.00 41.19 612 VAL A C 1
ATOM 4799 O O . VAL A 1 612 ? 17.885 5.679 -90.556 1.00 41.19 612 VAL A O 1
ATOM 4802 N N . ASP A 1 613 ? 18.609 6.520 -92.492 1.00 41.69 613 ASP A N 1
ATOM 4803 C CA . ASP A 1 613 ? 17.329 7.162 -92.844 1.00 41.69 613 ASP A CA 1
ATOM 4804 C C . ASP A 1 613 ? 16.256 6.205 -93.410 1.00 41.69 613 ASP A C 1
ATOM 4806 O O . ASP A 1 613 ? 15.193 6.648 -93.834 1.00 41.69 613 ASP A O 1
ATOM 4810 N N . GLU A 1 614 ? 16.455 4.879 -93.374 1.00 43.53 614 GLU A N 1
ATOM 4811 C CA . GLU A 1 614 ? 15.499 3.942 -93.996 1.00 43.53 614 GLU A CA 1
ATOM 4812 C C . GLU A 1 614 ? 14.859 2.869 -93.106 1.00 43.53 614 GLU A C 1
ATOM 4814 O O . GLU A 1 614 ? 14.020 2.118 -93.602 1.00 43.53 614 GLU A O 1
ATOM 4819 N N . LEU A 1 615 ? 15.115 2.778 -91.793 1.00 40.47 615 LEU A N 1
ATOM 4820 C CA . LEU A 1 615 ? 14.473 1.715 -90.997 1.00 40.47 615 LEU A CA 1
ATOM 4821 C C . LEU A 1 615 ? 13.943 2.139 -89.617 1.00 40.47 615 LEU A C 1
ATOM 4823 O O . LEU A 1 615 ? 14.604 2.008 -88.591 1.00 40.47 615 LEU A O 1
ATOM 4827 N N . LYS A 1 616 ? 12.625 2.399 -89.627 1.00 39.56 616 LYS A N 1
ATOM 4828 C CA . LYS A 1 616 ? 11.619 2.114 -88.579 1.00 39.56 616 LYS A CA 1
ATOM 4829 C C . LYS A 1 616 ? 11.287 3.212 -87.565 1.00 39.56 616 LYS A C 1
ATOM 4831 O O . LYS A 1 616 ? 11.538 3.103 -86.365 1.00 39.56 616 LYS A O 1
ATOM 4836 N N . VAL A 1 617 ? 10.404 4.093 -88.025 1.00 46.34 617 VAL A N 1
ATOM 4837 C CA . VAL A 1 617 ? 9.244 4.565 -87.253 1.00 46.34 617 VAL A CA 1
ATOM 4838 C C . VAL A 1 617 ? 8.290 3.379 -87.003 1.00 46.34 617 VAL A C 1
ATOM 4840 O O . VAL A 1 617 ? 7.389 3.142 -87.797 1.00 46.34 617 VAL A O 1
ATOM 4843 N N . SER A 1 618 ? 8.507 2.567 -85.953 1.00 49.53 618 SER A N 1
ATOM 4844 C CA . SER A 1 618 ? 7.452 1.664 -85.413 1.00 49.53 618 SER A CA 1
ATOM 4845 C C . SER A 1 618 ? 7.733 0.997 -84.042 1.00 49.53 618 SER A C 1
ATOM 4847 O O . SER A 1 618 ? 7.067 0.022 -83.688 1.00 49.53 618 SER A O 1
ATOM 4849 N N . LEU A 1 619 ? 8.705 1.447 -83.234 1.00 43.66 619 LEU A N 1
ATOM 4850 C CA . LEU A 1 619 ? 9.119 0.689 -82.029 1.00 43.66 619 LEU A CA 1
ATOM 4851 C C . LEU A 1 619 ? 9.275 1.507 -80.738 1.00 43.66 619 LEU A C 1
ATOM 4853 O O . LEU A 1 619 ? 9.943 1.064 -79.802 1.00 43.66 619 LEU A O 1
ATOM 4857 N N . VAL A 1 620 ? 8.620 2.667 -80.651 1.00 48.47 620 VAL A N 1
ATOM 4858 C CA . VAL A 1 620 ? 8.663 3.523 -79.449 1.00 48.47 620 VAL A CA 1
ATOM 4859 C C . VAL A 1 620 ? 7.519 3.224 -78.467 1.00 48.47 620 VAL A C 1
ATOM 4861 O O . VAL A 1 620 ? 7.735 3.298 -77.256 1.00 48.47 620 VAL A O 1
ATOM 4864 N N . ASP A 1 621 ? 6.376 2.710 -78.933 1.00 49.22 621 ASP A N 1
ATOM 4865 C CA . ASP A 1 621 ? 5.224 2.468 -78.045 1.00 49.22 621 ASP A CA 1
ATOM 4866 C C . ASP A 1 621 ? 5.183 1.061 -77.415 1.00 49.22 621 ASP A C 1
ATOM 4868 O O . ASP A 1 621 ? 4.578 0.861 -76.364 1.00 49.22 621 ASP A O 1
ATOM 4872 N N . SER A 1 622 ? 5.924 0.083 -77.954 1.00 49.41 622 SER A N 1
ATOM 4873 C CA . SER A 1 622 ? 6.003 -1.273 -77.369 1.00 49.41 622 SER A CA 1
ATOM 4874 C C . SER A 1 622 ? 7.051 -1.398 -76.249 1.00 49.41 622 SER A C 1
ATOM 4876 O O . SER A 1 622 ? 6.860 -2.148 -75.288 1.00 49.41 622 SER A O 1
ATOM 4878 N N . ARG A 1 623 ? 8.164 -0.648 -76.319 1.00 54.91 623 ARG A N 1
ATOM 4879 C CA . ARG A 1 623 ? 9.246 -0.721 -75.316 1.00 54.91 623 ARG A CA 1
ATOM 4880 C C . ARG A 1 623 ? 8.904 0.005 -74.017 1.00 54.91 623 ARG A C 1
ATOM 4882 O O . ARG A 1 623 ? 9.200 -0.530 -72.951 1.00 54.91 623 ARG A O 1
ATOM 4889 N N . LYS A 1 624 ? 8.226 1.158 -74.084 1.00 56.53 624 LYS A N 1
ATOM 4890 C CA . LYS A 1 624 ? 7.758 1.874 -72.885 1.00 56.53 624 LYS A CA 1
ATOM 4891 C C . LYS A 1 624 ? 6.676 1.088 -72.139 1.00 56.53 624 LYS A C 1
ATOM 4893 O O . LYS A 1 624 ? 6.758 0.988 -70.920 1.00 56.53 624 LYS A O 1
ATOM 4898 N N . ALA A 1 625 ? 5.753 0.433 -72.849 1.00 54.00 625 ALA A N 1
ATOM 4899 C CA . ALA A 1 625 ? 4.750 -0.444 -72.239 1.00 54.00 625 ALA A CA 1
ATOM 4900 C C . ALA A 1 625 ? 5.368 -1.705 -71.597 1.00 54.00 625 ALA A C 1
ATOM 4902 O O . ALA A 1 625 ? 5.010 -2.056 -70.475 1.00 54.00 625 ALA A O 1
ATOM 4903 N N . LYS A 1 626 ? 6.355 -2.347 -72.244 1.00 56.72 626 LYS A N 1
ATOM 4904 C CA . LYS A 1 626 ? 7.073 -3.506 -71.671 1.00 56.72 626 LYS A CA 1
ATOM 4905 C C . LYS A 1 626 ? 7.962 -3.141 -70.478 1.00 56.72 626 LYS A C 1
ATOM 4907 O O . LYS A 1 626 ? 8.039 -3.918 -69.534 1.00 56.72 626 LYS A O 1
ATOM 4912 N N . GLN A 1 627 ? 8.593 -1.966 -70.474 1.00 59.03 627 GLN A N 1
ATOM 4913 C CA . GLN A 1 627 ? 9.363 -1.489 -69.318 1.00 59.03 627 GLN A CA 1
ATOM 4914 C C . GLN A 1 627 ? 8.470 -1.081 -68.139 1.00 59.03 627 GLN A C 1
ATOM 4916 O O . GLN A 1 627 ? 8.848 -1.320 -66.994 1.00 59.03 627 GLN A O 1
ATOM 4921 N N . LEU A 1 628 ? 7.283 -0.514 -68.393 1.00 57.81 628 LEU A N 1
ATOM 4922 C CA . LEU A 1 628 ? 6.296 -0.227 -67.346 1.00 57.81 628 LEU A CA 1
ATOM 4923 C C . LEU A 1 628 ? 5.678 -1.509 -66.776 1.00 57.81 628 LEU A C 1
ATOM 4925 O O . LEU A 1 628 ? 5.562 -1.623 -65.560 1.00 57.81 628 LEU A O 1
ATOM 4929 N N . ALA A 1 629 ? 5.357 -2.488 -67.627 1.00 55.69 629 ALA A N 1
ATOM 4930 C CA . ALA A 1 629 ? 4.873 -3.797 -67.197 1.00 55.69 629 ALA A CA 1
ATOM 4931 C C . ALA A 1 629 ? 5.932 -4.550 -66.377 1.00 55.69 629 ALA A C 1
ATOM 4933 O O . ALA A 1 629 ? 5.616 -5.039 -65.301 1.00 55.69 629 ALA A O 1
ATOM 4934 N N . ALA A 1 630 ? 7.199 -4.554 -66.808 1.00 63.16 630 ALA A N 1
ATOM 4935 C CA . ALA A 1 630 ? 8.293 -5.172 -66.056 1.00 63.16 630 ALA A CA 1
ATOM 4936 C C . ALA A 1 630 ? 8.561 -4.466 -64.715 1.00 63.16 630 ALA A C 1
ATOM 4938 O O . ALA A 1 630 ? 8.791 -5.136 -63.714 1.00 63.16 630 ALA A O 1
ATOM 4939 N N . LYS A 1 631 ? 8.481 -3.126 -64.653 1.00 64.94 631 LYS A N 1
ATOM 4940 C CA . LYS A 1 631 ? 8.586 -2.380 -63.383 1.00 64.94 631 LYS A CA 1
ATOM 4941 C C . LYS A 1 631 ? 7.422 -2.664 -62.439 1.00 64.94 631 LYS A C 1
ATOM 4943 O O . LYS A 1 631 ? 7.653 -2.814 -61.245 1.00 64.94 631 LYS A O 1
ATOM 4948 N N . LEU A 1 632 ? 6.196 -2.737 -62.956 1.00 60.34 632 LEU A N 1
ATOM 4949 C CA . LEU A 1 632 ? 5.022 -3.095 -62.160 1.00 60.34 632 LEU A CA 1
ATOM 4950 C C . LEU A 1 632 ? 5.116 -4.537 -61.660 1.00 60.34 632 LEU A C 1
ATOM 4952 O O . LEU A 1 632 ? 4.815 -4.778 -60.499 1.00 60.34 632 LEU A O 1
ATOM 4956 N N . GLN A 1 633 ? 5.612 -5.462 -62.482 1.00 66.12 633 GLN A N 1
ATOM 4957 C CA . GLN A 1 633 ? 5.799 -6.862 -62.112 1.00 66.12 633 GLN A CA 1
ATOM 4958 C C . GLN A 1 633 ? 6.854 -7.017 -61.002 1.00 66.12 633 GLN A C 1
ATOM 4960 O O . GLN A 1 633 ? 6.578 -7.640 -59.978 1.00 66.12 633 GLN A O 1
ATOM 4965 N N . LEU A 1 634 ? 7.997 -6.333 -61.122 1.00 65.56 634 LEU A N 1
ATOM 4966 C CA . LEU A 1 634 ? 9.058 -6.330 -60.106 1.00 65.56 634 LEU A CA 1
ATOM 4967 C C . LEU A 1 634 ? 8.624 -5.649 -58.795 1.00 65.56 634 LEU A C 1
ATOM 4969 O O . LEU A 1 634 ? 8.999 -6.088 -57.710 1.00 65.56 634 LEU A O 1
ATOM 4973 N N . ASP A 1 635 ? 7.802 -4.597 -58.875 1.00 70.25 635 ASP A N 1
ATOM 4974 C CA . ASP A 1 635 ? 7.226 -3.932 -57.700 1.00 70.25 635 ASP A CA 1
ATOM 4975 C C . ASP A 1 635 ? 6.150 -4.804 -57.028 1.00 70.25 635 ASP A C 1
ATOM 4977 O O . ASP A 1 635 ? 6.090 -4.877 -55.800 1.00 70.25 635 ASP A O 1
ATOM 4981 N N . THR A 1 636 ? 5.343 -5.541 -57.801 1.00 66.44 636 THR A N 1
ATOM 4982 C CA . THR A 1 636 ? 4.384 -6.510 -57.247 1.00 66.44 636 THR A CA 1
ATOM 4983 C C . THR A 1 636 ? 5.069 -7.720 -56.620 1.00 66.44 636 THR A C 1
ATOM 4985 O O . THR A 1 636 ? 4.661 -8.136 -55.542 1.00 66.44 636 THR A O 1
ATOM 4988 N N . GLU A 1 637 ? 6.142 -8.241 -57.219 1.00 67.94 637 GLU A N 1
ATOM 4989 C CA . GLU A 1 637 ? 6.926 -9.355 -56.672 1.00 67.94 637 GLU A CA 1
ATOM 4990 C C . GLU A 1 637 ? 7.698 -8.935 -55.416 1.00 67.94 637 GLU A C 1
ATOM 4992 O O . GLU A 1 637 ? 7.702 -9.660 -54.424 1.00 67.94 637 GLU A O 1
ATOM 4997 N N . SER A 1 638 ? 8.262 -7.723 -55.402 1.00 69.94 638 SER A N 1
ATOM 4998 C CA . SER A 1 638 ? 8.879 -7.111 -54.218 1.00 69.94 638 SER A CA 1
ATOM 4999 C C . SER A 1 638 ? 7.874 -6.936 -53.074 1.00 69.94 638 SER A C 1
ATOM 5001 O O . SER A 1 638 ? 8.135 -7.340 -51.938 1.00 69.94 638 SER A O 1
ATOM 5003 N N . LYS A 1 639 ? 6.681 -6.398 -53.362 1.00 71.25 639 LYS A N 1
ATOM 5004 C CA . LYS A 1 639 ? 5.606 -6.240 -52.369 1.00 71.25 639 LYS A CA 1
ATOM 5005 C C . LYS A 1 639 ? 5.069 -7.583 -51.881 1.00 71.25 639 LYS A C 1
ATOM 5007 O O . LYS A 1 639 ? 4.794 -7.715 -50.689 1.00 71.25 639 LYS A O 1
ATOM 5012 N N . LEU A 1 640 ? 4.966 -8.582 -52.758 1.00 72.88 640 LEU A N 1
ATOM 5013 C CA . LEU A 1 640 ? 4.566 -9.943 -52.405 1.00 72.88 640 LEU A CA 1
ATOM 5014 C C . LEU A 1 640 ? 5.623 -10.621 -51.522 1.00 72.88 640 LEU A C 1
ATOM 5016 O O . LEU A 1 640 ? 5.271 -11.204 -50.501 1.00 72.88 640 LEU A O 1
ATOM 5020 N N . ALA A 1 641 ? 6.910 -10.485 -51.846 1.00 72.12 641 ALA A N 1
ATOM 5021 C CA . ALA A 1 641 ? 8.010 -11.005 -51.036 1.00 72.12 641 ALA A CA 1
ATOM 5022 C C . ALA A 1 641 ? 8.068 -10.326 -49.657 1.00 72.12 641 ALA A C 1
ATOM 5024 O O . ALA A 1 641 ? 8.245 -10.996 -48.639 1.00 72.12 641 ALA A O 1
ATOM 5025 N N . LEU A 1 642 ? 7.840 -9.010 -49.597 1.00 72.88 642 LEU A N 1
ATOM 5026 C CA . LEU A 1 642 ? 7.755 -8.267 -48.340 1.00 72.88 642 LEU A CA 1
ATOM 5027 C C . LEU A 1 642 ? 6.538 -8.699 -47.503 1.00 72.88 642 LEU A C 1
ATOM 5029 O O . LEU A 1 642 ? 6.641 -8.819 -46.281 1.00 72.88 642 LEU A O 1
ATOM 5033 N N . ALA A 1 643 ? 5.396 -8.957 -48.146 1.00 67.56 643 ALA A N 1
ATOM 5034 C CA . ALA A 1 643 ? 4.195 -9.470 -47.492 1.00 67.56 643 ALA A CA 1
ATOM 5035 C C . ALA A 1 643 ? 4.411 -10.893 -46.953 1.00 67.56 643 ALA A C 1
ATOM 5037 O O . ALA A 1 643 ? 4.118 -11.148 -45.790 1.00 67.56 643 ALA A O 1
ATOM 5038 N N . GLN A 1 644 ? 5.016 -11.788 -47.737 1.00 73.94 644 GLN A N 1
ATOM 5039 C CA . GLN A 1 644 ? 5.365 -13.146 -47.306 1.00 73.94 644 GLN A CA 1
ATOM 5040 C C . GLN A 1 644 ? 6.385 -13.141 -46.162 1.00 73.94 644 GLN A C 1
ATOM 5042 O O . GLN A 1 644 ? 6.250 -13.909 -45.211 1.00 73.94 644 GLN A O 1
ATOM 5047 N N . HIS A 1 645 ? 7.377 -12.249 -46.205 1.00 76.25 645 HIS A N 1
ATOM 5048 C CA . HIS A 1 645 ? 8.331 -12.072 -45.113 1.00 76.25 645 HIS A CA 1
ATOM 5049 C C . HIS A 1 645 ? 7.644 -11.554 -43.840 1.00 76.25 645 HIS A C 1
ATOM 5051 O O . HIS A 1 645 ? 7.925 -12.045 -42.749 1.00 76.25 645 HIS A O 1
ATOM 5057 N N . ARG A 1 646 ? 6.699 -10.609 -43.963 1.00 75.12 646 ARG A N 1
ATOM 5058 C CA . ARG A 1 646 ? 5.873 -10.140 -42.837 1.00 75.12 646 ARG A CA 1
ATOM 5059 C C . ARG A 1 646 ? 4.994 -11.246 -42.256 1.00 75.12 646 ARG A C 1
ATOM 5061 O O . ARG A 1 646 ? 4.937 -11.350 -41.037 1.00 75.12 646 ARG A O 1
ATOM 5068 N N . CYS A 1 647 ? 4.367 -12.075 -43.089 1.00 75.38 647 CYS A N 1
ATOM 5069 C CA . CYS A 1 647 ? 3.593 -13.229 -42.629 1.00 75.38 647 CYS A CA 1
ATOM 5070 C C . CYS A 1 647 ? 4.475 -14.214 -41.853 1.00 75.38 647 CYS A C 1
ATOM 5072 O O . CYS A 1 647 ? 4.148 -14.525 -40.718 1.00 75.38 647 CYS A O 1
ATOM 5074 N N . ARG A 1 648 ? 5.657 -14.581 -42.369 1.00 79.50 648 ARG A N 1
ATOM 5075 C CA . ARG A 1 648 ? 6.599 -15.467 -41.653 1.00 79.50 648 ARG A CA 1
ATOM 5076 C C . ARG A 1 648 ? 7.078 -14.889 -40.318 1.00 79.50 648 ARG A C 1
ATOM 5078 O O . ARG A 1 648 ? 7.252 -15.625 -39.356 1.00 79.50 648 ARG A O 1
ATOM 5085 N N . LEU A 1 649 ? 7.290 -13.573 -40.247 1.00 76.12 649 LEU A N 1
ATOM 5086 C CA . LEU A 1 649 ? 7.653 -12.882 -39.003 1.00 76.12 649 LEU A CA 1
ATOM 5087 C C . LEU A 1 649 ? 6.509 -12.873 -37.987 1.00 76.12 649 LEU A C 1
ATOM 5089 O O . LEU A 1 649 ? 6.757 -12.981 -36.788 1.00 76.12 649 LEU A O 1
ATOM 5093 N N . LEU A 1 650 ? 5.270 -12.723 -38.456 1.00 76.44 650 LEU A N 1
ATOM 5094 C CA . LEU A 1 650 ? 4.083 -12.825 -37.612 1.00 76.44 650 LEU A CA 1
ATOM 5095 C C . LEU A 1 650 ? 3.873 -14.263 -37.135 1.00 76.44 650 LEU A C 1
ATOM 5097 O O . LEU A 1 650 ? 3.639 -14.449 -35.947 1.00 76.44 650 LEU A O 1
ATOM 5101 N N . ASP A 1 651 ? 4.053 -15.258 -38.002 1.00 79.44 651 ASP A N 1
ATOM 5102 C CA . ASP A 1 651 ? 3.972 -16.675 -37.640 1.00 79.44 651 ASP A CA 1
ATOM 5103 C C . ASP A 1 651 ? 5.038 -17.037 -36.599 1.00 79.44 651 ASP A C 1
ATOM 5105 O O . ASP A 1 651 ? 4.704 -17.591 -35.559 1.00 79.44 651 ASP A O 1
ATOM 5109 N N . ALA A 1 652 ? 6.292 -16.608 -36.786 1.00 79.06 652 ALA A N 1
ATOM 5110 C CA . ALA A 1 652 ? 7.358 -16.820 -35.803 1.00 79.06 652 ALA A CA 1
ATOM 5111 C C . ALA A 1 652 ? 7.069 -16.139 -34.450 1.00 79.06 652 ALA A C 1
ATOM 5113 O O . ALA A 1 652 ? 7.362 -16.699 -33.396 1.00 79.06 652 ALA A O 1
ATOM 5114 N N . ARG A 1 653 ? 6.464 -14.942 -34.458 1.00 79.44 653 ARG A N 1
ATOM 5115 C CA . ARG A 1 653 ? 6.031 -14.253 -33.228 1.00 79.44 653 ARG A CA 1
ATOM 5116 C C . ARG A 1 653 ? 4.844 -14.941 -32.558 1.00 79.44 653 ARG A C 1
ATOM 5118 O O . ARG A 1 653 ? 4.760 -14.934 -31.335 1.00 79.44 653 ARG A O 1
ATOM 5125 N N . LEU A 1 654 ? 3.926 -15.512 -33.334 1.00 79.38 654 LEU A N 1
ATOM 5126 C CA . LEU A 1 654 ? 2.809 -16.295 -32.811 1.00 79.38 654 LEU A CA 1
ATOM 5127 C C . LEU A 1 654 ? 3.291 -17.630 -32.233 1.00 79.38 654 LEU A C 1
ATOM 5129 O O . LEU A 1 654 ? 2.790 -18.037 -31.189 1.00 79.38 654 LEU A O 1
ATOM 5133 N N . GLU A 1 655 ? 4.279 -18.275 -32.855 1.00 83.69 655 GLU A N 1
ATOM 5134 C CA . GLU A 1 655 ? 4.942 -19.480 -32.342 1.00 83.69 655 GLU A CA 1
ATOM 5135 C C . GLU A 1 655 ? 5.636 -19.190 -30.999 1.00 83.69 655 GLU A C 1
ATOM 5137 O O . GLU A 1 655 ? 5.373 -19.877 -30.016 1.00 83.69 655 GLU A O 1
ATOM 5142 N N . ASP A 1 656 ? 6.424 -18.109 -30.917 1.00 83.12 656 ASP A N 1
ATOM 5143 C CA . ASP A 1 656 ? 7.076 -17.648 -29.677 1.00 83.12 656 ASP A CA 1
ATOM 5144 C C . ASP A 1 656 ? 6.056 -17.226 -28.598 1.00 83.12 656 ASP A C 1
ATOM 5146 O O . ASP A 1 656 ? 6.237 -17.458 -27.404 1.00 83.12 656 ASP A O 1
ATOM 5150 N N . GLY A 1 657 ? 4.926 -16.643 -29.005 1.00 83.56 657 GLY A N 1
ATOM 5151 C CA . GLY A 1 657 ? 3.807 -16.365 -28.106 1.00 83.56 657 GLY A CA 1
ATOM 5152 C C . GLY A 1 657 ? 3.149 -17.640 -27.563 1.00 83.56 657 GLY A C 1
ATOM 5153 O O . GLY A 1 657 ? 2.793 -17.695 -26.385 1.00 83.56 657 GLY A O 1
ATOM 5154 N N . ARG A 1 658 ? 3.006 -18.682 -28.392 1.00 85.38 658 ARG A N 1
ATOM 5155 C CA . ARG A 1 658 ? 2.438 -19.982 -27.997 1.00 85.38 658 ARG A CA 1
ATOM 5156 C C . ARG A 1 658 ? 3.357 -20.746 -27.049 1.00 85.38 658 ARG A C 1
ATOM 5158 O O . ARG A 1 658 ? 2.851 -21.303 -26.079 1.00 85.38 658 ARG A O 1
ATOM 5165 N N . THR A 1 659 ? 4.669 -20.748 -27.284 1.00 83.56 659 THR A N 1
ATOM 5166 C CA . THR A 1 659 ? 5.639 -21.394 -26.383 1.00 83.56 659 THR A CA 1
ATOM 5167 C C . THR A 1 659 ? 5.667 -20.704 -25.022 1.00 83.56 659 THR A C 1
ATOM 5169 O O . THR A 1 659 ? 5.507 -21.372 -24.007 1.00 83.56 659 THR A O 1
ATOM 5172 N N . LYS A 1 660 ? 5.713 -19.366 -24.983 1.00 84.62 660 LYS A N 1
ATOM 5173 C CA . LYS A 1 660 ? 5.640 -18.596 -23.727 1.00 84.62 660 LYS A CA 1
ATOM 5174 C C . LYS A 1 660 ? 4.332 -18.815 -22.968 1.00 84.62 660 LYS A C 1
ATOM 5176 O O . LYS A 1 660 ? 4.335 -18.906 -21.742 1.00 84.62 660 LYS A O 1
ATOM 5181 N N . LEU A 1 661 ? 3.208 -18.917 -23.680 1.00 80.88 661 LEU A N 1
ATOM 5182 C CA . LEU A 1 661 ? 1.919 -19.253 -23.074 1.00 80.88 661 LEU A CA 1
ATOM 5183 C C . LEU A 1 661 ? 1.930 -20.675 -22.490 1.00 80.88 661 LEU A C 1
ATOM 5185 O O . LEU A 1 661 ? 1.356 -20.900 -21.426 1.00 80.88 661 LEU A O 1
ATOM 5189 N N . GLN A 1 662 ? 2.570 -21.626 -23.172 1.00 85.62 662 GLN A N 1
ATOM 5190 C CA . GLN A 1 662 ? 2.697 -22.998 -22.693 1.00 85.62 662 GLN A CA 1
ATOM 5191 C C . GLN A 1 662 ? 3.597 -23.080 -21.452 1.00 85.62 662 GLN A C 1
ATOM 5193 O O . GLN A 1 662 ? 3.193 -23.685 -20.463 1.00 85.62 662 GLN A O 1
ATOM 5198 N N . ASP A 1 663 ? 4.731 -22.378 -21.43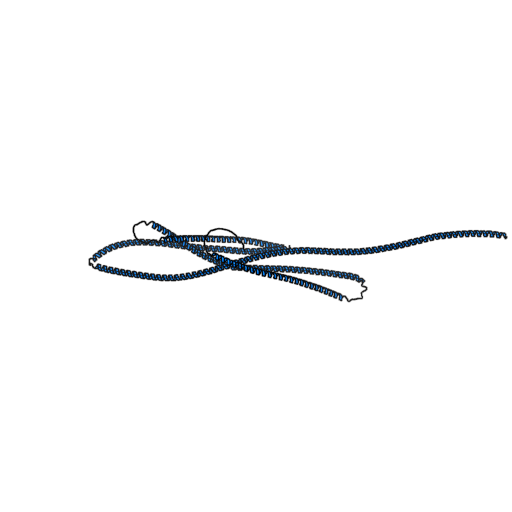6 1.00 83.00 663 ASP A N 1
ATOM 5199 C CA . ASP A 1 663 ? 5.609 -22.284 -20.262 1.00 83.00 663 ASP A CA 1
ATOM 5200 C C . ASP A 1 663 ? 4.886 -21.663 -19.056 1.00 83.00 663 ASP A C 1
ATOM 5202 O O . ASP A 1 663 ? 5.034 -22.120 -17.920 1.00 83.00 663 ASP A O 1
ATOM 5206 N N . ALA A 1 664 ? 4.050 -20.645 -19.294 1.00 78.25 664 ALA A N 1
ATOM 5207 C CA . ALA A 1 664 ? 3.221 -20.040 -18.256 1.00 78.25 664 ALA A CA 1
ATOM 5208 C C . ALA A 1 664 ? 2.167 -21.020 -17.711 1.00 78.25 664 ALA A C 1
ATOM 5210 O O . ALA A 1 664 ? 1.972 -21.090 -16.496 1.00 78.25 664 ALA A O 1
ATOM 5211 N N . LYS A 1 665 ? 1.519 -21.814 -18.576 1.00 82.94 665 LYS A N 1
ATOM 5212 C CA . LYS A 1 665 ? 0.578 -22.868 -18.153 1.00 82.94 665 LYS A CA 1
ATOM 5213 C C . LYS A 1 665 ? 1.273 -23.940 -17.319 1.00 82.94 665 LYS A C 1
ATOM 5215 O O . LYS A 1 665 ? 0.781 -24.281 -16.245 1.00 82.94 665 LYS A O 1
ATOM 5220 N N . ASP A 1 666 ? 2.435 -24.409 -17.760 1.00 84.69 666 ASP A N 1
ATOM 5221 C CA . ASP A 1 666 ? 3.224 -25.407 -17.037 1.00 84.69 666 ASP A CA 1
ATOM 5222 C C . ASP A 1 666 ? 3.698 -24.861 -15.678 1.00 84.69 666 ASP A C 1
ATOM 5224 O O . ASP A 1 666 ? 3.725 -25.584 -14.677 1.00 84.69 666 ASP A O 1
ATOM 5228 N N . HIS A 1 667 ? 4.038 -23.570 -15.603 1.00 83.38 667 HIS A N 1
ATOM 5229 C CA . HIS A 1 667 ? 4.386 -22.905 -14.350 1.00 83.38 667 HIS A CA 1
ATOM 5230 C C . HIS A 1 667 ? 3.195 -22.821 -13.383 1.00 83.38 667 HIS A C 1
ATOM 5232 O O . HIS A 1 667 ? 3.339 -23.172 -12.208 1.00 83.38 667 HIS A O 1
ATOM 5238 N N . ILE A 1 668 ? 2.013 -22.428 -13.871 1.00 80.31 668 ILE A N 1
ATOM 5239 C CA . ILE A 1 668 ? 0.770 -22.394 -13.083 1.00 80.31 668 ILE A CA 1
ATOM 5240 C C . ILE A 1 668 ? 0.440 -23.793 -12.550 1.00 80.31 668 ILE A C 1
ATOM 5242 O O . ILE A 1 668 ? 0.203 -23.950 -11.354 1.00 80.31 668 ILE A O 1
ATOM 5246 N N . GLN A 1 669 ? 0.540 -24.828 -13.384 1.00 83.56 669 GLN A N 1
ATOM 5247 C CA . GLN A 1 669 ? 0.257 -26.205 -12.979 1.00 83.56 669 GLN A CA 1
ATOM 5248 C C . GLN A 1 669 ? 1.228 -26.704 -11.890 1.00 83.56 669 GLN A C 1
ATOM 5250 O O . GLN A 1 669 ? 0.832 -27.392 -10.943 1.00 83.56 669 GLN A O 1
ATOM 5255 N N . ARG A 1 670 ? 2.507 -26.298 -11.948 1.00 84.88 670 ARG A N 1
ATOM 5256 C CA . ARG A 1 670 ? 3.468 -26.556 -10.860 1.00 84.88 670 ARG A CA 1
ATOM 5257 C C . ARG A 1 670 ? 3.083 -25.819 -9.577 1.00 84.88 670 ARG A C 1
ATOM 5259 O O . ARG A 1 670 ? 3.191 -26.412 -8.503 1.00 84.88 670 ARG A O 1
ATOM 5266 N N . LEU A 1 671 ? 2.634 -24.567 -9.653 1.00 82.69 671 LEU A N 1
ATOM 5267 C CA . LEU A 1 671 ? 2.183 -23.812 -8.478 1.00 82.69 671 LEU A CA 1
ATOM 5268 C C . LEU A 1 671 ? 0.924 -24.422 -7.849 1.00 82.69 671 LEU A C 1
ATOM 5270 O O . LEU A 1 671 ? 0.865 -24.563 -6.629 1.00 82.69 671 LEU A O 1
ATOM 5274 N N . GLU A 1 672 ? -0.033 -24.882 -8.650 1.00 81.69 672 GLU A N 1
ATOM 5275 C CA . GLU A 1 672 ? -1.219 -25.604 -8.173 1.00 81.69 672 GLU A CA 1
ATOM 5276 C C . GLU A 1 672 ? -0.842 -26.922 -7.479 1.00 81.69 672 GLU A C 1
ATOM 5278 O O . GLU A 1 672 ? -1.347 -27.234 -6.394 1.00 81.69 672 GLU A O 1
ATOM 5283 N N . SER A 1 673 ? 0.123 -27.669 -8.027 1.00 81.88 673 SER A N 1
ATOM 5284 C CA . SER A 1 673 ? 0.647 -28.879 -7.374 1.00 81.88 673 SER A CA 1
ATOM 5285 C C . SER A 1 673 ? 1.325 -28.582 -6.022 1.00 81.88 673 SER A C 1
ATOM 5287 O O . SER A 1 673 ? 1.173 -29.335 -5.058 1.00 81.88 673 SER A O 1
ATOM 5289 N N . LYS A 1 674 ? 2.023 -27.443 -5.903 1.00 85.06 674 LYS A N 1
ATOM 5290 C CA . LYS A 1 674 ? 2.622 -26.991 -4.637 1.00 85.06 674 LYS A CA 1
ATOM 5291 C C . LYS A 1 674 ? 1.555 -26.541 -3.641 1.00 85.06 674 LYS A C 1
ATOM 5293 O O . LYS A 1 674 ? 1.620 -26.931 -2.479 1.00 85.06 674 LYS A O 1
ATOM 5298 N N . ASN A 1 675 ? 0.542 -25.801 -4.087 1.00 77.75 675 ASN A N 1
ATOM 5299 C CA . ASN A 1 675 ? -0.562 -25.355 -3.236 1.00 77.75 675 ASN A CA 1
ATOM 5300 C C . ASN A 1 675 ? -1.387 -26.528 -2.699 1.00 77.75 675 ASN A C 1
ATOM 5302 O O . ASN A 1 675 ? -1.743 -26.538 -1.523 1.00 77.75 675 ASN A O 1
ATOM 5306 N N . THR A 1 676 ? -1.638 -27.557 -3.510 1.00 80.75 676 THR A N 1
ATOM 5307 C CA . THR A 1 676 ? -2.315 -28.776 -3.039 1.00 80.75 676 THR A CA 1
ATOM 5308 C C . THR A 1 676 ? -1.470 -29.555 -2.028 1.00 80.75 676 THR A C 1
ATOM 5310 O O . THR A 1 676 ? -2.021 -30.093 -1.065 1.00 80.75 676 THR A O 1
ATOM 5313 N N . LYS A 1 677 ? -0.137 -29.570 -2.169 1.00 84.00 677 LYS A N 1
ATOM 5314 C CA . LYS A 1 677 ? 0.773 -30.145 -1.164 1.00 84.00 677 LYS A CA 1
ATOM 5315 C C . LYS A 1 677 ? 0.735 -29.365 0.157 1.00 84.00 677 LYS A C 1
ATOM 5317 O O . LYS A 1 677 ? 0.535 -29.974 1.205 1.00 84.00 677 LYS A O 1
ATOM 5322 N N . ILE A 1 678 ? 0.807 -28.034 0.097 1.00 79.06 678 ILE A N 1
ATOM 5323 C CA . ILE A 1 678 ? 0.694 -27.147 1.267 1.00 79.06 678 ILE A CA 1
ATOM 5324 C C . ILE A 1 678 ? -0.672 -27.309 1.950 1.00 79.06 678 ILE A C 1
ATOM 5326 O O . ILE A 1 678 ? -0.753 -27.375 3.173 1.00 79.06 678 ILE A O 1
ATOM 5330 N N . ALA A 1 679 ? -1.760 -27.429 1.184 1.00 77.12 679 ALA A N 1
ATOM 5331 C CA . ALA A 1 679 ? -3.094 -27.655 1.736 1.00 77.12 679 ALA A CA 1
ATOM 5332 C C . ALA A 1 679 ? -3.189 -28.986 2.504 1.00 77.12 679 ALA A C 1
ATOM 5334 O O . ALA A 1 679 ? -3.787 -29.030 3.580 1.00 77.12 679 ALA A O 1
ATOM 5335 N N . ARG A 1 680 ? -2.556 -30.058 2.001 1.00 82.12 680 ARG A N 1
ATOM 5336 C CA . ARG A 1 680 ? -2.475 -31.350 2.706 1.00 82.12 680 ARG A CA 1
ATOM 5337 C C . ARG A 1 680 ? -1.644 -31.253 3.986 1.00 82.12 680 ARG A C 1
ATOM 5339 O O . ARG A 1 680 ? -2.051 -31.801 5.005 1.00 82.12 680 ARG A O 1
ATOM 5346 N N . GLU A 1 681 ? -0.511 -30.555 3.954 1.00 84.75 681 GLU A N 1
ATOM 5347 C CA . GLU A 1 681 ? 0.345 -30.340 5.131 1.00 84.75 681 GLU A CA 1
ATOM 5348 C C . GLU A 1 681 ? -0.359 -29.489 6.200 1.00 84.75 681 GLU A C 1
ATOM 5350 O O . GLU A 1 681 ? -0.374 -29.863 7.371 1.00 84.75 681 GLU A O 1
ATOM 5355 N N . ASN A 1 682 ? -1.068 -28.430 5.800 1.00 79.75 682 ASN A N 1
ATOM 5356 C CA . ASN A 1 682 ? -1.909 -27.638 6.701 1.00 79.75 682 ASN A CA 1
ATOM 5357 C C . ASN A 1 682 ? -3.073 -28.452 7.289 1.00 79.75 682 ASN A C 1
ATOM 5359 O O . ASN A 1 682 ? -3.443 -28.247 8.444 1.00 79.75 682 ASN A O 1
ATOM 5363 N N . GLY A 1 683 ? -3.646 -29.386 6.523 1.00 83.56 683 GLY A N 1
ATOM 5364 C CA . GLY A 1 683 ? -4.645 -30.331 7.026 1.00 83.56 683 GLY A CA 1
ATOM 5365 C C . GLY A 1 683 ? -4.086 -31.244 8.121 1.00 83.56 683 GLY A C 1
ATOM 5366 O O . GLY A 1 683 ? -4.714 -31.398 9.167 1.00 83.56 683 GLY A O 1
ATOM 5367 N N . LYS A 1 684 ? -2.874 -31.782 7.923 1.00 85.38 684 LYS A N 1
ATOM 5368 C CA . LYS A 1 684 ? -2.167 -32.589 8.934 1.00 85.38 684 LYS A CA 1
ATOM 5369 C C . LYS A 1 684 ? -1.827 -31.776 10.186 1.00 85.38 684 LYS A C 1
ATOM 5371 O O . LYS A 1 684 ? -2.042 -32.260 11.292 1.00 85.38 684 LYS A O 1
ATOM 5376 N N . LEU A 1 685 ? -1.364 -30.535 10.023 1.00 80.44 685 LEU A N 1
ATOM 5377 C CA . LEU A 1 685 ? -1.083 -29.626 11.141 1.00 80.44 685 LEU A CA 1
ATOM 5378 C C . LEU A 1 685 ? -2.343 -29.306 11.950 1.00 80.44 685 LEU A C 1
ATOM 5380 O O . LEU A 1 685 ? -2.304 -29.362 13.172 1.00 80.44 685 LEU A O 1
ATOM 5384 N N . LYS A 1 686 ? -3.482 -29.046 11.295 1.00 83.38 686 LYS A N 1
ATOM 5385 C CA . LYS A 1 686 ? -4.761 -28.843 11.998 1.00 83.38 686 LYS A CA 1
ATOM 5386 C C . LYS A 1 686 ? -5.178 -30.065 12.815 1.00 83.38 686 LYS A C 1
ATOM 5388 O O . LYS A 1 686 ? -5.628 -29.905 13.942 1.00 83.38 686 LYS A O 1
ATOM 5393 N N . GLN A 1 687 ? -5.002 -31.270 12.273 1.00 82.25 687 GLN A N 1
ATOM 5394 C CA . GLN A 1 687 ? -5.280 -32.505 13.012 1.00 82.25 687 GLN A CA 1
ATOM 5395 C C . GLN A 1 687 ? -4.323 -32.701 14.196 1.00 82.25 687 GLN A C 1
ATOM 5397 O O . GLN A 1 687 ? -4.751 -33.168 15.246 1.00 82.25 687 GLN A O 1
ATOM 5402 N N . ALA A 1 688 ? -3.046 -32.334 14.055 1.00 81.81 688 ALA A N 1
ATOM 5403 C CA . ALA A 1 688 ? -2.079 -32.390 15.150 1.00 81.81 688 ALA A CA 1
ATOM 5404 C C . ALA A 1 688 ? -2.422 -31.397 16.273 1.00 81.81 688 ALA A C 1
ATOM 5406 O O . ALA A 1 688 ? -2.415 -31.776 17.439 1.00 81.81 688 ALA A O 1
ATOM 5407 N N . VAL A 1 689 ? -2.804 -30.164 15.923 1.00 82.56 689 VAL A N 1
ATOM 5408 C CA . VAL A 1 689 ? -3.249 -29.150 16.894 1.00 82.56 689 VAL A CA 1
ATOM 5409 C C . VAL A 1 689 ? -4.509 -29.610 17.629 1.00 82.56 689 VAL A C 1
ATOM 5411 O O . VAL A 1 689 ? -4.538 -29.553 18.849 1.00 82.56 689 VAL A O 1
ATOM 5414 N N . GLN A 1 690 ? -5.501 -30.164 16.924 1.00 83.50 690 GLN A N 1
ATOM 5415 C CA . GLN A 1 690 ? -6.703 -30.715 17.567 1.00 83.50 690 GLN A CA 1
ATOM 5416 C C . GLN A 1 690 ? -6.387 -31.858 18.541 1.00 83.50 690 GLN A C 1
ATOM 5418 O O . GLN A 1 690 ? -7.002 -31.949 19.599 1.00 83.50 690 GLN A O 1
ATOM 5423 N N . LYS A 1 691 ? -5.420 -32.726 18.212 1.00 86.06 691 LYS A N 1
ATOM 5424 C CA . LYS A 1 691 ? -4.972 -33.789 19.125 1.00 86.06 691 LYS A CA 1
ATOM 5425 C C . LYS A 1 691 ? -4.264 -33.232 20.361 1.00 86.06 691 LYS A C 1
ATOM 5427 O O . LYS A 1 691 ? -4.478 -33.761 21.445 1.00 86.06 691 LYS A O 1
ATOM 5432 N N . LEU A 1 692 ? -3.460 -32.178 20.209 1.00 84.62 692 LEU A N 1
ATOM 5433 C CA . LEU A 1 692 ? -2.804 -31.503 21.333 1.00 84.62 692 LEU A CA 1
ATOM 5434 C C . LEU A 1 692 ? -3.814 -30.787 22.235 1.00 84.62 692 LEU A C 1
ATOM 5436 O O . LEU A 1 692 ? -3.748 -30.947 23.446 1.00 84.62 692 LEU A O 1
ATOM 5440 N N . GLU A 1 693 ? -4.790 -30.080 21.665 1.00 84.69 693 GLU A N 1
ATOM 5441 C CA . GLU A 1 693 ? -5.877 -29.451 22.428 1.00 84.69 693 GLU A CA 1
ATOM 5442 C C . GLU A 1 693 ? -6.701 -30.498 23.195 1.00 84.69 693 GLU A C 1
ATOM 5444 O O . GLU A 1 693 ? -7.041 -30.303 24.360 1.00 84.69 693 GLU A O 1
ATOM 5449 N N . GLN A 1 694 ? -6.981 -31.648 22.575 1.00 83.44 694 GLN A N 1
ATOM 5450 C CA . GLN A 1 694 ? -7.687 -32.745 23.234 1.00 83.44 694 GLN A CA 1
ATOM 5451 C C . GLN A 1 694 ? -6.849 -33.392 24.350 1.00 83.44 694 GLN A C 1
ATOM 5453 O O . GLN A 1 694 ? -7.397 -33.726 25.398 1.00 83.44 694 GLN A O 1
ATOM 5458 N N . ALA A 1 695 ? -5.536 -33.540 24.154 1.00 80.06 695 ALA A N 1
ATOM 5459 C CA . ALA A 1 695 ? -4.622 -34.026 25.187 1.00 80.06 695 ALA A CA 1
ATOM 5460 C C . ALA A 1 695 ? -4.512 -33.039 26.360 1.00 80.06 695 ALA A C 1
ATOM 5462 O O . ALA A 1 695 ? -4.541 -33.459 27.513 1.00 80.06 695 ALA A O 1
ATOM 5463 N N . GLN A 1 696 ? -4.472 -31.736 26.080 1.00 81.19 696 GLN A N 1
ATOM 5464 C CA . GLN A 1 696 ? -4.437 -30.694 27.101 1.00 81.19 696 GLN A CA 1
ATOM 5465 C C . GLN A 1 696 ? -5.723 -30.680 27.938 1.00 81.19 696 GLN A C 1
ATOM 5467 O O . GLN A 1 696 ? -5.651 -30.644 29.159 1.00 81.19 696 GLN A O 1
ATOM 5472 N N . LEU A 1 697 ? -6.895 -30.821 27.311 1.00 79.94 697 LEU A N 1
ATOM 5473 C CA . LEU A 1 697 ? -8.169 -30.940 28.033 1.00 79.94 697 LEU A CA 1
ATOM 5474 C C . LEU A 1 697 ? -8.247 -32.199 28.913 1.00 79.94 697 LEU A C 1
ATOM 5476 O O . LEU A 1 697 ? -8.901 -32.187 29.956 1.00 79.94 697 LEU A O 1
ATOM 5480 N N . LEU A 1 698 ? -7.608 -33.298 28.498 1.00 82.06 698 LEU A N 1
ATOM 5481 C CA . LEU A 1 698 ? -7.503 -34.510 29.315 1.00 82.06 698 LEU A CA 1
ATOM 5482 C C . LEU A 1 698 ? -6.532 -34.320 30.488 1.00 82.06 698 LEU A C 1
ATOM 5484 O O . LEU A 1 698 ? -6.838 -34.774 31.587 1.00 82.06 698 LEU A O 1
ATOM 5488 N N . ALA A 1 699 ? -5.418 -33.615 30.281 1.00 76.38 699 ALA A N 1
ATOM 5489 C CA . ALA A 1 699 ? -4.463 -33.278 31.336 1.00 76.38 699 ALA A CA 1
ATOM 5490 C C . ALA A 1 699 ? -5.057 -32.301 32.366 1.00 76.38 699 ALA A C 1
ATOM 5492 O O . ALA A 1 699 ? -4.929 -32.521 33.565 1.00 76.38 699 ALA A O 1
ATOM 5493 N N . GLU A 1 700 ? -5.783 -31.274 31.917 1.00 78.62 700 GLU A N 1
ATOM 5494 C CA . GLU A 1 700 ? -6.498 -30.340 32.798 1.00 78.62 700 GLU A CA 1
ATOM 5495 C C . GLU A 1 700 ? -7.583 -31.060 33.616 1.00 78.62 700 GLU A C 1
ATOM 5497 O O . GLU A 1 700 ? -7.735 -30.795 34.804 1.00 78.62 700 GLU A O 1
ATOM 5502 N N . ARG A 1 701 ? -8.289 -32.041 33.033 1.00 76.69 701 ARG A N 1
ATOM 5503 C CA . ARG A 1 701 ? -9.214 -32.907 33.790 1.00 76.69 701 ARG A CA 1
ATOM 5504 C C . ARG A 1 701 ? -8.511 -33.810 34.801 1.00 76.69 701 ARG A C 1
ATOM 5506 O O . ARG A 1 701 ? -9.079 -34.069 35.855 1.00 76.69 701 ARG A O 1
ATOM 5513 N N . ALA A 1 702 ? -7.321 -34.310 34.483 1.00 71.75 702 ALA A N 1
ATOM 5514 C CA . ALA A 1 702 ? -6.546 -35.131 35.407 1.00 71.75 702 ALA A CA 1
ATOM 5515 C C . ALA A 1 702 ? -6.038 -34.310 36.603 1.00 71.75 702 ALA A C 1
ATOM 5517 O O . ALA A 1 702 ? -6.099 -34.797 37.724 1.00 71.75 702 ALA A O 1
ATOM 5518 N N . LEU A 1 703 ? -5.616 -33.061 36.378 1.00 67.94 703 LEU A N 1
ATOM 5519 C CA . LEU A 1 703 ? -5.196 -32.139 37.440 1.00 67.94 703 LEU A CA 1
ATOM 5520 C C . LEU A 1 703 ? -6.357 -31.746 38.360 1.00 67.94 703 LEU A C 1
ATOM 5522 O O . LEU A 1 703 ? -6.211 -31.810 39.573 1.00 67.94 703 LEU A O 1
ATOM 5526 N N . VAL A 1 704 ? -7.532 -31.443 37.801 1.00 65.12 704 VAL A N 1
ATOM 5527 C CA . VAL A 1 704 ? -8.730 -31.147 38.609 1.00 65.12 704 VAL A CA 1
ATOM 5528 C C . VAL A 1 704 ? -9.173 -32.363 39.433 1.00 65.12 704 VAL A C 1
ATOM 5530 O O . VAL A 1 704 ? -9.592 -32.207 40.570 1.00 65.12 704 VAL A O 1
ATOM 5533 N N . ASN A 1 705 ? -9.020 -33.583 38.909 1.00 62.31 705 ASN A N 1
ATOM 5534 C CA . ASN A 1 705 ? -9.299 -34.802 39.677 1.00 62.31 705 ASN A CA 1
ATOM 5535 C C . ASN A 1 705 ? -8.209 -35.141 40.714 1.00 62.31 705 ASN A C 1
ATOM 5537 O O . ASN A 1 705 ? -8.472 -35.938 41.609 1.00 62.31 705 ASN A O 1
ATOM 5541 N N . ALA A 1 706 ? -6.999 -34.587 40.588 1.00 56.31 706 ALA A N 1
ATOM 5542 C CA . ALA A 1 706 ? -5.921 -34.762 41.562 1.00 56.31 706 ALA A CA 1
ATOM 5543 C C . ALA A 1 706 ? -6.031 -33.767 42.732 1.00 56.31 706 ALA A C 1
ATOM 5545 O O . ALA A 1 706 ? -5.617 -34.094 43.838 1.00 56.31 706 ALA A O 1
ATOM 5546 N N . GLU A 1 707 ? -6.634 -32.592 42.516 1.00 53.72 707 GLU A N 1
ATOM 5547 C CA . GLU A 1 707 ? -6.913 -31.606 43.575 1.00 53.72 707 GLU A CA 1
ATOM 5548 C C . GLU A 1 707 ? -8.100 -31.998 44.487 1.00 53.72 707 GLU A C 1
ATOM 5550 O O . GLU A 1 707 ? -8.240 -31.432 45.568 1.00 53.72 707 GLU A O 1
ATOM 5555 N N . ASP A 1 708 ? -8.907 -32.997 44.101 1.00 49.25 708 ASP A N 1
ATOM 5556 C CA . ASP A 1 708 ? -10.009 -33.568 44.904 1.00 49.25 708 ASP A CA 1
ATOM 5557 C C . ASP A 1 708 ? -9.585 -34.791 45.758 1.00 49.25 708 ASP A C 1
ATOM 5559 O O . ASP A 1 708 ? -10.429 -35.430 46.392 1.00 49.25 708 ASP A O 1
ATOM 5563 N N . VAL A 1 709 ? -8.291 -35.139 45.801 1.00 47.47 709 VAL A N 1
ATOM 5564 C CA . VAL A 1 709 ? -7.771 -36.161 46.726 1.00 47.47 709 VAL A CA 1
ATOM 5565 C C . VAL A 1 709 ? -7.333 -35.477 48.016 1.00 47.47 709 VAL A C 1
ATOM 5567 O O . VAL A 1 709 ? -6.356 -34.734 48.060 1.00 47.47 709 VAL A O 1
ATOM 5570 N N . GLU A 1 710 ? -8.137 -35.717 49.044 1.00 43.34 710 GLU A N 1
ATOM 5571 C CA . GLU A 1 710 ? -8.037 -35.192 50.397 1.00 43.34 710 GLU A CA 1
ATOM 5572 C C . GLU A 1 710 ? -6.626 -35.252 50.996 1.00 43.34 710 GLU A C 1
ATOM 5574 O O . GLU A 1 710 ? -5.899 -36.238 50.879 1.00 43.34 710 GLU A O 1
ATOM 5579 N N . LEU A 1 711 ? -6.320 -34.169 51.71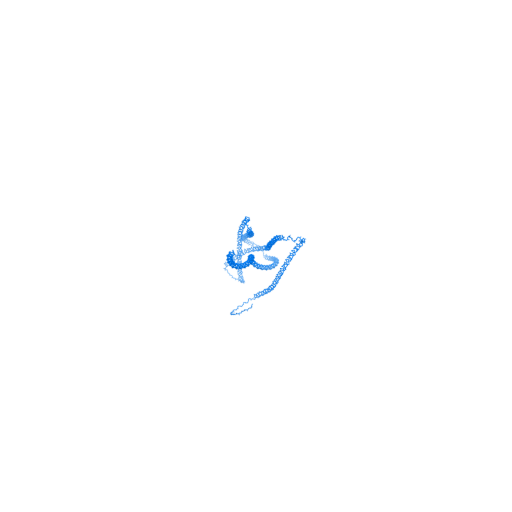4 1.00 44.69 711 LEU A N 1
ATOM 5580 C CA . LEU A 1 711 ? -5.327 -34.058 52.774 1.00 44.69 711 LEU A CA 1
ATOM 5581 C C . LEU A 1 711 ? -5.399 -35.284 53.699 1.00 44.69 711 LEU A C 1
ATOM 5583 O O . LEU A 1 711 ? -6.295 -35.382 54.538 1.00 44.69 711 LEU A O 1
ATOM 5587 N N . VAL A 1 712 ? -4.447 -36.199 53.550 1.00 40.25 712 VAL A N 1
ATOM 5588 C CA . VAL A 1 712 ? -4.049 -37.111 54.620 1.00 40.25 712 VAL A CA 1
ATOM 5589 C C . VAL A 1 712 ? -2.719 -36.578 55.126 1.00 40.25 712 VAL A C 1
ATOM 5591 O O . VAL A 1 712 ? -1.702 -36.663 54.441 1.00 40.25 712 VAL A O 1
ATOM 5594 N N . ASP A 1 713 ? -2.797 -35.923 56.280 1.00 49.44 713 ASP A N 1
ATOM 5595 C CA . ASP A 1 713 ? -1.656 -35.610 57.125 1.00 49.44 713 ASP A CA 1
ATOM 5596 C C . ASP A 1 713 ? -1.064 -36.942 57.593 1.00 49.44 713 ASP A C 1
ATOM 5598 O O . ASP A 1 713 ? -1.722 -37.644 58.355 1.00 49.44 713 ASP A O 1
ATOM 5602 N N . ASP A 1 714 ? 0.142 -37.280 57.149 1.00 42.38 714 ASP A N 1
ATOM 5603 C CA . ASP A 1 714 ? 1.008 -38.214 57.861 1.00 42.38 714 ASP A CA 1
ATOM 5604 C C . ASP A 1 714 ? 2.424 -37.629 57.825 1.00 42.38 714 ASP A C 1
ATOM 5606 O O . ASP A 1 714 ? 3.094 -37.568 56.790 1.00 42.38 714 ASP A O 1
ATOM 5610 N N . ASP A 1 715 ? 2.802 -37.100 58.988 1.00 52.59 715 ASP A N 1
ATOM 5611 C CA . ASP A 1 715 ? 4.181 -36.971 59.428 1.00 52.59 715 ASP A CA 1
ATOM 5612 C C . ASP A 1 715 ? 4.857 -38.338 59.257 1.00 52.59 715 ASP A C 1
ATOM 5614 O O . ASP A 1 715 ? 4.344 -39.314 59.793 1.00 52.59 715 ASP A O 1
ATOM 5618 N N . ASP A 1 716 ? 5.971 -38.413 58.534 1.00 49.41 716 ASP A N 1
ATOM 5619 C CA . ASP A 1 716 ? 7.073 -39.313 58.874 1.00 49.41 716 ASP A CA 1
ATOM 5620 C C . ASP A 1 716 ? 8.320 -38.929 58.061 1.00 49.41 716 ASP A C 1
ATOM 5622 O O . ASP A 1 716 ? 8.354 -38.923 56.830 1.00 49.41 716 ASP A O 1
ATOM 5626 N N . ASP A 1 717 ? 9.286 -38.494 58.856 1.00 59.59 717 ASP A N 1
ATOM 5627 C CA . ASP A 1 717 ? 10.736 -38.534 58.753 1.00 59.59 717 ASP A CA 1
ATOM 5628 C C . ASP A 1 717 ? 11.414 -39.432 57.687 1.00 59.59 717 ASP A C 1
ATOM 5630 O O . ASP A 1 717 ? 10.903 -40.448 57.219 1.00 59.59 717 ASP A O 1
ATOM 5634 N N . ASP A 1 718 ? 12.676 -39.049 57.474 1.00 52.81 718 ASP A N 1
ATOM 5635 C CA . ASP A 1 718 ? 13.826 -39.849 57.043 1.00 52.81 718 ASP A CA 1
ATOM 5636 C C . ASP A 1 718 ? 14.156 -39.921 55.538 1.00 52.81 718 ASP A C 1
ATOM 5638 O O . ASP A 1 718 ? 13.554 -40.626 54.732 1.00 52.81 718 ASP A O 1
ATOM 5642 N N . ASP A 1 719 ? 15.209 -39.158 55.237 1.00 56.75 719 ASP A N 1
ATOM 5643 C CA . ASP A 1 719 ? 16.493 -39.647 54.739 1.00 56.75 719 ASP A CA 1
ATOM 5644 C C . ASP A 1 719 ? 16.616 -40.251 53.327 1.00 56.75 719 ASP A C 1
ATOM 5646 O O . ASP A 1 719 ? 16.000 -41.237 52.933 1.00 56.75 719 ASP A O 1
ATOM 5650 N N . ASP A 1 720 ? 17.613 -39.660 52.667 1.00 55.06 720 ASP A N 1
ATOM 5651 C CA . ASP A 1 720 ? 18.651 -40.310 51.882 1.00 55.06 720 ASP A CA 1
ATOM 5652 C C . ASP A 1 720 ? 18.408 -40.694 50.409 1.00 55.06 720 ASP A C 1
ATOM 5654 O O . ASP A 1 720 ? 17.502 -41.420 50.008 1.00 55.06 720 ASP A O 1
ATOM 5658 N N . ASP A 1 721 ? 19.394 -40.206 49.653 1.00 52.09 721 ASP A N 1
ATOM 5659 C CA . ASP A 1 721 ? 20.102 -40.853 48.559 1.00 52.09 721 ASP A CA 1
ATOM 5660 C C . ASP A 1 721 ? 19.465 -40.917 47.159 1.00 52.09 721 ASP A C 1
ATOM 5662 O O . ASP A 1 721 ? 18.557 -41.679 46.842 1.00 52.09 721 ASP A O 1
ATOM 5666 N N . ASP A 1 722 ? 20.109 -40.113 46.309 1.00 54.34 722 ASP A N 1
ATOM 5667 C CA . ASP A 1 722 ? 20.819 -40.536 45.103 1.00 54.34 722 ASP A CA 1
ATOM 5668 C C . ASP A 1 722 ? 20.070 -41.017 43.844 1.00 54.34 722 ASP A C 1
ATOM 5670 O O . ASP A 1 722 ? 19.189 -41.870 43.823 1.00 54.34 722 ASP A O 1
ATOM 5674 N N . ASP A 1 723 ? 20.637 -40.488 42.756 1.00 51.19 723 ASP A N 1
ATOM 5675 C CA . ASP A 1 723 ? 20.870 -41.103 41.455 1.00 51.19 723 ASP A CA 1
ATOM 5676 C C . ASP A 1 723 ? 19.747 -41.200 40.403 1.00 51.19 723 ASP A C 1
ATOM 5678 O O . ASP A 1 723 ? 18.754 -41.914 40.496 1.00 51.19 723 ASP A O 1
ATOM 5682 N N . ASP A 1 724 ? 20.041 -40.487 39.308 1.00 60.94 724 ASP A N 1
ATOM 5683 C CA . ASP A 1 724 ? 20.082 -40.975 37.928 1.00 60.94 724 ASP A CA 1
ATOM 5684 C C . ASP A 1 724 ? 18.910 -41.804 37.381 1.00 60.94 724 ASP A C 1
ATOM 5686 O O . ASP A 1 724 ? 18.781 -42.998 37.631 1.00 60.94 724 ASP A O 1
ATOM 5690 N N . ALA A 1 725 ? 18.191 -41.212 36.422 1.00 44.47 725 ALA A N 1
ATOM 5691 C CA . ALA A 1 725 ? 17.836 -41.833 35.134 1.00 44.47 725 ALA A CA 1
ATOM 5692 C C . ALA A 1 725 ? 17.054 -40.800 34.299 1.00 44.47 725 ALA A C 1
ATOM 5694 O O . ALA A 1 725 ? 16.003 -40.325 34.712 1.00 44.47 725 ALA A O 1
ATOM 5695 N N . ALA A 1 726 ? 17.642 -40.248 33.237 1.00 44.50 726 ALA A N 1
ATOM 5696 C CA . ALA A 1 726 ? 17.675 -40.803 31.877 1.00 44.50 726 ALA A CA 1
ATOM 5697 C C . ALA A 1 726 ? 16.393 -40.512 31.065 1.00 44.50 726 ALA A C 1
ATOM 5699 O O . ALA A 1 726 ? 15.291 -40.833 31.497 1.00 44.50 726 ALA A O 1
ATOM 5700 N N . ASP A 1 727 ? 16.601 -39.864 29.907 1.00 54.75 727 ASP A N 1
ATOM 5701 C CA . ASP A 1 727 ? 16.063 -40.168 28.563 1.00 54.75 727 ASP A CA 1
ATOM 5702 C C . ASP A 1 727 ? 14.711 -40.909 28.517 1.00 54.75 727 ASP A C 1
ATOM 5704 O O . ASP A 1 727 ? 14.577 -42.001 29.054 1.00 54.75 727 ASP A O 1
ATOM 5708 N N . GLU A 1 728 ? 13.638 -40.488 27.848 1.00 45.97 728 GLU A N 1
ATOM 5709 C CA . GLU A 1 728 ? 13.393 -39.965 26.486 1.00 45.97 728 GLU A CA 1
ATOM 5710 C C . GLU A 1 728 ? 11.858 -40.187 26.268 1.00 45.97 728 GLU A C 1
ATOM 5712 O O . GLU A 1 728 ? 11.233 -40.878 27.086 1.00 45.97 728 GLU A O 1
ATOM 5717 N N . PRO A 1 729 ? 11.204 -39.788 25.156 1.00 53.59 729 PRO A N 1
ATOM 5718 C CA . PRO A 1 729 ? 11.562 -38.829 24.108 1.00 53.59 729 PRO A CA 1
ATOM 5719 C C . PRO A 1 729 ? 10.624 -37.602 24.026 1.00 53.59 729 PRO A C 1
ATOM 5721 O O . PRO A 1 729 ? 9.477 -37.654 24.533 1.00 53.59 729 PRO A O 1
#

Secondary structure (DSSP, 8-state):
-THHHHHHHHHHHHHHHHHHHHHHHHHHHHHHHHHHHHHHHHHHHHHHHHHHHHHHHHHHHHHHHHHHHHHHHHHHHHHHHHHHHHHHHHHHHHHHHHHHHHHHHHHHHHHHHHHHHHHHHHHHHHHHHHHHHHHHHHHHHHHHHHHHHHHHHHHHHHHHHHHHHHHHHHHHHHHHHHHHHHHHHHHHHHHHHHHHHHHHHHHHHHHHHHHHHHHHHHHHHHHHHHHHHHHHHHHHHHHHHHHHHHTTS-HHHHHHHHHHHHHHHHHHHHHHHHHHHHHHHHHHHHHHHHHHHHHHHHHHHHHHHHHHHHHHHHHHHHHHHHHHHHHHHHHHHHHHHHHHHHHHHHHHHHHHHHHHHHHHHHHHHHHHHH-TTSHHHHHHHHHHHHHHHHHHHHHHHHHHHHHHHHHHHHHHHHHHHHHHHHHHHHHHHHHHHHHHHHHHHHHHHHHHHHHHHHHS---------------SSHHHHHHHHHHHHHHHHHHHHHHHHHHHHHHHHHHHHHHHHHHHHHHHHHHHHHHHHHHHHHHHHHHHHHHHHHHHHHHHHHHHHHHHHHHHHHHHHHHHHHHHHHHHHHHHHHHHHHHHHHHHHHHHHHHHHTTTTTS-TTS-S--SHHHHHHHHHHHHHHHHHHHHHHHHHHHHHHHHHHHHHHHHHHHHHHHHHHHHHHHHHHHHHHHHHHHHHHHHHHHHHHHHHHHHHHTTS--------------------

pLDDT: mean 73.5, std 14.71, range [28.45, 94.19]

Sequence (729 aa):
MEARVQELLGKSNARIVESLQDQLHDAEGRIDEAARSKEEMAVSMHALQQNALRLRTDLTEAQHNVARLEKQGMETASREESTQKNLREALSRTKELESNLLEAKSKADAKHEENILLQQVCADLKKALKTQELADSATQQHIRFLESQMKQEKLACKEATARLQNSKNETRKLQERLEAQEHETKLAQTHIEKVAQELKILSASKAVIQAQWQASLLAMSKRDEILQEAEKKRDEAEARLESELKSVGSTTQTVTALRAQVKTLEEELALAEKQIASQADHISSQSKQITSTTSSLARERTKGRKMVAVLNESQKAAISGEAHAQRQDQEHQSLLAQVSALKNKLEATERELGIAQEQCRVISAEAAARGAKDASANERNESELKNRLSRQTAEMQELRGEVARREALAASAEAREREATLRADKLTKEHQHLLAANLRLQHKLNKVVEEQQRKGGQNTPVQEILAAPRKSREESAEALRIKSYEDRLSKAQSVIERQSEEIAVLRAEWSRAEGEMVKARQIHAKLKVPAERRDAELALVRHFNSTAQAEADAQRAAVECQAVQLDIARAEQRKTNAAKAKLADKNTHLSLALVNNSFWYEAANANLETQVDELKVSLVDSRKAKQLAAKLQLDTESKLALAQHRCRLLDARLEDGRTKLQDAKDHIQRLESKNTKIARENGKLKQAVQKLEQAQLLAERALVNAEDVELVDDDDDDDDDDDDAADEP

Radius of gyration: 84.89 Å; chains: 1; bounding box: 217×79×302 Å